Protein AF-A0A979E517-F1 (afdb_monomer)

Foldseek 3Di:
DVVVVVVVVVVVVVVVVVVVVVVVCVVVVVVVVVVVVVVVVVVVVVVVVVVVVVVVVVVVVVVVVVVVVVVVVVVVVVVVVVVVVCVCVVVVVVVVVVCVVVVVVVVVVVVVVVVVVVVVVVVVVVVVVVVVVVVVVVVVVVVVVVVVVVVVVVVVVVVVVVVVVPDDDDDDDDDDDDDDDDDDDDDDDDDDDDDDDDDDDDPPDDDPDPDDDDPPPVVVVVVVVVPPDPPPPDDDDDDDDDDDDDDDDDDDDDPLVVVLVVLVVVLVVLVVVLVVLVVVLVVLVVCLVVDPDPVVNVVSVVVNVVSVVVSVVSVVVSVVSVVVSVVSVVVPDDPDDDDDDDDDDDDDDDDDDDDDDDDDDDDDDDDDDDDDDDDPPVVVVVVVVVVVVVVVVDDPVNDDDDD

Secondary structure (DSSP, 8-state):
-HHHHHHHHHHHHHHHHHHHHHHHHHHHHHHHHHHHHHHHHHHHHHHHHHHHHHHHHHHHHHHHHHHHHHHHHHHHHHHHHTTTHHHHHHHHHHHHTTTHHHHHHHHHHHHHHHHHHHHHHHHHHHHHHHHHHHHHHHHHHHHHHHHHHHHHHHHHHHHHHHHHHT---------------------------PPPPP----------S-S------HHHHHHHHHHS-TTSSS--------------PPPPPPHHHHHHHHHHHHHHHHHHHHHHHHHHHHHHHHHHHH---HHHHHHHHHHHHHHHHHHHHHHHHHHHHHHHHHHHHHHS---PPPP-------------------PPP--------------HHHHHHHHHHHHHHHHHH--TTS-----

InterPro domains:
  IPR024957 Cep57 centrosome microtubule-binding domain [PF06657] (262-324)
  IPR025913 Cep57 centrosome localisation domain [PF14073] (1-161)
  IPR051756 Centrosomal microtubule-associated protein [PTHR19336] (2-402)

pLDDT: mean 71.13, std 24.95, range [27.14, 98.69]

Sequence (403 aa):
MRRLELERVQAEKNVERFAQAAHQFASSGNQTSQQLQREGESSKRKELVSQLHSAEARCSLLEKQLEYMRKMVESAQRETTAPVDREECVQQKKKNKRTEPQIQAQLQKLEEECIKLTNTQSEAERKIKLLERKLLEEEHERKLVQEKAEELQRELEANLLFSAAEVKPKKLKKQTKEKTLTKKSVNTEVPRHAPKPKRMPFVAGTSTSPSHSVNANVQTVLHLLKTRQPRMCERTQSEPKKCSGSHRAPQSPSDGAAAMGSLSELLLALQDELGHMSFEHQELVRQIDETDQRELREDLERELDCLVRRMEEKAAQITKLRKHQQTLSQRSPKQKPKPKPRRAASADSRCVSRVQVVPSCVGKATPSRPQRHQSAGHGRLQLLRDAQKMQSSLRQRDISWET

Mean predicted aligned error: 25.8 Å

Solvent-accessible surface area (backbone atoms only — not comparable to full-atom values): 25326 Å² total; per-residue (Å²): 109,76,69,60,54,53,52,48,56,51,49,50,56,46,51,52,51,49,50,53,50,49,50,49,52,54,52,52,53,52,52,53,54,52,48,55,50,53,50,54,50,50,49,53,51,54,50,54,50,52,52,47,54,55,47,51,54,52,48,56,50,51,52,53,50,51,51,51,50,49,51,55,49,52,50,53,45,51,67,57,42,60,65,51,58,42,54,65,39,48,64,49,40,69,58,46,64,67,49,52,61,52,54,52,51,52,49,52,53,49,53,53,49,53,50,52,51,51,52,53,49,54,50,50,53,53,50,48,60,51,49,54,52,52,49,54,52,51,52,50,52,51,48,54,52,48,52,51,50,54,47,55,50,51,50,51,54,49,52,48,54,57,59,62,70,68,71,72,86,79,83,81,75,94,85,89,77,91,87,80,90,78,92,86,84,85,81,90,91,86,80,92,81,82,86,74,82,78,82,74,82,81,80,77,80,81,76,93,62,102,66,94,72,81,81,76,48,65,67,59,54,52,46,57,62,68,70,53,69,97,68,85,87,68,78,90,83,85,86,90,85,89,82,89,84,87,90,77,84,89,76,84,72,62,68,71,58,60,57,51,48,56,53,49,51,53,53,45,54,56,49,53,54,49,50,49,53,53,49,53,49,52,51,44,52,50,49,42,75,72,41,88,49,64,72,61,28,55,50,42,50,54,48,44,54,54,46,51,54,52,47,52,53,48,54,50,49,52,51,53,48,52,53,49,53,52,52,50,65,70,65,50,79,79,82,71,79,85,82,84,84,89,85,81,88,81,88,88,81,87,84,86,85,89,86,85,90,82,89,84,88,87,84,91,84,84,88,86,87,82,84,78,88,83,58,80,71,56,57,61,57,47,52,53,50,53,51,52,48,51,63,73,65,61,51,91,80,77,72,74,77,91,127

Nearest PDB structures (foldseek):
  7f6j-assembly1_C  TM=9.446E-01  e=1.250E+00  Homo sapiens
  3na7-assembly1_A  TM=7.802E-01  e=4.175E-01  Helicobacter pylori NCTC 11638
  4wpe-assembly1_A-2  TM=8.909E-01  e=4.844E+00  Saccharomyces cerevisiae S288C
  7pg5-assembly1_B  TM=5.059E-01  e=9.657E-01  Homo sapiens

Organism: Ictalurus punctatus (NCBI:txid7998)

Radius of gyration: 57.17 Å; Cα contacts (8 Å, |Δi|>4): 34; chains: 1; bounding box: 173×85×166 Å

Structure (mmCIF, N/CA/C/O backbone):
data_AF-A0A979E517-F1
#
_entry.id   AF-A0A979E517-F1
#
loop_
_atom_site.group_PDB
_atom_site.id
_atom_site.type_symbol
_atom_site.label_atom_id
_atom_site.label_alt_id
_atom_site.label_comp_id
_atom_site.label_asym_id
_atom_site.label_entity_id
_atom_site.label_seq_id
_atom_site.pdbx_PDB_ins_code
_atom_site.Cartn_x
_atom_site.Cartn_y
_atom_site.Cartn_z
_atom_site.occupancy
_atom_site.B_iso_or_equiv
_atom_site.auth_seq_id
_atom_site.auth_comp_id
_atom_site.auth_asym_id
_atom_site.auth_atom_id
_atom_site.pdbx_PDB_model_num
ATOM 1 N N . MET A 1 1 ? 108.643 -31.251 -70.268 1.00 74.56 1 MET A N 1
ATOM 2 C CA . MET A 1 1 ? 107.319 -31.901 -70.141 1.00 74.56 1 MET A CA 1
ATOM 3 C C . MET A 1 1 ? 107.007 -32.218 -68.680 1.00 74.56 1 MET A C 1
ATOM 5 O O . MET A 1 1 ? 106.563 -31.300 -68.006 1.00 74.56 1 MET A O 1
ATOM 9 N N . ARG A 1 2 ? 107.373 -33.388 -68.128 1.00 81.75 2 ARG A N 1
ATOM 10 C CA . ARG A 1 2 ? 106.943 -33.877 -66.790 1.00 81.75 2 ARG A CA 1
ATOM 11 C C . ARG A 1 2 ? 106.956 -32.888 -65.600 1.00 81.75 2 ARG A C 1
ATOM 13 O O . ARG A 1 2 ? 106.061 -32.946 -64.766 1.00 81.75 2 ARG A O 1
ATOM 20 N N . ARG A 1 3 ? 107.936 -31.975 -65.493 1.00 87.81 3 ARG A N 1
ATOM 21 C CA . ARG A 1 3 ? 107.969 -30.948 -64.420 1.00 87.81 3 ARG A CA 1
ATOM 22 C C . ARG A 1 3 ? 106.830 -29.926 -64.549 1.00 87.81 3 ARG A C 1
ATOM 24 O O . ARG A 1 3 ? 106.176 -29.623 -63.561 1.00 87.81 3 ARG A O 1
ATOM 31 N N . LEU A 1 4 ? 106.568 -29.460 -65.772 1.00 88.44 4 LEU A N 1
ATOM 32 C CA . LEU A 1 4 ? 105.504 -28.495 -66.073 1.00 88.44 4 LEU A CA 1
ATOM 33 C C . LEU A 1 4 ? 104.113 -29.111 -65.874 1.00 88.44 4 LEU A C 1
ATOM 35 O O . LEU A 1 4 ? 103.198 -28.425 -65.444 1.00 88.44 4 LEU A O 1
ATOM 39 N N . GLU A 1 5 ? 103.955 -30.412 -66.128 1.00 87.75 5 GLU A N 1
ATOM 40 C CA . GLU A 1 5 ? 102.710 -31.145 -65.847 1.00 87.75 5 GLU A CA 1
ATOM 41 C C . GLU A 1 5 ? 102.414 -31.217 -64.340 1.00 87.75 5 GLU A C 1
ATOM 43 O O . GLU A 1 5 ? 101.277 -30.997 -63.927 1.00 87.75 5 GLU A O 1
ATOM 48 N N . LEU A 1 6 ? 103.432 -31.454 -63.503 1.00 90.50 6 LEU A N 1
ATOM 49 C CA . LEU A 1 6 ? 103.285 -31.428 -62.041 1.00 90.50 6 LEU A CA 1
ATOM 50 C C . LEU A 1 6 ? 102.953 -30.022 -61.521 1.00 90.50 6 LEU A C 1
ATOM 52 O O . LEU A 1 6 ? 102.076 -29.877 -60.670 1.00 90.50 6 LEU A O 1
ATOM 56 N N . GLU A 1 7 ? 103.613 -28.991 -62.053 1.00 89.38 7 GLU A N 1
ATOM 57 C CA . GLU A 1 7 ? 103.310 -27.590 -61.736 1.00 89.38 7 GLU A CA 1
ATOM 58 C C . GLU A 1 7 ? 101.886 -27.209 -62.180 1.00 89.38 7 GLU A C 1
ATOM 60 O O . GLU A 1 7 ? 101.170 -26.572 -61.407 1.00 89.38 7 GLU A O 1
ATOM 65 N N . ARG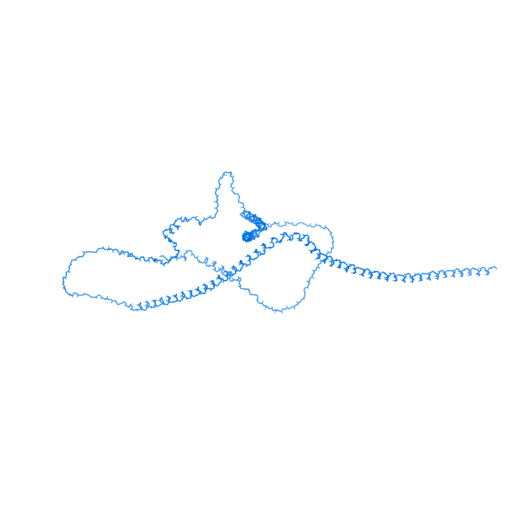 A 1 8 ? 101.421 -27.683 -63.349 1.00 92.50 8 ARG A N 1
ATOM 66 C CA . ARG A 1 8 ? 100.037 -27.496 -63.819 1.00 92.50 8 ARG A CA 1
ATOM 67 C C . ARG A 1 8 ? 99.025 -28.132 -62.869 1.00 92.50 8 ARG A C 1
ATOM 69 O O . ARG A 1 8 ? 98.126 -27.441 -62.408 1.00 92.50 8 ARG A O 1
ATOM 76 N N . VAL A 1 9 ? 99.199 -29.407 -62.515 1.00 91.62 9 VAL A N 1
ATOM 77 C CA . VAL A 1 9 ? 98.281 -30.125 -61.608 1.00 91.62 9 VAL A CA 1
ATOM 78 C C . VAL A 1 9 ? 98.267 -29.502 -60.206 1.00 91.62 9 VAL A C 1
ATOM 80 O O . VAL A 1 9 ? 97.227 -29.478 -59.546 1.00 91.62 9 VAL A O 1
ATOM 83 N N . GLN A 1 10 ? 99.398 -28.973 -59.731 1.00 91.50 10 GLN A N 1
ATOM 84 C CA . GLN A 1 10 ? 99.453 -28.254 -58.457 1.00 91.50 10 GLN A CA 1
ATOM 85 C C . GLN A 1 10 ? 98.771 -26.878 -58.540 1.00 91.50 10 GLN A C 1
ATOM 87 O O . GLN A 1 10 ? 98.085 -26.486 -57.595 1.00 91.50 10 GLN A O 1
ATOM 92 N N . ALA A 1 11 ? 98.920 -26.160 -59.658 1.00 90.94 11 ALA A N 1
ATOM 93 C CA . ALA A 1 11 ? 98.218 -24.905 -59.908 1.00 90.94 11 ALA A CA 1
ATOM 94 C C . ALA A 1 11 ? 96.699 -25.121 -60.008 1.00 90.94 11 ALA A C 1
ATOM 96 O O . ALA A 1 11 ? 95.952 -24.397 -59.358 1.00 90.94 11 ALA A O 1
ATOM 97 N N . GLU A 1 12 ? 96.247 -26.158 -60.719 1.00 91.75 12 GLU A N 1
ATOM 98 C CA . GLU A 1 12 ? 94.835 -26.556 -60.821 1.00 91.75 12 GLU A CA 1
ATOM 99 C C . GLU A 1 12 ? 94.239 -26.834 -59.434 1.00 91.75 12 GLU A C 1
ATOM 101 O O . GLU A 1 12 ? 93.270 -26.187 -59.045 1.00 91.75 12 GLU A O 1
ATOM 106 N N . LYS A 1 13 ? 94.895 -27.666 -58.612 1.00 93.00 13 LYS A N 1
ATOM 107 C CA . LYS A 1 13 ? 94.475 -27.924 -57.219 1.00 93.00 13 LYS A CA 1
ATOM 108 C C . LYS A 1 13 ? 94.459 -26.673 -56.341 1.00 93.00 13 LYS A C 1
ATOM 110 O O . LYS A 1 13 ? 93.663 -26.582 -55.408 1.00 93.00 13 LYS A O 1
ATOM 115 N N . ASN A 1 14 ? 95.348 -25.713 -56.586 1.00 93.12 14 ASN A N 1
ATOM 116 C CA . ASN A 1 14 ? 95.339 -24.447 -55.858 1.00 93.12 14 ASN A CA 1
ATOM 117 C C . ASN A 1 14 ? 94.180 -23.550 -56.313 1.00 93.12 14 ASN A C 1
ATOM 119 O O . ASN A 1 14 ? 93.498 -22.996 -55.456 1.00 93.12 14 ASN A O 1
ATOM 123 N N . VAL A 1 15 ? 93.901 -23.460 -57.616 1.00 91.62 15 VAL A N 1
ATOM 124 C CA . VAL A 1 15 ? 92.729 -22.749 -58.153 1.00 91.62 15 VAL A CA 1
ATOM 125 C C . VAL A 1 15 ? 91.431 -23.369 -57.632 1.00 91.62 15 VAL A C 1
ATOM 127 O O . VAL A 1 15 ? 90.562 -22.631 -57.181 1.00 91.62 15 VAL A O 1
ATOM 130 N N . GLU A 1 16 ? 91.319 -24.699 -57.582 1.00 91.88 16 GLU A N 1
ATOM 131 C CA . GLU A 1 16 ? 90.177 -25.401 -56.976 1.00 91.88 16 GLU A CA 1
ATOM 132 C C . GLU A 1 16 ? 89.996 -25.042 -55.494 1.00 91.88 16 GLU A C 1
ATOM 134 O O . GLU A 1 16 ? 88.888 -24.713 -55.070 1.00 91.88 16 GLU A O 1
ATOM 139 N N . ARG A 1 17 ? 91.077 -25.040 -54.699 1.00 91.50 17 ARG A N 1
ATOM 140 C CA . ARG A 1 17 ? 91.037 -24.622 -53.284 1.00 91.50 17 ARG A CA 1
ATOM 141 C C . ARG A 1 17 ? 90.633 -23.158 -53.123 1.00 91.50 17 ARG A C 1
ATOM 143 O O . ARG A 1 17 ? 89.820 -22.853 -52.254 1.00 91.50 17 ARG A O 1
ATOM 150 N N . PHE A 1 18 ? 91.167 -22.256 -53.948 1.00 90.62 18 PHE A N 1
ATOM 151 C CA . PHE A 1 18 ? 90.792 -20.841 -53.923 1.00 90.62 18 PHE A CA 1
ATOM 152 C C . PHE A 1 18 ? 89.339 -20.629 -54.360 1.00 90.62 18 PHE A C 1
ATOM 154 O O . PHE A 1 18 ? 88.642 -19.840 -53.729 1.00 90.62 18 PHE A O 1
ATOM 161 N N . ALA A 1 19 ? 88.847 -21.367 -55.358 1.00 87.94 19 ALA A N 1
ATOM 162 C CA . ALA A 1 19 ? 87.447 -21.339 -55.771 1.00 87.94 19 ALA A CA 1
ATOM 163 C C . ALA A 1 19 ? 86.523 -21.852 -54.654 1.00 87.94 19 ALA A C 1
ATOM 165 O O . ALA A 1 19 ? 85.528 -21.204 -54.336 1.00 87.94 19 ALA A O 1
ATOM 166 N N . GLN A 1 20 ? 86.872 -22.961 -53.993 1.00 88.12 20 GLN A N 1
ATOM 167 C CA . GLN A 1 20 ? 86.124 -23.483 -52.843 1.00 88.12 20 GLN A CA 1
ATOM 168 C C . GLN A 1 20 ? 86.109 -22.491 -51.671 1.00 88.12 20 GLN A C 1
ATOM 170 O O . GLN A 1 20 ? 85.045 -22.238 -51.106 1.00 88.12 20 GLN A O 1
ATOM 175 N N . ALA A 1 21 ? 87.249 -21.879 -51.337 1.00 86.69 21 ALA A N 1
ATOM 176 C CA . ALA A 1 21 ? 87.326 -20.849 -50.304 1.00 86.69 21 ALA A CA 1
ATOM 177 C C . ALA A 1 21 ? 86.495 -19.607 -50.678 1.00 86.69 21 ALA A C 1
ATOM 179 O O . ALA A 1 21 ? 85.700 -19.138 -49.867 1.00 86.69 21 ALA A O 1
ATOM 180 N N . ALA A 1 22 ? 86.605 -19.113 -51.914 1.00 85.06 22 ALA A N 1
ATOM 181 C CA . ALA A 1 22 ? 85.819 -17.984 -52.411 1.00 85.06 22 ALA A CA 1
ATOM 182 C C . ALA A 1 22 ? 84.309 -18.275 -52.374 1.00 85.06 22 ALA A C 1
ATOM 184 O O . ALA A 1 22 ? 83.537 -17.430 -51.922 1.00 85.06 22 ALA A O 1
ATOM 185 N N . HIS A 1 23 ? 83.883 -19.485 -52.754 1.00 82.75 23 HIS A N 1
ATOM 186 C CA . HIS A 1 23 ? 82.492 -19.917 -52.616 1.00 82.75 23 HIS A CA 1
ATOM 187 C C . HIS A 1 23 ? 82.040 -19.971 -51.152 1.00 82.75 23 HIS A C 1
ATOM 189 O O . HIS A 1 23 ? 80.929 -19.530 -50.859 1.00 82.75 23 HIS A O 1
ATOM 195 N N . GLN A 1 24 ? 82.873 -20.447 -50.222 1.00 80.75 24 GLN A N 1
ATOM 196 C CA . GLN A 1 24 ? 82.546 -20.454 -48.791 1.00 80.75 24 GLN A CA 1
ATOM 197 C C . GLN A 1 24 ? 82.425 -19.032 -48.223 1.00 80.75 24 GLN A C 1
ATOM 199 O O . GLN A 1 24 ? 81.438 -18.734 -47.552 1.00 80.75 24 GLN A O 1
ATOM 204 N N . PHE A 1 25 ? 83.350 -18.122 -48.546 1.00 76.75 25 PHE A N 1
ATOM 205 C CA . PHE A 1 25 ? 83.271 -16.721 -48.115 1.00 76.75 25 PHE A CA 1
ATOM 206 C C . PHE A 1 25 ? 82.071 -15.984 -48.722 1.00 76.75 25 PHE A C 1
ATOM 208 O O . PHE A 1 25 ? 81.355 -15.297 -47.992 1.00 76.75 25 PHE A O 1
ATOM 215 N N . ALA A 1 26 ? 81.787 -16.170 -50.015 1.00 77.44 26 ALA A N 1
ATOM 216 C CA . ALA A 1 26 ? 80.598 -15.608 -50.654 1.00 77.44 26 ALA A CA 1
ATOM 217 C C . ALA A 1 26 ? 79.300 -16.158 -50.032 1.00 77.44 26 ALA A C 1
ATOM 219 O O . ALA A 1 26 ? 78.360 -15.403 -49.787 1.00 77.44 26 ALA A O 1
ATOM 220 N N . SER A 1 27 ? 79.257 -17.456 -49.717 1.00 70.56 27 SER A N 1
ATOM 221 C CA . SER A 1 27 ? 78.093 -18.096 -49.092 1.00 70.56 27 SER A CA 1
ATOM 222 C C . SER A 1 27 ? 77.864 -17.604 -47.662 1.00 70.56 27 SER A C 1
ATOM 224 O O . SER A 1 27 ? 76.732 -17.281 -47.305 1.00 70.56 27 SER A O 1
ATOM 226 N N . SER A 1 28 ? 78.911 -17.517 -46.838 1.00 69.25 28 SER A N 1
ATOM 227 C CA . SER A 1 28 ? 78.805 -17.082 -45.437 1.00 69.25 28 SER A CA 1
ATOM 228 C C . SER A 1 28 ? 78.579 -15.575 -45.297 1.00 69.25 28 SER A C 1
ATOM 230 O O . SER A 1 28 ? 77.768 -15.153 -44.471 1.00 69.25 28 SER A O 1
ATOM 232 N N . GLY A 1 29 ? 79.235 -14.755 -46.127 1.00 65.44 29 GLY A N 1
ATOM 233 C CA . GLY A 1 29 ? 79.037 -13.303 -46.150 1.00 65.44 29 GLY A CA 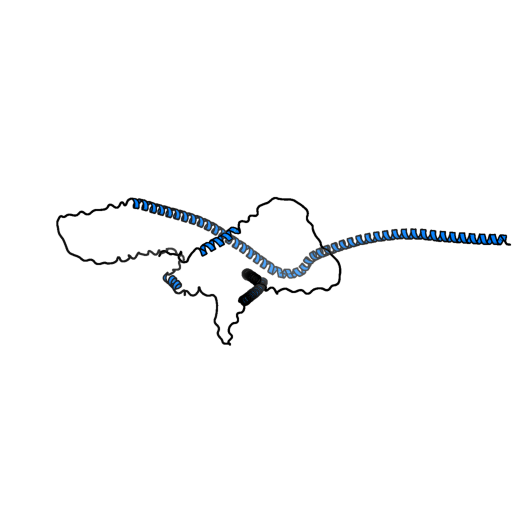1
ATOM 234 C C . GLY A 1 29 ? 77.605 -12.932 -46.536 1.00 65.44 29 GLY A C 1
ATOM 235 O O . GLY A 1 29 ? 76.943 -12.190 -45.811 1.00 65.44 29 GLY A O 1
ATOM 236 N N . ASN A 1 30 ? 77.081 -13.536 -47.609 1.00 63.50 30 ASN A N 1
ATOM 237 C CA . ASN A 1 30 ? 75.706 -13.294 -48.048 1.00 63.50 30 ASN A CA 1
ATOM 238 C C . ASN A 1 30 ? 74.669 -13.767 -47.018 1.00 63.50 30 ASN A C 1
ATOM 240 O O . ASN A 1 30 ? 73.719 -13.035 -46.750 1.00 63.50 30 ASN A O 1
ATOM 244 N N . GLN A 1 31 ? 74.851 -14.941 -46.400 1.00 63.06 31 GLN A N 1
ATOM 245 C CA . GLN A 1 31 ? 73.941 -15.422 -45.350 1.00 63.06 31 GLN A CA 1
ATOM 246 C C . GLN A 1 31 ? 73.919 -14.485 -44.134 1.00 63.06 31 GLN A C 1
ATOM 248 O O . GLN A 1 31 ? 72.842 -14.102 -43.677 1.00 63.06 31 GLN A O 1
ATOM 253 N N . THR A 1 32 ? 75.088 -14.050 -43.653 1.00 62.38 32 THR A N 1
ATOM 254 C CA . THR A 1 32 ? 75.189 -13.191 -42.460 1.00 62.38 32 THR A CA 1
ATOM 255 C C . THR A 1 32 ? 74.571 -11.808 -42.701 1.00 62.38 32 THR A C 1
ATOM 257 O O . THR A 1 32 ? 73.791 -11.324 -41.879 1.00 62.38 32 THR A O 1
ATOM 260 N N . SER A 1 33 ? 74.840 -11.183 -43.855 1.00 62.31 33 SER A N 1
ATOM 261 C CA . SER A 1 33 ? 74.241 -9.887 -44.209 1.00 62.31 33 SER A CA 1
ATOM 262 C C . SER A 1 33 ? 72.726 -9.971 -44.420 1.00 62.31 33 SER A C 1
ATOM 264 O O . SER A 1 33 ? 71.998 -9.102 -43.937 1.00 62.31 33 SER A O 1
ATOM 266 N N . GLN A 1 34 ? 72.229 -11.023 -45.084 1.00 63.66 34 GLN A N 1
ATOM 267 C CA . GLN A 1 34 ? 70.787 -11.225 -45.275 1.00 63.66 34 GLN A CA 1
ATOM 268 C C . GLN A 1 34 ? 70.059 -11.492 -43.952 1.00 63.66 34 GLN A C 1
ATOM 270 O O . GLN A 1 34 ? 68.933 -11.026 -43.774 1.00 63.66 34 GLN A O 1
ATOM 275 N N . GLN A 1 35 ? 70.684 -12.205 -43.010 1.00 66.31 35 GLN A N 1
ATOM 276 C CA . GLN A 1 35 ? 70.087 -12.462 -41.701 1.00 66.31 35 GLN A CA 1
ATOM 277 C C . GLN A 1 35 ? 69.969 -11.179 -40.866 1.00 66.31 35 GLN A C 1
ATOM 279 O O . GLN A 1 35 ? 68.881 -10.889 -40.370 1.00 66.31 35 GLN A O 1
ATOM 284 N N . LEU A 1 36 ? 71.023 -10.357 -40.794 1.00 65.81 36 LEU A N 1
ATOM 285 C CA . LEU A 1 36 ? 70.988 -9.070 -40.081 1.00 65.81 36 LEU A CA 1
ATOM 286 C C . LEU A 1 36 ? 69.948 -8.099 -40.670 1.00 65.81 36 LEU A C 1
ATOM 288 O O . LEU A 1 36 ? 69.226 -7.434 -39.923 1.00 65.81 36 LEU A O 1
ATOM 292 N N . GLN A 1 37 ? 69.811 -8.050 -42.000 1.00 66.75 37 GLN A N 1
ATOM 293 C CA . GLN A 1 37 ? 68.746 -7.277 -42.653 1.00 66.75 37 GLN A CA 1
ATOM 294 C C . GLN A 1 37 ? 67.354 -7.817 -42.290 1.00 66.75 37 GLN A C 1
ATOM 296 O O . GLN A 1 37 ? 66.490 -7.048 -41.865 1.00 66.75 37 GLN A O 1
ATOM 301 N N . ARG A 1 38 ? 67.143 -9.137 -42.372 1.00 67.06 38 ARG A N 1
ATOM 302 C CA . ARG A 1 38 ? 65.861 -9.787 -42.052 1.00 67.06 38 ARG A CA 1
ATOM 303 C C . ARG A 1 38 ? 65.458 -9.605 -40.583 1.00 67.06 38 ARG A C 1
ATOM 305 O O . ARG A 1 38 ? 64.275 -9.402 -40.301 1.00 67.06 38 ARG A O 1
ATOM 312 N N . GLU A 1 39 ? 66.416 -9.633 -39.658 1.00 69.25 39 GLU A N 1
ATOM 313 C CA . GLU A 1 39 ? 66.199 -9.364 -38.232 1.00 69.25 39 GLU A CA 1
ATOM 314 C C . GLU A 1 39 ? 65.854 -7.890 -37.980 1.00 69.25 39 GLU A C 1
ATOM 316 O O . GLU A 1 39 ? 64.840 -7.612 -37.330 1.00 69.25 39 GLU A O 1
ATOM 321 N N . GLY A 1 40 ? 66.604 -6.949 -38.565 1.00 71.31 40 GLY A N 1
ATOM 322 C CA . GLY A 1 40 ? 66.324 -5.512 -38.476 1.00 71.31 40 GLY A CA 1
ATOM 323 C C . GLY A 1 40 ? 64.956 -5.130 -39.050 1.00 71.31 40 GLY A C 1
ATOM 324 O O . GLY A 1 40 ? 64.195 -4.392 -38.423 1.00 71.31 40 GLY A O 1
ATOM 325 N N . GLU A 1 41 ? 64.580 -5.696 -40.197 1.00 74.50 41 GLU A N 1
ATOM 326 C CA . GLU A 1 41 ? 63.221 -5.580 -40.727 1.00 74.50 41 GLU A CA 1
ATOM 327 C C . GLU A 1 41 ? 62.171 -6.232 -39.818 1.00 74.50 41 GLU A C 1
ATOM 329 O O . GLU A 1 41 ? 61.073 -5.699 -39.683 1.00 74.50 41 GLU A O 1
ATOM 334 N N . SER A 1 42 ? 62.465 -7.381 -39.193 1.00 75.50 42 SER A N 1
ATOM 335 C CA . SER A 1 42 ? 61.530 -8.017 -38.254 1.00 75.50 42 SER A CA 1
ATOM 336 C C . SER A 1 42 ? 61.264 -7.130 -37.037 1.00 75.50 42 SER A C 1
ATOM 338 O O . SER A 1 42 ? 60.131 -7.080 -36.561 1.00 75.50 42 SER A O 1
ATOM 340 N N . SER A 1 43 ? 62.278 -6.391 -36.576 1.00 80.19 43 SER A N 1
ATOM 341 C CA . SER A 1 43 ? 62.152 -5.421 -35.489 1.00 80.19 43 SER A CA 1
ATOM 342 C C . SER A 1 43 ? 61.281 -4.235 -35.912 1.00 80.19 43 SER A C 1
ATOM 344 O O . SER A 1 43 ? 60.279 -3.951 -35.261 1.00 80.19 43 SER A O 1
ATOM 346 N N . LYS A 1 44 ? 61.556 -3.639 -37.083 1.00 88.06 44 LYS A N 1
ATOM 347 C CA . LYS A 1 44 ? 60.726 -2.565 -37.663 1.00 88.06 44 LYS A CA 1
ATOM 348 C C . LYS A 1 44 ? 59.273 -3.003 -37.885 1.00 88.06 44 LYS A C 1
ATOM 350 O O . LYS A 1 44 ? 58.353 -2.255 -37.578 1.00 88.06 44 LYS A O 1
ATOM 355 N N . ARG A 1 45 ? 59.042 -4.234 -38.362 1.00 89.19 45 ARG A N 1
ATOM 356 C CA . ARG A 1 45 ? 57.693 -4.816 -38.498 1.00 89.19 45 ARG A CA 1
ATOM 357 C C . ARG A 1 45 ? 56.987 -4.938 -37.140 1.00 89.19 45 ARG A C 1
ATOM 359 O O . ARG A 1 45 ? 55.829 -4.553 -37.043 1.00 89.19 45 ARG A O 1
ATOM 366 N N . LYS A 1 46 ? 57.666 -5.408 -36.084 1.00 90.56 46 LYS A N 1
ATOM 367 C CA . LYS A 1 46 ? 57.111 -5.478 -34.712 1.00 90.56 46 LYS A CA 1
ATOM 368 C C . LYS A 1 46 ? 56.790 -4.095 -34.134 1.00 90.56 46 LYS A C 1
ATOM 370 O O . LYS A 1 46 ? 55.775 -3.940 -33.454 1.00 90.56 46 LYS A O 1
ATOM 375 N N . GLU A 1 47 ? 57.623 -3.098 -34.422 1.00 92.50 47 GLU A N 1
ATOM 376 C CA . GLU A 1 47 ? 57.400 -1.713 -34.006 1.00 92.50 47 GLU A CA 1
ATOM 377 C C . GLU A 1 47 ? 56.172 -1.114 -34.705 1.00 92.50 47 GLU A C 1
ATOM 379 O O . GLU A 1 47 ? 55.264 -0.635 -34.029 1.00 92.50 47 GLU A O 1
ATOM 384 N N . LEU A 1 48 ? 56.077 -1.239 -36.034 1.00 93.62 48 LEU A N 1
ATOM 385 C CA . LEU A 1 48 ? 54.906 -0.810 -36.810 1.00 93.62 48 LEU A CA 1
ATOM 386 C C . LEU A 1 48 ? 53.618 -1.503 -36.344 1.00 93.62 48 LEU A C 1
ATOM 388 O O . LEU A 1 48 ? 52.588 -0.851 -36.207 1.00 93.62 48 LEU A O 1
ATOM 392 N N . VAL A 1 49 ? 53.675 -2.803 -36.033 1.00 94.12 49 VAL A N 1
ATOM 393 C CA . VAL A 1 49 ? 52.536 -3.539 -35.460 1.00 94.12 49 VAL A CA 1
ATOM 394 C C . VAL A 1 49 ? 52.145 -2.976 -34.090 1.00 94.12 49 VAL A C 1
ATOM 396 O O . VAL A 1 49 ? 50.958 -2.784 -33.839 1.00 94.12 49 VAL A O 1
ATOM 399 N N . SER A 1 50 ? 53.104 -2.642 -33.223 1.00 93.69 50 SER A N 1
ATOM 400 C CA . SER A 1 50 ? 52.827 -2.006 -31.922 1.00 93.69 50 SER A CA 1
ATOM 401 C C . SER A 1 50 ? 52.219 -0.605 -32.073 1.00 93.69 50 SER A C 1
ATOM 403 O O . SER A 1 50 ? 51.275 -0.253 -31.362 1.00 93.69 50 SER A O 1
ATOM 405 N N . GLN A 1 51 ? 52.715 0.188 -33.027 1.00 95.94 51 GLN A N 1
ATOM 406 C CA . GLN A 1 51 ? 52.164 1.506 -33.359 1.00 95.94 51 GLN A CA 1
ATOM 407 C C . GLN A 1 51 ? 50.735 1.399 -33.916 1.00 95.94 51 GLN A C 1
ATOM 409 O O . GLN A 1 51 ? 49.883 2.214 -33.559 1.00 95.94 51 GLN A O 1
ATOM 414 N N . LEU A 1 52 ? 50.452 0.371 -34.724 1.00 96.69 52 LEU A N 1
ATOM 415 C CA . LEU A 1 52 ? 49.124 0.081 -35.265 1.00 96.69 52 LEU A CA 1
ATOM 416 C C . LEU A 1 52 ? 48.139 -0.316 -34.156 1.00 96.69 52 LEU A C 1
ATOM 418 O O . LEU A 1 52 ? 47.097 0.319 -34.047 1.00 96.69 52 LEU A O 1
ATOM 422 N N . HIS A 1 53 ? 48.497 -1.238 -33.254 1.00 97.06 53 HIS A N 1
ATOM 423 C CA . HIS A 1 53 ? 47.653 -1.585 -32.094 1.00 97.06 53 HIS A CA 1
ATOM 424 C C . HIS A 1 53 ? 47.393 -0.368 -31.182 1.00 97.06 53 HIS A C 1
ATOM 426 O O . HIS A 1 53 ? 46.292 -0.183 -30.666 1.00 97.06 53 HIS A O 1
ATOM 432 N N . SER A 1 54 ? 48.393 0.504 -31.002 1.00 96.31 54 SER A N 1
ATOM 433 C CA . SER A 1 54 ? 48.237 1.776 -30.279 1.00 96.31 54 SER A CA 1
ATOM 434 C C . SER A 1 54 ? 47.298 2.752 -31.007 1.00 96.31 54 SER A C 1
ATOM 436 O O . SER A 1 54 ? 46.525 3.471 -30.372 1.00 96.31 54 SER A O 1
ATOM 438 N N . ALA A 1 55 ? 47.320 2.780 -32.342 1.00 96.75 55 ALA A N 1
ATOM 439 C CA . ALA A 1 55 ? 46.372 3.552 -33.140 1.00 96.75 55 ALA A CA 1
ATOM 440 C C . ALA A 1 55 ? 44.946 2.989 -33.049 1.00 96.75 55 ALA A C 1
ATOM 442 O O . ALA A 1 55 ? 44.029 3.753 -32.767 1.00 96.75 55 ALA A O 1
ATOM 443 N N . GLU A 1 56 ? 44.766 1.675 -33.182 1.00 96.44 56 GLU A N 1
ATOM 444 C CA . GLU A 1 56 ? 43.475 0.992 -33.022 1.00 96.44 56 GLU A CA 1
ATOM 445 C C . GLU A 1 56 ? 42.870 1.228 -31.633 1.00 96.44 56 GLU A C 1
ATOM 447 O O . GLU A 1 56 ? 41.693 1.568 -31.522 1.00 96.44 56 GLU A O 1
ATOM 452 N N . ALA A 1 57 ? 43.674 1.143 -30.567 1.00 96.88 57 ALA A N 1
ATOM 453 C CA . ALA A 1 57 ? 43.223 1.435 -29.207 1.00 96.88 57 ALA A CA 1
ATOM 454 C C . ALA A 1 57 ? 42.738 2.889 -29.048 1.00 96.88 57 ALA A C 1
ATOM 456 O O . ALA A 1 57 ? 41.709 3.133 -28.411 1.00 96.88 57 ALA A O 1
ATOM 457 N N . ARG A 1 58 ? 43.436 3.859 -29.662 1.00 97.50 58 ARG A N 1
ATOM 458 C CA . ARG A 1 58 ? 43.011 5.270 -29.688 1.00 97.50 58 ARG A CA 1
ATOM 459 C C . ARG A 1 58 ? 41.732 5.467 -30.505 1.00 97.50 58 ARG A C 1
ATOM 461 O O . ARG A 1 58 ? 40.838 6.170 -30.040 1.00 97.50 58 ARG A O 1
ATOM 468 N N . CYS A 1 59 ? 41.611 4.827 -31.668 1.00 97.12 59 CYS A N 1
ATOM 469 C CA . CYS A 1 59 ? 40.394 4.865 -32.481 1.00 97.12 59 CYS A CA 1
ATOM 470 C C . CYS A 1 59 ? 39.196 4.271 -31.725 1.00 97.12 59 CYS A C 1
ATOM 472 O O . CYS A 1 59 ? 38.174 4.936 -31.608 1.00 97.12 59 CYS A O 1
ATOM 474 N N . SER A 1 60 ? 39.347 3.098 -31.100 1.00 97.44 60 SER A N 1
ATOM 475 C CA . SER A 1 60 ? 38.284 2.455 -30.312 1.00 97.44 60 SER A CA 1
ATOM 476 C C . SER A 1 60 ? 37.831 3.296 -29.109 1.00 97.44 60 SER A C 1
ATOM 478 O O . SER A 1 60 ? 36.660 3.262 -28.722 1.00 97.44 60 SER A O 1
ATOM 480 N N . LEU A 1 61 ? 38.734 4.074 -28.500 1.00 97.75 61 LEU A N 1
ATOM 481 C CA . LEU A 1 61 ? 38.367 5.027 -27.451 1.00 97.75 61 LEU A CA 1
ATOM 482 C C . LEU A 1 61 ? 37.548 6.201 -28.012 1.00 97.75 61 LEU A C 1
ATOM 484 O O . LEU A 1 61 ? 36.522 6.556 -27.431 1.00 97.75 61 LEU A O 1
ATOM 488 N N . LEU A 1 62 ? 37.961 6.763 -29.152 1.00 97.69 62 LEU A N 1
ATOM 489 C CA . LEU A 1 62 ? 37.237 7.848 -29.824 1.00 97.69 62 LEU A CA 1
ATOM 490 C C . LEU A 1 62 ? 35.860 7.393 -30.324 1.00 97.69 62 LEU A C 1
ATOM 492 O O . LEU A 1 62 ? 34.891 8.125 -30.162 1.00 97.69 62 LEU A O 1
ATOM 496 N N . GLU A 1 63 ? 35.734 6.173 -30.845 1.00 96.38 63 GLU A N 1
ATOM 497 C CA . GLU A 1 63 ? 34.449 5.568 -31.216 1.00 96.38 63 GLU A CA 1
ATOM 498 C C . GLU A 1 63 ? 33.491 5.491 -30.023 1.00 96.38 63 GLU A C 1
ATOM 500 O O . GLU A 1 63 ? 32.338 5.903 -30.133 1.00 96.38 63 GLU A O 1
ATOM 505 N N . LYS A 1 64 ? 33.971 5.033 -28.857 1.00 97.75 64 LYS A N 1
ATOM 506 C CA . LYS A 1 64 ? 33.178 4.993 -27.614 1.00 97.75 64 LYS A CA 1
ATOM 507 C C . LYS A 1 64 ? 32.777 6.389 -27.141 1.00 97.75 64 LYS A C 1
ATOM 509 O O . LYS A 1 64 ? 31.654 6.568 -26.675 1.00 97.75 64 LYS A O 1
ATOM 514 N N . GLN A 1 65 ? 33.662 7.377 -27.276 1.00 97.19 65 GLN A N 1
ATOM 515 C CA . GLN A 1 65 ? 33.362 8.767 -26.930 1.00 97.19 65 GLN A CA 1
ATOM 516 C C . GLN A 1 65 ? 32.321 9.378 -27.880 1.00 97.19 65 GLN A C 1
ATOM 518 O O . GLN A 1 65 ? 31.373 10.008 -27.416 1.00 97.19 65 GLN A O 1
ATOM 523 N N . LEU A 1 66 ? 32.444 9.148 -29.190 1.00 97.69 66 LEU A N 1
ATOM 524 C CA . LEU A 1 66 ? 31.459 9.574 -30.187 1.00 97.69 66 LEU A CA 1
ATOM 525 C C . LEU A 1 66 ? 30.111 8.876 -29.985 1.00 97.69 66 LEU A C 1
ATOM 527 O O . LEU A 1 66 ? 29.073 9.507 -30.142 1.00 97.69 66 LEU A O 1
ATOM 531 N N . GLU A 1 67 ? 30.109 7.606 -29.589 1.00 97.31 67 GLU A N 1
ATOM 532 C CA . GLU A 1 67 ? 28.892 6.864 -29.264 1.00 97.31 67 GLU A CA 1
ATOM 533 C C . GLU A 1 67 ? 28.209 7.390 -27.993 1.00 97.31 67 GLU A C 1
ATOM 535 O O . GLU A 1 67 ? 26.987 7.531 -27.955 1.00 97.31 67 GLU A O 1
ATOM 540 N N . TYR A 1 68 ? 28.986 7.761 -26.973 1.00 97.38 68 TYR A N 1
ATOM 541 C CA . TYR A 1 68 ? 28.467 8.460 -25.798 1.00 97.38 68 TYR A CA 1
ATOM 542 C C . TYR A 1 68 ? 27.889 9.835 -26.167 1.00 97.38 68 TYR A C 1
ATOM 544 O O . TYR A 1 68 ? 26.777 10.163 -25.758 1.00 97.38 68 TYR A O 1
ATOM 552 N N . MET A 1 69 ? 28.590 10.615 -26.998 1.00 97.00 69 MET A N 1
ATOM 553 C CA . MET A 1 69 ? 28.092 11.902 -27.494 1.00 97.00 69 MET A CA 1
ATOM 554 C C . MET A 1 69 ? 26.819 11.745 -28.332 1.00 97.00 69 MET A C 1
ATOM 556 O O . MET A 1 69 ? 25.889 12.521 -28.140 1.00 97.00 69 MET A O 1
ATOM 560 N N . ARG A 1 70 ? 26.726 10.725 -29.197 1.00 96.94 70 ARG A N 1
ATOM 561 C CA . ARG A 1 70 ? 25.493 10.401 -29.934 1.00 96.94 70 ARG A CA 1
ATOM 562 C C . ARG A 1 70 ? 24.335 10.128 -28.982 1.00 96.94 70 ARG A C 1
ATOM 564 O O . ARG A 1 70 ? 23.286 10.730 -29.157 1.00 96.94 70 ARG A O 1
ATOM 571 N N . LYS A 1 71 ? 24.532 9.312 -27.942 1.00 96.12 71 LYS A N 1
ATOM 572 C CA . LYS A 1 71 ? 23.489 9.012 -26.942 1.00 96.12 71 LYS A CA 1
ATOM 573 C C . LYS A 1 71 ? 23.071 10.229 -26.121 1.00 96.12 71 LYS A C 1
ATOM 575 O O . LYS A 1 71 ? 21.882 10.394 -25.881 1.00 96.12 71 LYS A O 1
ATOM 580 N N . MET A 1 72 ? 24.018 11.089 -25.740 1.00 95.12 72 MET A N 1
ATOM 581 C CA . MET A 1 72 ? 23.744 12.366 -25.063 1.00 95.12 72 MET A CA 1
ATOM 582 C C . MET A 1 72 ? 22.957 13.338 -25.953 1.00 95.12 72 MET A C 1
ATOM 584 O O . MET A 1 72 ? 22.044 14.014 -25.484 1.00 95.12 72 MET A O 1
ATOM 588 N N . VAL A 1 73 ? 23.291 13.406 -27.246 1.00 94.94 73 VAL A N 1
ATOM 589 C CA . VAL A 1 73 ? 22.542 14.206 -28.224 1.00 94.94 73 VAL A CA 1
ATOM 590 C C . VAL A 1 73 ? 21.163 13.598 -28.466 1.00 94.94 73 VAL A C 1
ATOM 592 O O . VAL A 1 73 ? 20.195 14.338 -28.499 1.00 94.94 73 VAL A O 1
ATOM 595 N N . GLU A 1 74 ? 21.036 12.276 -28.556 1.00 92.88 74 GLU A N 1
ATOM 596 C CA . GLU A 1 74 ? 19.758 11.577 -28.723 1.00 92.88 74 GLU A CA 1
ATOM 597 C C . GLU A 1 74 ? 18.855 11.709 -27.482 1.00 92.88 74 GLU A C 1
ATOM 599 O O . GLU A 1 74 ? 17.636 11.794 -27.616 1.00 92.88 74 GLU A O 1
ATOM 604 N N . SER A 1 75 ? 19.403 11.719 -26.260 1.00 89.25 75 SER A N 1
ATOM 605 C CA . SER A 1 75 ? 18.616 11.987 -25.047 1.00 89.25 75 SER A CA 1
ATOM 606 C C . SER A 1 75 ? 18.168 13.448 -24.993 1.00 89.25 75 SER A C 1
ATOM 608 O O . SER A 1 75 ? 16.982 13.697 -24.810 1.00 89.25 75 SER A O 1
ATOM 610 N N . ALA A 1 76 ? 19.060 14.404 -25.275 1.00 90.00 76 ALA A N 1
ATOM 611 C CA . ALA A 1 76 ? 18.703 15.823 -25.371 1.00 90.00 76 ALA A CA 1
ATOM 612 C C . ALA A 1 76 ? 17.704 16.106 -26.512 1.00 90.00 76 ALA A C 1
ATOM 614 O O . ALA A 1 76 ? 16.804 16.932 -26.371 1.00 90.00 76 ALA A O 1
ATOM 615 N N . GLN A 1 77 ? 17.819 15.401 -27.640 1.00 84.94 77 GLN A N 1
ATOM 616 C CA . GLN A 1 77 ? 16.856 15.453 -28.739 1.00 84.94 77 GLN A CA 1
ATOM 617 C C . GLN A 1 77 ? 15.509 14.875 -28.317 1.00 84.94 77 GLN A C 1
ATOM 619 O O . GLN A 1 77 ? 14.505 15.525 -28.553 1.00 84.94 77 GLN A O 1
ATOM 624 N N . ARG A 1 78 ? 15.455 13.741 -27.607 1.00 81.38 78 ARG A N 1
ATOM 625 C CA . ARG A 1 78 ? 14.191 13.215 -27.056 1.00 81.38 78 ARG A CA 1
ATOM 626 C C . ARG A 1 78 ? 13.555 14.158 -26.032 1.00 81.38 78 ARG A C 1
ATOM 628 O O . ARG A 1 78 ? 12.342 14.348 -26.044 1.00 81.38 78 ARG A O 1
ATOM 635 N N . GLU A 1 79 ? 14.361 14.805 -25.194 1.00 78.94 79 GLU A N 1
ATOM 636 C CA . GLU A 1 79 ? 13.906 15.839 -24.255 1.00 78.94 79 GLU A CA 1
ATOM 637 C C . GLU A 1 79 ? 13.430 17.127 -24.955 1.00 78.94 79 GLU A C 1
ATOM 639 O O . GLU A 1 79 ? 12.587 17.832 -24.402 1.00 78.94 79 GLU A O 1
ATOM 644 N N . THR A 1 80 ? 13.904 17.423 -26.174 1.00 72.44 80 THR A N 1
ATOM 645 C CA . THR A 1 80 ? 13.486 18.592 -26.977 1.00 72.44 80 THR A CA 1
ATOM 646 C C . THR A 1 80 ? 12.441 18.282 -28.056 1.00 72.44 80 THR A C 1
ATOM 648 O O . THR A 1 80 ? 11.739 19.200 -28.470 1.00 72.44 80 THR A O 1
ATOM 651 N N . THR A 1 81 ? 12.220 17.021 -28.438 1.00 61.69 81 THR A N 1
ATOM 652 C CA . THR A 1 81 ? 11.071 16.601 -29.260 1.00 61.69 81 THR A CA 1
ATOM 653 C C . THR A 1 81 ? 9.833 16.313 -28.416 1.00 61.69 81 THR A C 1
ATOM 655 O O . THR A 1 81 ? 8.733 16.608 -28.865 1.00 61.69 81 THR A O 1
ATOM 658 N N . ALA A 1 82 ? 9.971 15.883 -27.156 1.00 57.69 82 ALA A N 1
ATOM 659 C CA . ALA A 1 82 ? 8.847 15.798 -26.214 1.00 57.69 82 ALA A CA 1
ATOM 660 C C . ALA A 1 82 ? 8.040 17.121 -26.054 1.00 57.69 82 ALA A C 1
ATOM 662 O O . ALA A 1 82 ? 6.822 17.067 -25.855 1.00 57.69 82 ALA A O 1
ATOM 663 N N . PRO A 1 83 ? 8.646 18.329 -26.145 1.00 56.56 83 PRO A N 1
ATOM 664 C CA . PRO A 1 83 ? 7.914 19.589 -26.268 1.00 56.56 83 PRO A CA 1
ATOM 665 C C . PRO A 1 83 ? 7.515 20.013 -27.696 1.00 56.56 83 PRO A C 1
ATOM 667 O O . PRO A 1 83 ? 6.785 20.995 -27.807 1.00 56.56 83 PRO A O 1
ATOM 670 N N . VAL A 1 84 ? 7.893 19.285 -28.751 1.00 54.50 84 VAL A N 1
ATOM 671 C CA . VAL A 1 84 ? 7.370 19.471 -30.124 1.00 54.50 84 VAL A CA 1
ATOM 672 C C . VAL A 1 84 ? 6.167 18.556 -30.382 1.00 54.50 84 VAL A C 1
ATOM 674 O O . VAL A 1 84 ? 5.158 19.017 -30.905 1.00 54.50 84 VAL A O 1
ATOM 677 N N . ASP A 1 85 ? 6.154 17.333 -29.841 1.00 53.38 85 ASP A N 1
ATOM 678 C CA . ASP A 1 85 ? 4.928 16.521 -29.718 1.00 53.38 85 ASP A CA 1
ATOM 679 C C . ASP A 1 85 ? 3.855 17.259 -28.890 1.00 53.38 85 ASP A C 1
ATOM 681 O O . ASP A 1 85 ? 2.648 17.079 -29.068 1.00 53.38 85 ASP A O 1
ATOM 685 N N . ARG A 1 86 ? 4.276 18.186 -28.013 1.00 55.16 86 ARG A N 1
ATOM 686 C CA . ARG A 1 86 ? 3.377 19.122 -27.319 1.00 55.16 86 ARG A CA 1
ATOM 687 C C . ARG A 1 86 ? 2.691 20.138 -28.231 1.00 55.16 86 ARG A C 1
ATOM 689 O O . ARG A 1 86 ? 1.787 20.778 -27.693 1.00 55.16 86 ARG A O 1
ATOM 696 N N . GLU A 1 87 ? 3.063 20.295 -29.505 1.00 52.56 87 GLU A N 1
ATOM 697 C CA . GLU A 1 87 ? 2.404 21.170 -30.493 1.00 52.56 87 GLU A CA 1
ATOM 698 C C . GLU A 1 87 ? 1.211 20.477 -31.166 1.00 52.56 87 GLU A C 1
ATOM 700 O O . GLU A 1 87 ? 0.125 21.059 -31.213 1.00 52.56 87 GLU A O 1
ATOM 705 N N . GLU A 1 88 ? 1.312 19.190 -31.519 1.00 46.19 88 GLU A N 1
ATOM 706 C CA . GLU A 1 88 ? 0.116 18.369 -31.781 1.00 46.19 88 GLU A CA 1
ATOM 707 C C . GLU A 1 88 ? -0.749 18.285 -30.512 1.00 46.19 88 GLU A C 1
ATOM 709 O O . GLU A 1 88 ? -1.965 18.527 -30.524 1.00 46.19 88 GLU A O 1
ATOM 714 N N . CYS A 1 89 ? -0.098 18.130 -29.357 1.00 47.16 89 CYS A N 1
ATOM 715 C CA . CYS A 1 89 ? -0.747 18.263 -28.063 1.00 47.16 89 CYS A CA 1
ATOM 716 C C . CYS A 1 89 ? -1.176 19.713 -27.715 1.00 47.16 89 CYS A C 1
ATOM 718 O O . CYS A 1 89 ? -1.906 19.877 -26.747 1.00 47.16 89 CYS A O 1
ATOM 720 N N . VAL A 1 90 ? -0.920 20.773 -28.506 1.00 50.94 90 VAL A N 1
ATOM 721 C CA . VAL A 1 90 ? -1.626 22.073 -28.340 1.00 50.94 90 VAL A CA 1
ATOM 722 C C . VAL A 1 90 ? -3.070 21.953 -28.831 1.00 50.94 90 VAL A C 1
ATOM 724 O O . VAL A 1 90 ? -3.976 22.505 -28.198 1.00 50.94 90 VAL A O 1
ATOM 727 N N . GLN A 1 91 ? -3.327 21.186 -29.895 1.00 50.75 91 GLN A N 1
ATOM 728 C CA . GLN A 1 91 ? -4.699 20.894 -30.321 1.00 50.75 91 GLN A CA 1
ATOM 729 C C . GLN A 1 91 ? -5.397 19.943 -29.338 1.00 50.75 91 GLN A C 1
ATOM 731 O O . GLN A 1 91 ? -6.560 20.160 -28.991 1.00 50.75 91 GLN A O 1
ATOM 736 N N . GLN A 1 92 ? -4.674 18.964 -28.788 1.00 51.88 92 GLN A N 1
ATOM 737 C CA . GLN A 1 92 ? -5.209 18.061 -27.761 1.00 51.88 92 GLN A CA 1
ATOM 738 C C . GLN A 1 92 ? -5.405 18.760 -26.396 1.00 51.88 92 GLN A C 1
ATOM 740 O O . GLN A 1 92 ? -6.433 18.568 -25.752 1.00 51.88 92 GLN A O 1
ATOM 745 N N . LYS A 1 93 ? -4.525 19.693 -25.998 1.00 46.22 93 LYS A N 1
ATOM 746 C CA . LYS A 1 93 ? -4.690 20.572 -24.818 1.00 46.22 93 LYS A CA 1
ATOM 747 C C . LYS A 1 93 ? -5.934 21.447 -24.905 1.00 46.22 93 LYS A C 1
ATOM 749 O O . LYS A 1 93 ? -6.521 21.736 -23.870 1.00 46.22 93 LYS A O 1
ATOM 754 N N . LYS A 1 94 ? -6.387 21.855 -26.098 1.00 50.59 94 LYS A N 1
ATOM 755 C CA . LYS A 1 94 ? -7.676 22.563 -26.236 1.00 50.59 94 LYS A CA 1
ATOM 756 C C . LYS A 1 94 ? -8.879 21.679 -25.866 1.00 50.59 94 LYS A C 1
ATOM 758 O O . LYS A 1 94 ? -9.908 22.226 -25.482 1.00 50.59 94 LYS A O 1
ATOM 763 N N . LYS A 1 95 ? -8.748 20.345 -25.915 1.00 50.78 95 LYS A N 1
ATOM 764 C CA . LYS A 1 95 ? -9.717 19.401 -25.329 1.00 50.78 95 LYS A CA 1
ATOM 765 C C . LYS A 1 95 ? -9.437 19.150 -23.839 1.00 50.78 95 LYS A C 1
ATOM 767 O O . LYS A 1 95 ? -10.360 19.282 -23.043 1.00 50.78 95 LYS A O 1
ATOM 772 N N . ASN A 1 96 ? -8.186 18.908 -23.436 1.00 51.59 96 ASN A N 1
ATOM 773 C CA . ASN A 1 96 ? -7.851 18.592 -22.034 1.00 51.59 96 ASN A CA 1
ATOM 774 C C . ASN A 1 96 ? -8.037 19.777 -21.060 1.00 51.59 96 ASN A C 1
ATOM 776 O O . ASN A 1 96 ? -8.348 19.563 -19.894 1.00 51.59 96 ASN A O 1
ATOM 780 N N . LYS A 1 97 ? -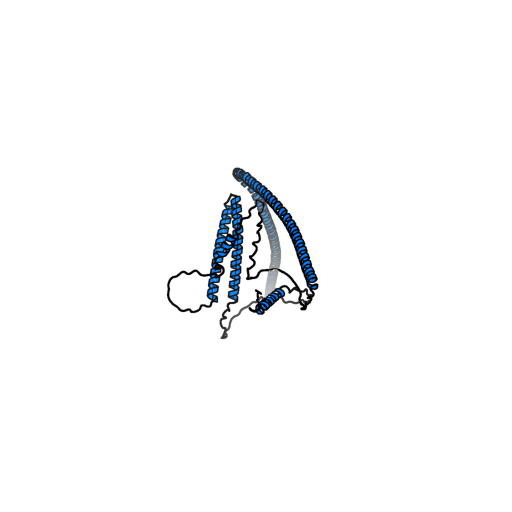7.971 21.032 -21.527 1.00 52.22 97 LYS A N 1
ATOM 781 C CA . LYS A 1 97 ? -8.331 22.219 -20.722 1.00 52.22 97 LYS A CA 1
ATOM 782 C C . LYS A 1 97 ? -9.798 22.252 -20.269 1.00 52.22 97 LYS A C 1
ATOM 784 O O . LYS A 1 97 ? -10.143 23.077 -19.431 1.00 52.22 97 LYS A O 1
ATOM 789 N N . ARG A 1 98 ? -10.679 21.399 -20.817 1.00 56.19 98 ARG A N 1
ATOM 790 C CA . ARG A 1 98 ? -12.050 21.221 -20.301 1.00 56.19 98 ARG A CA 1
ATOM 791 C C . ARG A 1 98 ? -12.134 20.228 -19.139 1.00 56.19 98 ARG A C 1
ATOM 793 O O . ARG A 1 98 ? -13.038 20.375 -18.328 1.00 56.19 98 ARG A O 1
ATOM 800 N N . THR A 1 99 ? -11.220 19.262 -19.041 1.00 59.31 99 THR A N 1
ATOM 801 C CA . THR A 1 99 ? -11.182 18.269 -17.950 1.00 59.31 99 THR A CA 1
ATOM 802 C C . THR A 1 99 ? -10.251 18.675 -16.805 1.00 59.31 99 THR A C 1
ATOM 804 O O . THR A 1 99 ? -10.513 18.328 -15.659 1.00 59.31 99 THR A O 1
ATOM 807 N N . GLU A 1 100 ? -9.229 19.490 -17.069 1.00 65.06 100 GLU A N 1
ATOM 808 C CA . GLU A 1 100 ? -8.362 20.115 -16.057 1.00 65.06 100 GLU A CA 1
ATOM 809 C C . GLU A 1 100 ? -9.131 20.810 -14.899 1.00 65.06 100 GLU A C 1
ATOM 811 O O . GLU A 1 100 ? -8.865 20.469 -13.745 1.00 65.06 100 GLU A O 1
ATOM 816 N N . PRO A 1 101 ? -10.147 21.678 -15.130 1.00 76.56 101 PRO A N 1
ATOM 817 C CA . PRO A 1 101 ? -10.935 22.265 -14.038 1.00 76.56 101 PRO A CA 1
ATOM 818 C C . PRO A 1 101 ? -11.817 21.250 -13.293 1.00 76.56 101 PRO A C 1
ATOM 820 O O . PRO A 1 101 ? -12.118 21.456 -12.120 1.00 76.56 101 PRO A O 1
ATOM 823 N N . GLN A 1 102 ? -12.221 20.146 -13.934 1.00 81.19 102 GLN A N 1
ATOM 824 C CA . GLN A 1 102 ? -12.994 19.081 -13.285 1.00 81.19 102 GLN A CA 1
ATOM 825 C C . GLN A 1 102 ? -12.115 18.279 -12.316 1.00 81.19 102 GLN A C 1
ATOM 827 O O . GLN A 1 102 ? -12.525 18.040 -11.183 1.00 81.19 102 GLN A O 1
ATOM 832 N N . ILE A 1 103 ? -10.892 17.933 -12.729 1.00 84.19 103 ILE A N 1
ATOM 833 C CA . ILE A 1 103 ? -9.900 17.265 -11.873 1.00 84.19 103 ILE A CA 1
ATOM 834 C C . ILE A 1 103 ? -9.521 18.179 -10.699 1.00 84.19 103 ILE A C 1
ATOM 836 O O . ILE A 1 103 ? -9.478 17.733 -9.555 1.00 84.19 103 ILE A O 1
ATOM 840 N N . GLN A 1 104 ? -9.318 19.477 -10.950 1.00 83.88 104 GLN A N 1
ATOM 841 C CA . GLN A 1 104 ? -9.006 20.443 -9.895 1.00 83.88 104 GLN A CA 1
ATOM 842 C C . GLN A 1 104 ? -10.159 20.610 -8.887 1.00 83.88 104 GLN A C 1
ATOM 844 O O . GLN A 1 104 ? -9.911 20.655 -7.684 1.00 83.88 104 GLN A O 1
ATOM 849 N N . ALA A 1 105 ? -11.416 20.622 -9.344 1.00 87.44 105 ALA A N 1
ATOM 850 C CA . ALA A 1 105 ? -12.584 20.643 -8.460 1.00 87.44 105 ALA A CA 1
ATOM 851 C C . ALA A 1 105 ? -12.750 19.334 -7.658 1.00 87.44 105 ALA A C 1
ATOM 853 O O . ALA A 1 105 ? -13.123 19.369 -6.486 1.00 87.44 105 ALA A O 1
ATOM 854 N N . GLN A 1 106 ? -12.440 18.175 -8.253 1.00 90.12 106 GLN A N 1
ATOM 855 C CA . GLN A 1 106 ? -12.427 16.889 -7.544 1.00 90.12 106 GLN A CA 1
ATOM 856 C C . GLN A 1 106 ? -11.338 16.839 -6.462 1.00 90.12 106 GLN A C 1
ATOM 858 O O . GLN A 1 106 ? -11.612 16.355 -5.364 1.00 90.12 106 GLN A O 1
ATOM 863 N N . LEU A 1 107 ? -10.146 17.382 -6.738 1.00 91.38 107 LEU A N 1
ATOM 864 C CA . LEU A 1 107 ? -9.065 17.528 -5.757 1.00 91.38 107 LEU A CA 1
ATOM 865 C C . LEU A 1 107 ? -9.463 18.460 -4.605 1.00 91.38 107 LEU A C 1
ATOM 867 O O . LEU A 1 107 ? -9.280 18.095 -3.451 1.00 91.38 107 LEU A O 1
ATOM 871 N N . GLN A 1 108 ? -10.102 19.598 -4.885 1.00 91.50 108 GLN A N 1
ATOM 872 C CA . GLN A 1 108 ? -10.619 20.485 -3.833 1.00 91.50 108 GLN A CA 1
ATOM 873 C C . GLN A 1 108 ? -11.702 19.805 -2.975 1.00 91.50 108 GLN A C 1
ATOM 875 O O . GLN A 1 108 ? -11.667 19.910 -1.749 1.00 91.50 108 GLN A O 1
ATOM 880 N N . LYS A 1 109 ? -12.625 19.038 -3.583 1.00 95.50 109 LYS A N 1
ATOM 881 C CA . LYS A 1 109 ? -13.623 18.240 -2.839 1.00 95.50 109 LYS A CA 1
ATOM 882 C C . LYS A 1 109 ? -12.945 17.193 -1.938 1.00 95.50 109 LYS A C 1
ATOM 884 O O . LYS A 1 109 ? -13.348 17.034 -0.789 1.00 95.50 109 LYS A O 1
ATOM 889 N N . LEU A 1 110 ? -11.911 16.511 -2.445 1.00 94.44 110 LEU A N 1
ATOM 890 C CA . LEU A 1 110 ? -11.073 15.572 -1.683 1.00 94.44 110 LEU A CA 1
ATOM 891 C C . LEU A 1 110 ? -10.392 16.258 -0.489 1.00 94.44 110 LEU A C 1
ATOM 893 O O . LEU A 1 110 ? -10.501 15.774 0.634 1.00 94.44 110 LEU A O 1
ATOM 897 N N . GLU A 1 111 ? -9.734 17.398 -0.707 1.00 95.50 111 GLU A N 1
ATOM 898 C CA . GLU A 1 111 ? -9.052 18.171 0.340 1.00 95.50 111 GLU A CA 1
ATOM 899 C C . GLU A 1 111 ? -10.025 18.622 1.441 1.00 95.50 111 GLU A C 1
ATOM 901 O O . GLU A 1 111 ? -9.757 18.425 2.629 1.00 95.50 111 GLU A O 1
ATOM 906 N N . GLU A 1 112 ? -11.193 19.153 1.066 1.00 96.38 112 GLU A N 1
ATOM 907 C CA . GLU A 1 112 ? -12.246 19.511 2.018 1.00 96.38 112 GLU A CA 1
ATOM 908 C C . GLU A 1 112 ? -12.737 18.315 2.844 1.00 96.38 112 GLU A C 1
ATOM 910 O O . GLU A 1 112 ? -12.982 18.448 4.045 1.00 96.38 112 GLU A O 1
ATOM 915 N N . GLU A 1 113 ? -12.930 17.155 2.217 1.00 96.81 113 GLU A N 1
ATOM 916 C CA . GLU A 1 113 ? -13.389 15.938 2.890 1.00 96.81 113 GLU A CA 1
ATOM 917 C C . GLU A 1 113 ? -12.316 15.369 3.822 1.00 96.81 113 GLU A C 1
ATOM 919 O O . GLU A 1 113 ? -12.634 15.026 4.960 1.00 96.81 113 GLU A O 1
ATOM 924 N N . CYS A 1 114 ? -11.041 15.377 3.422 1.00 96.69 114 CYS A N 1
ATOM 925 C CA . CYS A 1 114 ? -9.922 15.043 4.302 1.00 96.69 114 CYS A CA 1
ATOM 926 C C . CYS A 1 114 ? -9.873 15.960 5.537 1.00 96.69 114 CYS A C 1
ATOM 928 O O . CYS A 1 114 ? -9.691 15.472 6.655 1.00 96.69 114 CYS A O 1
ATOM 930 N N . ILE A 1 115 ? -10.093 17.269 5.372 1.00 97.56 115 ILE A N 1
ATOM 931 C CA . ILE A 1 115 ? -10.159 18.225 6.491 1.00 97.56 115 ILE A CA 1
ATOM 932 C C . ILE A 1 115 ? -11.371 17.934 7.393 1.00 97.56 115 ILE A C 1
ATOM 934 O O . ILE A 1 115 ? -11.224 17.873 8.616 1.00 97.56 115 ILE A O 1
ATOM 938 N N . LYS A 1 116 ? -12.560 17.701 6.817 1.00 98.12 116 LYS A N 1
ATOM 939 C CA . LYS A 1 116 ? -13.786 17.355 7.566 1.00 98.12 116 LYS A CA 1
ATOM 940 C C . LYS A 1 116 ? -13.593 16.071 8.383 1.00 98.12 116 LYS A C 1
ATOM 942 O O . LYS A 1 116 ? -13.841 16.082 9.587 1.00 98.12 116 LYS A O 1
ATOM 947 N N . LEU A 1 117 ? -13.071 15.008 7.766 1.00 98.06 117 LEU A N 1
ATOM 948 C CA . LEU A 1 117 ? -12.764 13.735 8.427 1.00 98.06 117 LEU A CA 1
ATOM 949 C C . LEU A 1 117 ? -11.733 13.906 9.551 1.00 98.06 117 LEU A C 1
ATOM 951 O O . LEU A 1 117 ? -11.946 13.398 10.650 1.00 98.06 117 LEU A O 1
ATOM 955 N N . THR A 1 118 ? -10.667 14.680 9.321 1.00 97.75 118 THR A N 1
ATOM 956 C CA . THR A 1 118 ? -9.639 14.975 10.338 1.00 97.75 118 THR A CA 1
ATOM 957 C C . THR A 1 118 ? -10.230 15.717 11.543 1.00 97.75 118 THR A C 1
ATOM 959 O O . THR A 1 118 ? -9.921 15.391 12.692 1.00 97.75 118 THR A O 1
ATOM 962 N N . ASN A 1 119 ? -11.132 16.678 11.311 1.00 98.00 119 ASN A N 1
ATOM 963 C CA . ASN A 1 119 ? -11.829 17.393 12.381 1.00 98.00 119 ASN A CA 1
ATOM 964 C C . ASN A 1 119 ? -12.730 16.451 13.194 1.00 98.00 119 ASN A C 1
ATOM 966 O O . ASN A 1 119 ? -12.628 16.418 14.423 1.00 98.00 119 ASN A O 1
ATOM 970 N N . THR A 1 120 ? -13.548 15.627 12.528 1.00 97.94 120 THR A N 1
ATOM 971 C CA . THR A 1 120 ? -14.407 14.632 13.190 1.00 97.94 120 THR A CA 1
ATOM 972 C C . THR A 1 120 ? -13.592 13.589 13.962 1.00 97.94 120 THR A C 1
ATOM 974 O O . THR A 1 120 ? -13.953 13.252 15.091 1.00 97.94 120 THR A O 1
ATOM 977 N N . GLN A 1 121 ? -12.461 13.124 13.422 1.00 97.88 121 GLN A N 1
ATOM 978 C CA . GLN A 1 121 ? -11.535 12.239 14.133 1.00 97.88 121 GLN A CA 1
ATOM 979 C C . GLN A 1 121 ? -10.985 12.917 15.397 1.00 97.88 121 GLN A C 1
ATOM 981 O O . GLN A 1 121 ? -11.058 12.343 16.483 1.00 97.88 121 GLN A O 1
ATOM 986 N N . SER A 1 122 ? -10.493 14.155 15.289 1.00 98.06 122 SER A N 1
ATOM 987 C CA . SER A 1 122 ? -9.970 14.921 16.429 1.00 98.06 122 SER A CA 1
ATOM 988 C C . SER A 1 122 ? -11.017 15.115 17.537 1.00 98.06 122 SER A C 1
ATOM 990 O O . SER A 1 122 ? -10.696 15.057 18.728 1.00 98.06 122 SER A O 1
ATOM 992 N N . GLU A 1 123 ? -12.281 15.335 17.166 1.00 98.38 123 GLU A N 1
ATOM 993 C CA . GLU A 1 123 ? -13.403 15.434 18.105 1.00 98.38 123 GLU A CA 1
ATOM 994 C C . GLU A 1 123 ? -13.733 14.094 18.766 1.00 98.38 123 GLU A C 1
ATOM 996 O O . GLU A 1 123 ? -13.902 14.044 19.988 1.00 98.38 123 GLU A O 1
ATOM 1001 N N . ALA A 1 124 ? -13.766 13.006 17.993 1.00 98.06 124 ALA A N 1
ATOM 1002 C CA . ALA A 1 124 ? -13.972 11.658 18.508 1.00 98.06 124 ALA A CA 1
ATOM 1003 C C . ALA A 1 124 ? -12.861 11.258 19.494 1.00 98.06 124 ALA A C 1
ATOM 1005 O O . ALA A 1 124 ? -13.161 10.816 20.601 1.00 98.06 124 ALA A O 1
ATOM 1006 N N . GLU A 1 125 ? -11.592 11.504 19.160 1.00 98.00 125 GLU A N 1
ATOM 1007 C CA . GLU A 1 125 ? -10.454 11.265 20.053 1.00 98.00 125 GLU A CA 1
ATOM 1008 C C . GLU A 1 125 ? -10.543 12.075 21.352 1.00 98.00 125 GLU A C 1
ATOM 1010 O O . GLU A 1 125 ? -10.290 11.543 22.434 1.00 98.00 125 GLU A O 1
ATOM 1015 N N . ARG A 1 126 ? -10.916 13.361 21.277 1.00 98.56 126 ARG A N 1
ATOM 1016 C CA . ARG A 1 126 ? -11.136 14.197 22.472 1.00 98.56 126 ARG A CA 1
ATOM 1017 C C . ARG A 1 126 ? -12.284 13.668 23.332 1.00 98.56 126 ARG A C 1
ATOM 1019 O O . ARG A 1 126 ? -12.169 13.669 24.557 1.00 98.56 126 ARG A O 1
ATOM 1026 N N . LYS A 1 127 ? -13.364 13.183 22.712 1.00 98.69 127 LYS A N 1
ATOM 1027 C CA . LYS A 1 127 ? -14.506 12.581 23.412 1.00 98.69 127 LYS A CA 1
ATOM 1028 C C . LYS A 1 127 ? -14.132 11.257 24.083 1.00 98.69 127 LYS A C 1
ATOM 1030 O O . LYS A 1 127 ? -14.514 11.058 25.231 1.00 98.69 127 LYS A O 1
ATOM 1035 N N . ILE A 1 128 ? -13.356 10.402 23.416 1.00 98.38 128 ILE A N 1
ATOM 1036 C CA . ILE A 1 128 ? -12.827 9.151 23.984 1.00 98.38 128 ILE A CA 1
ATOM 1037 C C . ILE A 1 128 ? -11.961 9.462 25.211 1.00 98.38 128 ILE A C 1
ATOM 1039 O O . ILE A 1 128 ? -12.292 9.004 26.299 1.00 98.38 128 ILE A O 1
ATOM 1043 N N . LYS A 1 129 ? -10.969 10.356 25.089 1.00 98.44 129 LYS A N 1
ATOM 1044 C CA . LYS A 1 129 ? -10.090 10.778 26.202 1.00 98.44 129 LYS A CA 1
ATOM 1045 C C . LYS A 1 129 ? -10.854 11.353 27.407 1.00 98.44 129 LYS A C 1
ATOM 1047 O O . LYS A 1 129 ? -10.417 11.219 28.550 1.00 98.44 129 LYS A O 1
ATOM 1052 N N . LEU A 1 130 ? -11.997 12.008 27.175 1.00 98.62 130 LEU A N 1
ATOM 1053 C CA . LEU A 1 130 ? -12.882 12.487 28.244 1.00 98.62 130 LEU A CA 1
ATOM 1054 C C . LEU A 1 130 ? -13.673 11.346 28.904 1.00 98.62 130 LEU A C 1
ATOM 1056 O O . LEU A 1 130 ? -13.831 11.346 30.124 1.00 98.62 130 LEU A O 1
ATOM 1060 N N . LEU A 1 131 ? -14.178 10.393 28.116 1.00 98.56 131 LEU A N 1
ATOM 1061 C CA . LEU A 1 131 ? -14.911 9.229 28.620 1.00 98.56 131 LEU A CA 1
ATOM 1062 C C . LEU A 1 131 ? -13.998 8.271 29.394 1.00 98.56 131 LEU A C 1
ATOM 1064 O O . LEU A 1 131 ? -14.398 7.805 30.452 1.00 98.56 131 LEU A O 1
ATOM 1068 N N . GLU A 1 132 ? -12.767 8.048 28.930 1.00 98.06 132 GLU A N 1
ATOM 1069 C CA . GLU A 1 132 ? -11.738 7.270 29.636 1.00 98.06 132 GLU A CA 1
ATOM 1070 C C . GLU A 1 132 ? -11.457 7.845 31.030 1.00 98.06 132 GLU A C 1
ATOM 1072 O O . GLU A 1 132 ? -11.437 7.110 32.013 1.00 98.06 132 GLU A O 1
ATOM 1077 N N . ARG A 1 133 ? -11.317 9.174 31.147 1.00 98.44 133 ARG A N 1
ATOM 1078 C CA . ARG A 1 133 ? -11.124 9.828 32.449 1.00 98.44 133 ARG A CA 1
ATOM 1079 C C . ARG A 1 133 ? -12.327 9.637 33.374 1.00 98.44 133 ARG A C 1
ATOM 1081 O O . ARG A 1 133 ? -12.144 9.257 34.525 1.00 98.44 133 ARG A O 1
ATOM 1088 N N . LYS A 1 134 ? -13.543 9.848 32.861 1.00 98.38 134 LYS A N 1
ATOM 1089 C CA . LYS A 1 134 ? -14.782 9.649 33.631 1.00 98.38 134 LYS A CA 1
ATOM 1090 C C . LYS A 1 134 ? -14.984 8.199 34.064 1.00 98.38 134 LYS A C 1
ATOM 1092 O O . LYS A 1 134 ? -15.519 7.966 35.140 1.00 98.38 134 LYS A O 1
ATOM 1097 N N . LEU A 1 135 ? -14.559 7.237 33.245 1.00 98.31 135 LEU A N 1
ATOM 1098 C CA . LEU A 1 135 ? -14.601 5.820 33.590 1.00 98.31 135 LEU A CA 1
ATOM 1099 C C . LEU A 1 135 ? -13.684 5.526 34.785 1.00 98.31 135 LEU A C 1
ATOM 1101 O O . LEU A 1 135 ? -14.131 4.904 35.739 1.00 98.31 135 LEU A O 1
ATOM 1105 N N . LEU A 1 136 ? -12.449 6.041 34.777 1.00 98.38 136 LEU A N 1
ATOM 1106 C CA . LEU A 1 136 ? -11.511 5.895 35.899 1.00 98.38 136 LEU A CA 1
ATOM 1107 C C . LEU A 1 136 ? -12.013 6.578 37.185 1.00 98.38 136 LEU A C 1
ATOM 1109 O O . LEU A 1 136 ? -11.839 6.038 38.277 1.00 98.38 136 LEU A O 1
ATOM 1113 N N . GLU A 1 137 ? -12.647 7.748 37.063 1.00 98.12 137 GLU A N 1
ATOM 1114 C CA . GLU A 1 137 ? -13.305 8.443 38.180 1.00 98.12 137 GLU A CA 1
ATOM 1115 C C . GLU A 1 137 ? -14.450 7.588 38.765 1.00 98.12 137 GLU A C 1
ATOM 1117 O O . GLU A 1 137 ? -14.481 7.344 39.971 1.00 98.12 137 GLU A O 1
ATOM 1122 N N . GLU A 1 138 ? -15.336 7.046 37.921 1.00 97.50 138 GLU A N 1
ATOM 1123 C CA . GLU A 1 138 ? -16.455 6.196 38.356 1.00 97.50 138 GLU A CA 1
ATOM 1124 C C . GLU A 1 138 ? -15.986 4.842 38.931 1.00 97.50 138 GLU A C 1
ATOM 1126 O O . GLU A 1 138 ? -16.550 4.345 39.906 1.00 97.50 138 GLU A O 1
ATOM 1131 N N . GLU A 1 139 ? -14.938 4.233 38.370 1.00 97.62 139 GLU A N 1
ATOM 1132 C CA . GLU A 1 139 ? -14.308 3.022 38.915 1.00 97.62 139 GLU A CA 1
ATOM 1133 C C . GLU A 1 139 ? -13.730 3.268 40.316 1.00 97.62 139 GLU A C 1
ATOM 1135 O O . GLU A 1 139 ? -13.911 2.440 41.215 1.00 97.62 139 GLU A O 1
ATOM 1140 N N . HIS A 1 140 ? -13.093 4.422 40.534 1.00 98.31 140 HIS A N 1
ATOM 1141 C CA . HIS A 1 140 ? -12.601 4.827 41.849 1.00 98.31 140 HIS A CA 1
ATOM 1142 C C . HIS A 1 140 ? -13.747 5.061 42.849 1.00 98.31 140 HIS A C 1
ATOM 1144 O O . HIS A 1 140 ? -13.682 4.574 43.980 1.00 98.31 140 HIS A O 1
ATOM 1150 N N . GLU A 1 141 ? -14.821 5.746 42.445 1.00 98.00 141 GLU A N 1
ATOM 1151 C CA . GLU A 1 141 ? -16.009 5.937 43.289 1.00 98.00 141 GLU A CA 1
ATOM 1152 C C . GLU A 1 141 ? -16.679 4.605 43.654 1.00 98.00 141 GLU A C 1
ATOM 1154 O O . GLU A 1 141 ? -16.956 4.361 44.832 1.00 98.00 141 GLU A O 1
ATOM 1159 N N . ARG A 1 142 ? -16.871 3.698 42.684 1.00 98.00 142 ARG A N 1
ATOM 1160 C CA . ARG A 1 142 ? -17.395 2.344 42.942 1.00 98.00 142 ARG A CA 1
ATOM 1161 C C . ARG A 1 142 ? -16.523 1.577 43.928 1.00 98.00 142 ARG A C 1
ATOM 1163 O O . ARG A 1 142 ? -17.064 0.937 44.828 1.00 98.00 142 ARG A O 1
ATOM 1170 N N . LYS A 1 143 ? -15.197 1.661 43.794 1.00 98.06 143 LYS A N 1
ATOM 1171 C CA . LYS A 1 143 ? -14.258 1.016 44.718 1.00 98.06 143 LYS A CA 1
ATOM 1172 C C . LYS A 1 143 ? -14.394 1.565 46.141 1.00 98.06 143 LYS A C 1
ATOM 1174 O O . LYS A 1 143 ? -14.448 0.778 47.078 1.00 98.06 143 LYS A O 1
ATOM 1179 N N . LEU A 1 144 ? -14.512 2.884 46.306 1.00 98.31 144 LEU A N 1
ATOM 1180 C CA . LEU A 1 144 ? -14.698 3.512 47.619 1.00 98.31 144 LEU A CA 1
ATOM 1181 C C . LEU A 1 144 ? -16.052 3.143 48.256 1.00 98.31 144 LEU A C 1
ATOM 1183 O O . LEU A 1 144 ? -16.146 2.971 49.471 1.00 98.31 144 LEU A O 1
ATOM 1187 N N . VAL A 1 145 ? -17.108 2.999 47.448 1.00 97.94 145 VAL A N 1
ATOM 1188 C CA . VAL A 1 145 ? -18.416 2.500 47.909 1.00 97.94 145 VAL A CA 1
ATOM 1189 C C . VAL A 1 145 ? -18.332 1.027 48.318 1.00 97.94 145 VAL A C 1
ATOM 1191 O O . VAL A 1 145 ? -18.890 0.660 49.350 1.00 97.94 145 VAL A O 1
ATOM 1194 N N . GLN A 1 146 ? -17.612 0.195 47.559 1.00 97.56 146 GLN A N 1
ATOM 1195 C CA . GLN A 1 146 ? -17.377 -1.207 47.907 1.00 97.56 146 GLN A CA 1
ATOM 1196 C C . GLN A 1 146 ? -16.588 -1.337 49.219 1.00 97.56 146 GLN A C 1
ATOM 1198 O O . GLN A 1 146 ? -17.012 -2.076 50.100 1.00 97.56 146 GLN A O 1
ATOM 1203 N N . GLU A 1 147 ? -15.501 -0.582 49.391 1.00 97.69 147 GLU A N 1
ATOM 1204 C CA . GLU A 1 147 ? -14.690 -0.587 50.616 1.00 97.69 147 GLU A CA 1
ATOM 1205 C C . GLU A 1 147 ? -15.522 -0.214 51.854 1.00 97.69 147 GLU A C 1
ATOM 1207 O O . GLU A 1 147 ? -15.469 -0.912 52.866 1.00 97.69 147 GLU A O 1
ATOM 1212 N N . LYS A 1 148 ? -16.380 0.811 51.750 1.00 98.00 148 LYS A N 1
ATOM 1213 C CA . LYS A 1 148 ? -17.329 1.181 52.816 1.00 98.00 148 LYS A CA 1
ATOM 1214 C C . LYS A 1 148 ? -18.388 0.110 53.085 1.00 98.00 148 LYS A C 1
ATOM 1216 O O . LYS A 1 148 ? -18.798 -0.065 54.229 1.00 98.00 148 LYS A O 1
ATOM 1221 N N . ALA A 1 149 ? -18.850 -0.604 52.060 1.00 97.06 149 ALA A N 1
ATOM 1222 C CA . ALA A 1 149 ? -19.786 -1.713 52.241 1.00 97.06 149 ALA A CA 1
ATOM 1223 C C . ALA A 1 149 ? -19.118 -2.906 52.951 1.00 97.06 149 ALA A C 1
ATOM 1225 O O . ALA A 1 149 ? -19.713 -3.488 53.856 1.00 97.06 149 ALA A O 1
ATOM 1226 N N . GLU A 1 150 ? -17.871 -3.226 52.596 1.00 96.94 150 GLU A N 1
ATOM 1227 C CA . GLU A 1 150 ? -17.054 -4.249 53.261 1.00 96.94 150 GLU A CA 1
ATOM 1228 C C . GLU A 1 150 ? -16.696 -3.857 54.706 1.00 96.94 150 GLU A C 1
ATOM 1230 O O . GLU A 1 150 ? -16.662 -4.712 55.590 1.00 96.94 150 GLU A O 1
ATOM 1235 N N . GLU A 1 151 ? -16.464 -2.569 54.975 1.00 96.44 151 GLU A N 1
ATOM 1236 C CA . GLU A 1 151 ? -16.275 -2.025 56.323 1.00 96.44 151 GLU A CA 1
ATOM 1237 C C . GLU A 1 151 ? -17.536 -2.175 57.180 1.00 96.44 151 GLU A C 1
ATOM 1239 O O . GLU A 1 151 ? -17.473 -2.805 58.234 1.00 96.44 151 GLU A O 1
ATOM 1244 N N . LEU A 1 152 ? -18.695 -1.714 56.697 1.00 97.12 152 LEU A N 1
ATOM 1245 C CA . LEU A 1 152 ? -19.975 -1.877 57.395 1.00 97.12 152 LEU A CA 1
ATOM 1246 C C . LEU A 1 152 ? -20.343 -3.354 57.606 1.00 97.12 152 LEU A C 1
ATOM 1248 O O . LEU A 1 152 ? -20.879 -3.711 58.655 1.00 97.12 152 LEU A O 1
ATOM 1252 N N . GLN A 1 153 ? -20.040 -4.236 56.649 1.00 95.38 153 GLN A N 1
ATOM 1253 C CA . GLN A 1 153 ? -20.238 -5.674 56.832 1.00 95.38 153 GLN A CA 1
ATOM 1254 C C . GLN A 1 153 ? -19.342 -6.220 57.955 1.00 95.38 153 GLN A C 1
ATOM 1256 O O . GLN A 1 153 ? -19.825 -6.942 58.826 1.00 95.38 153 GLN A O 1
ATOM 1261 N N . ARG A 1 154 ? -18.063 -5.830 57.990 1.00 94.81 154 ARG A N 1
ATOM 1262 C CA . ARG A 1 154 ? -17.114 -6.216 59.046 1.00 94.81 154 ARG A CA 1
ATOM 1263 C C . ARG A 1 154 ? -17.530 -5.685 60.420 1.00 94.81 154 ARG A C 1
ATOM 1265 O O . ARG A 1 154 ? -17.400 -6.400 61.411 1.00 94.81 154 ARG A O 1
ATOM 1272 N N . GLU A 1 155 ? -18.061 -4.465 60.491 1.00 94.88 155 GLU A N 1
ATOM 1273 C CA . GLU A 1 155 ? -18.647 -3.907 61.714 1.00 94.88 155 GLU A CA 1
ATOM 1274 C C . GLU A 1 155 ? -19.873 -4.704 62.172 1.00 94.88 155 GLU A C 1
ATOM 1276 O O . GLU A 1 155 ? -20.000 -4.998 63.359 1.00 94.88 155 GLU A O 1
ATOM 1281 N N . LEU A 1 156 ? -20.770 -5.094 61.260 1.00 92.81 156 LEU A N 1
ATOM 1282 C CA . LEU A 1 156 ? -21.929 -5.932 61.585 1.00 92.81 156 LEU A CA 1
ATOM 1283 C C . LEU A 1 156 ? -21.513 -7.325 62.076 1.00 92.81 156 LEU A C 1
ATOM 1285 O O . LEU A 1 156 ? -22.069 -7.808 63.062 1.00 92.81 156 LEU A O 1
ATOM 1289 N N . GLU A 1 157 ? -20.518 -7.949 61.444 1.00 92.06 157 GLU A N 1
ATOM 1290 C CA . GLU A 1 157 ? -19.948 -9.232 61.874 1.00 92.06 157 GLU A CA 1
ATOM 1291 C C . GLU A 1 157 ? -19.297 -9.121 63.264 1.00 92.06 157 GLU A C 1
ATOM 1293 O O . GLU A 1 157 ? -19.560 -9.951 64.138 1.00 92.06 157 GLU A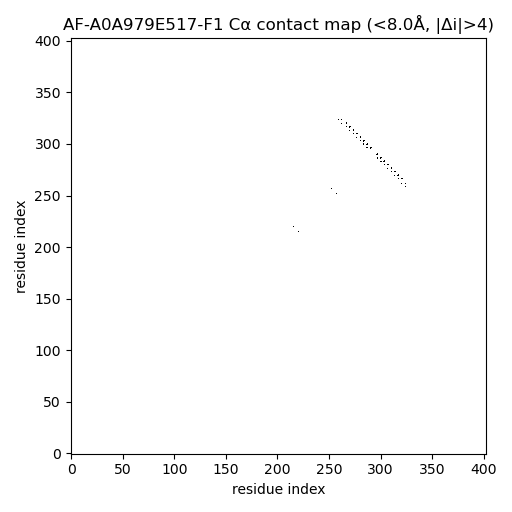 O 1
ATOM 1298 N N . ALA A 1 158 ? -18.525 -8.060 63.524 1.00 90.25 158 ALA A N 1
ATOM 1299 C CA . ALA A 1 158 ? -17.949 -7.790 64.840 1.00 90.25 158 ALA A CA 1
ATOM 1300 C C . ALA A 1 158 ? -19.033 -7.546 65.908 1.00 90.25 158 ALA A C 1
ATOM 1302 O O . ALA A 1 158 ? -19.007 -8.169 66.970 1.00 90.25 158 ALA A O 1
ATOM 1303 N N . ASN A 1 159 ? -20.023 -6.696 65.620 1.00 88.62 159 ASN A N 1
ATOM 1304 C CA . ASN A 1 159 ? -21.144 -6.411 66.520 1.00 88.62 159 ASN A CA 1
ATOM 1305 C C . ASN A 1 159 ? -21.972 -7.671 66.826 1.00 88.62 159 ASN A C 1
ATOM 1307 O O . ASN A 1 159 ? -22.381 -7.874 67.971 1.00 88.62 159 ASN A O 1
ATOM 1311 N N . LEU A 1 160 ? -22.172 -8.554 65.842 1.00 89.75 160 LEU A N 1
ATOM 1312 C CA . LEU A 1 160 ? -22.827 -9.848 66.037 1.00 89.75 160 LEU A CA 1
ATOM 1313 C C . LEU A 1 160 ? -22.019 -10.757 66.977 1.00 89.75 160 LEU A C 1
ATOM 1315 O O . LEU A 1 160 ? -22.603 -11.368 67.871 1.00 89.75 160 LEU A O 1
ATOM 1319 N N . LEU A 1 161 ? -20.692 -10.815 66.823 1.00 84.31 161 LEU A N 1
ATOM 1320 C CA . LEU A 1 161 ? -19.808 -11.577 67.714 1.00 84.31 161 LEU A CA 1
ATOM 1321 C C . LEU A 1 161 ? -19.834 -11.035 69.154 1.00 84.31 161 LEU A C 1
ATOM 1323 O O . LEU A 1 161 ? -19.925 -11.824 70.096 1.00 84.31 161 LEU A O 1
ATOM 1327 N N . PHE A 1 162 ? -19.827 -9.710 69.337 1.00 75.06 162 PHE A N 1
ATOM 1328 C CA . PHE A 1 162 ? -19.981 -9.090 70.659 1.00 75.06 162 PHE A CA 1
ATOM 1329 C C . PHE A 1 162 ? -21.351 -9.393 71.285 1.00 75.06 162 PHE A C 1
ATOM 1331 O O . PHE A 1 162 ? -21.418 -9.790 72.447 1.00 75.06 162 PHE A O 1
ATOM 1338 N N . SER A 1 163 ? -22.440 -9.290 70.517 1.00 67.38 163 SER A N 1
ATOM 1339 C CA . SER A 1 163 ? -23.796 -9.559 71.017 1.00 67.38 163 SER A CA 1
ATOM 1340 C C . SER A 1 163 ? -24.027 -11.048 71.334 1.00 67.38 163 SER A C 1
ATOM 1342 O O . SER A 1 163 ? -24.676 -11.390 72.324 1.00 67.38 163 SER A O 1
ATOM 1344 N N . ALA A 1 164 ? -23.424 -11.959 70.561 1.00 59.75 164 ALA A N 1
ATOM 1345 C CA . ALA A 1 164 ? -23.457 -13.397 70.829 1.00 59.75 164 ALA A CA 1
ATOM 1346 C C . ALA A 1 164 ? -22.709 -13.789 72.120 1.00 59.75 164 ALA A C 1
ATOM 1348 O O . ALA A 1 164 ? -23.078 -14.772 72.768 1.00 59.75 164 ALA A O 1
ATOM 1349 N N . ALA A 1 165 ? -21.692 -13.020 72.529 1.00 59.16 165 ALA A N 1
ATOM 1350 C CA . ALA A 1 165 ? -20.911 -13.286 73.737 1.00 59.16 165 ALA A CA 1
ATOM 1351 C C . ALA A 1 165 ? -21.658 -12.974 75.055 1.00 59.16 165 ALA A C 1
ATOM 1353 O O . ALA A 1 165 ? -21.307 -13.529 76.100 1.00 59.16 165 ALA A O 1
ATOM 1354 N N . GLU A 1 166 ? -22.702 -12.134 75.038 1.00 52.09 166 GLU A N 1
ATOM 1355 C CA . GLU A 1 166 ? -23.445 -11.760 76.255 1.00 52.09 166 GLU A CA 1
ATOM 1356 C C . GLU A 1 166 ? -24.543 -12.761 76.669 1.00 52.09 166 GLU A C 1
ATOM 1358 O O . GLU A 1 166 ? -24.999 -12.748 77.820 1.00 52.09 166 GLU A O 1
ATOM 1363 N N . VAL A 1 167 ? -24.952 -13.690 75.795 1.00 49.50 167 VAL A N 1
ATOM 1364 C CA . VAL A 1 167 ? -26.065 -14.619 76.077 1.00 49.50 167 VAL A CA 1
ATOM 1365 C C . VAL A 1 167 ? -25.619 -15.817 76.930 1.00 49.50 167 VAL A C 1
ATOM 1367 O O . VAL A 1 167 ? -25.503 -16.954 76.473 1.00 49.50 167 VAL A O 1
ATOM 1370 N N . LYS A 1 168 ? -25.435 -15.589 78.237 1.00 48.41 168 LYS A N 1
ATOM 1371 C CA . LYS A 1 168 ? -25.324 -16.675 79.232 1.00 48.41 168 LYS A CA 1
ATOM 1372 C C . LYS A 1 168 ? -26.694 -17.343 79.460 1.00 48.41 168 LYS A C 1
ATOM 1374 O O . LYS A 1 168 ? -27.610 -16.675 79.948 1.00 48.41 168 LYS A O 1
ATOM 1379 N N . PRO A 1 169 ? -26.858 -18.664 79.241 1.00 38.88 169 PRO A N 1
ATOM 1380 C CA . PRO A 1 169 ? -28.134 -19.342 79.467 1.00 38.88 169 PRO A CA 1
ATOM 1381 C C . PRO A 1 169 ? -28.406 -19.549 80.968 1.00 38.88 169 PRO A C 1
ATOM 1383 O O . PRO A 1 169 ? -27.973 -20.532 81.579 1.00 38.88 169 PRO A O 1
ATOM 1386 N N . LYS A 1 170 ? -29.166 -18.637 81.589 1.00 37.75 170 LYS A N 1
ATOM 1387 C CA . LYS A 1 170 ? -29.675 -18.822 82.960 1.00 37.75 170 LYS A CA 1
ATOM 1388 C C . LYS A 1 170 ? -30.766 -19.899 82.988 1.00 37.75 170 LYS A C 1
ATOM 1390 O O . LYS A 1 170 ? -31.911 -19.665 82.615 1.00 37.75 170 LYS A O 1
ATOM 1395 N N . LYS A 1 171 ? -30.408 -21.082 83.496 1.00 38.97 171 LYS A N 1
ATOM 1396 C CA . LYS A 1 171 ? -31.337 -22.186 83.794 1.00 38.97 171 LYS A CA 1
ATOM 1397 C C . LYS A 1 171 ? -32.369 -21.748 84.845 1.00 38.97 171 LYS A C 1
ATOM 1399 O O . LYS A 1 171 ? -32.005 -21.562 86.005 1.00 38.97 171 LYS A O 1
ATOM 1404 N N . LEU A 1 172 ? -33.647 -21.657 84.476 1.00 37.22 172 LEU A N 1
ATOM 1405 C CA . LEU A 1 172 ? -34.744 -21.453 85.429 1.00 37.22 172 LEU A CA 1
ATOM 1406 C C . LEU A 1 172 ? -35.286 -22.801 85.924 1.00 37.22 172 LEU A C 1
ATOM 1408 O O . LEU A 1 172 ? -35.764 -23.628 85.150 1.00 37.22 172 LEU A O 1
ATOM 1412 N N . LYS A 1 173 ? -35.174 -23.033 87.237 1.00 35.00 173 LYS A N 1
ATOM 1413 C CA . LYS A 1 173 ? -35.713 -24.216 87.921 1.00 35.00 173 LYS A CA 1
ATOM 1414 C C . LYS A 1 173 ? -37.182 -23.995 88.300 1.00 35.00 173 LYS A C 1
ATOM 1416 O O . LYS A 1 173 ? -37.572 -22.889 88.656 1.00 35.00 173 LYS A O 1
ATOM 1421 N N . LYS A 1 174 ? -37.956 -25.087 88.307 1.00 36.34 174 LYS A N 1
ATOM 1422 C CA . LYS A 1 174 ? -39.300 -25.188 88.905 1.00 36.34 174 LYS A CA 1
ATOM 1423 C C . LYS A 1 174 ? -39.365 -24.525 90.290 1.00 36.34 174 LYS A C 1
ATOM 1425 O O . LYS A 1 174 ? -38.606 -24.955 91.152 1.00 36.34 174 LYS A O 1
ATOM 1430 N N . GLN A 1 175 ? -40.357 -23.663 90.530 1.00 32.28 175 GLN A N 1
ATOM 1431 C CA . GLN A 1 175 ? -41.214 -23.681 91.731 1.00 32.28 175 GLN A CA 1
ATOM 1432 C C . GLN A 1 175 ? -42.564 -23.010 91.424 1.00 32.28 175 GLN A C 1
ATOM 1434 O O . GLN A 1 175 ? -42.611 -21.947 90.812 1.00 32.28 175 GLN A O 1
ATOM 1439 N N . THR A 1 176 ? -43.668 -23.610 91.873 1.00 28.33 176 THR A N 1
ATOM 1440 C CA . THR A 1 176 ? -44.982 -22.952 91.964 1.00 28.33 176 THR A CA 1
ATOM 1441 C C . THR A 1 176 ? -45.784 -23.612 93.083 1.00 28.33 176 THR A C 1
ATOM 1443 O O . THR A 1 176 ? -45.974 -24.828 93.068 1.00 28.33 176 THR A O 1
ATOM 1446 N N . LYS A 1 177 ? -46.267 -22.811 94.035 1.00 33.81 177 LYS A N 1
ATOM 1447 C CA . LYS A 1 177 ? -47.376 -23.142 94.936 1.00 33.81 177 LYS A CA 1
ATOM 1448 C C . LYS A 1 177 ? -48.279 -21.907 95.031 1.00 33.81 177 LYS A C 1
ATOM 1450 O O . LYS A 1 177 ? -47.798 -20.847 95.403 1.00 33.81 177 LYS A O 1
ATOM 1455 N N . GLU A 1 178 ? -49.531 -22.078 94.598 1.00 33.56 178 GLU A N 1
ATOM 1456 C CA . GLU A 1 178 ? -50.787 -21.616 95.233 1.00 33.56 178 GLU A CA 1
ATOM 1457 C C . GLU A 1 178 ? -50.683 -20.432 96.237 1.00 33.56 178 GLU A C 1
ATOM 1459 O O . GLU A 1 178 ? -49.939 -20.534 97.207 1.00 33.56 178 GLU A O 1
ATOM 1464 N N . LYS A 1 179 ? -51.412 -19.303 96.143 1.00 34.31 179 LYS A N 1
ATOM 1465 C CA . LYS A 1 179 ? -52.879 -19.038 96.009 1.00 34.31 179 LYS A CA 1
ATOM 1466 C C . LYS A 1 179 ? -53.095 -17.536 95.605 1.00 34.31 179 LYS A C 1
ATOM 1468 O O . LYS A 1 179 ? -52.103 -16.821 95.567 1.00 34.31 179 LYS A O 1
ATOM 1473 N N . THR A 1 180 ? -54.257 -16.919 95.294 1.00 32.28 180 THR A N 1
ATOM 1474 C CA . THR A 1 180 ? -55.713 -17.255 95.245 1.00 32.28 180 THR A CA 1
ATOM 1475 C C . THR A 1 180 ? -56.503 -16.174 94.449 1.00 32.28 180 THR A C 1
ATOM 1477 O O . THR A 1 180 ? -56.107 -15.021 94.537 1.00 32.28 180 THR A O 1
ATOM 1480 N N . LEU A 1 181 ? -57.684 -16.509 93.870 1.00 35.50 181 LEU A N 1
ATOM 1481 C CA . LEU A 1 181 ? -58.847 -15.616 93.535 1.00 35.50 181 LEU A CA 1
ATOM 1482 C C . LEU A 1 181 ? -58.624 -14.505 92.449 1.00 35.50 181 LEU A C 1
ATOM 1484 O O . LEU A 1 181 ? -57.560 -13.918 92.378 1.00 35.50 181 LEU A O 1
ATOM 1488 N N . THR A 1 182 ? -59.555 -14.109 91.554 1.00 30.94 182 THR A N 1
ATOM 1489 C CA . THR A 1 182 ? -60.973 -14.474 91.273 1.00 30.94 182 THR A CA 1
ATOM 1490 C C . THR A 1 182 ? -61.419 -13.998 89.868 1.00 30.94 182 THR A C 1
ATOM 1492 O O . THR A 1 182 ? -61.098 -12.863 89.552 1.00 30.94 182 THR A O 1
ATOM 1495 N N . LYS A 1 183 ? -62.315 -14.752 89.174 1.00 34.12 183 LYS A N 1
ATOM 1496 C CA . LYS A 1 183 ? -63.304 -14.312 88.123 1.00 34.12 183 LYS A CA 1
ATOM 1497 C C . LYS A 1 183 ? -62.697 -13.657 86.844 1.00 34.12 183 LYS A C 1
ATOM 1499 O O . LYS A 1 183 ? -61.874 -12.773 86.962 1.00 34.12 183 LYS A O 1
ATOM 1504 N N . LYS A 1 184 ? -63.041 -13.911 85.570 1.00 32.81 184 LYS A N 1
ATOM 1505 C CA . LYS A 1 184 ? -64.055 -14.637 84.747 1.00 32.81 184 LYS A CA 1
ATOM 1506 C C . LYS A 1 184 ? -63.443 -14.713 83.303 1.00 32.81 184 LYS A C 1
ATOM 1508 O O . LYS A 1 184 ? -62.540 -13.931 83.041 1.00 32.81 184 LYS A O 1
ATOM 1513 N N . SER A 1 185 ? -63.875 -15.470 82.281 1.00 32.06 185 SER A N 1
ATOM 1514 C CA . SER A 1 185 ? -64.683 -16.701 82.104 1.00 32.06 185 SER A CA 1
ATOM 1515 C C . SER A 1 185 ? -64.731 -17.077 80.593 1.00 32.06 185 SER A C 1
ATOM 1517 O O . SER A 1 185 ? -64.571 -16.182 79.773 1.00 32.06 185 SER A O 1
ATOM 1519 N N . VAL A 1 186 ? -65.092 -18.327 80.246 1.00 34.44 186 VAL A N 1
ATOM 1520 C CA . VAL A 1 186 ? -65.418 -18.864 78.885 1.00 34.44 186 VAL A CA 1
ATOM 1521 C C . VAL A 1 186 ? -64.243 -19.254 77.949 1.00 34.44 186 VAL A C 1
ATOM 1523 O O . VAL A 1 186 ? -63.704 -18.433 77.220 1.00 34.44 186 VAL A O 1
ATOM 1526 N N . ASN A 1 187 ? -63.916 -20.556 77.989 1.00 32.00 187 ASN A N 1
ATOM 1527 C CA . ASN A 1 187 ? -63.646 -21.549 76.917 1.00 32.00 187 ASN A CA 1
ATOM 1528 C C . ASN A 1 187 ? -63.125 -21.090 75.524 1.00 32.00 187 ASN A C 1
ATOM 1530 O O . ASN A 1 187 ? -63.728 -20.232 74.894 1.00 32.00 187 ASN A O 1
ATOM 1534 N N . THR A 1 188 ? -61.990 -21.613 75.013 1.00 31.66 188 THR A N 1
ATOM 1535 C CA . THR A 1 188 ? -61.819 -22.914 74.280 1.00 31.66 188 THR A CA 1
ATOM 1536 C C . THR A 1 188 ? -62.530 -22.861 72.910 1.00 31.66 188 THR A C 1
ATOM 1538 O O . THR A 1 188 ? -63.738 -22.679 72.887 1.00 31.66 188 THR A O 1
ATOM 1541 N N . GLU A 1 189 ? -61.882 -22.918 71.733 1.00 32.09 189 GLU A N 1
ATOM 1542 C CA . GLU A 1 189 ? -60.905 -23.911 71.223 1.00 32.09 189 GLU A CA 1
ATOM 1543 C C . GLU A 1 189 ? -59.827 -23.336 70.262 1.00 32.09 189 GLU A C 1
ATOM 1545 O O . GLU A 1 189 ? -59.908 -22.199 69.803 1.00 32.09 189 GLU A O 1
ATOM 1550 N N . VAL A 1 190 ? -58.825 -24.159 69.912 1.00 38.41 190 VAL A N 1
ATOM 1551 C CA . VAL A 1 190 ? -57.803 -23.906 68.871 1.00 38.41 190 VAL A CA 1
ATOM 1552 C C . VAL A 1 190 ? -57.900 -25.004 67.804 1.00 38.41 190 VAL A C 1
ATOM 1554 O O . VAL A 1 190 ? -57.838 -26.180 68.163 1.00 38.41 190 VAL A O 1
ATOM 1557 N N . PRO A 1 191 ? -57.953 -24.663 66.500 1.00 42.12 191 PRO A N 1
ATOM 1558 C CA . PRO A 1 191 ? -56.900 -25.183 65.619 1.00 42.12 191 PRO A CA 1
ATOM 1559 C C . PRO A 1 191 ? -56.433 -24.235 64.492 1.00 42.12 191 PRO A C 1
ATOM 1561 O O . PRO A 1 191 ? -57.206 -23.764 63.670 1.00 42.12 191 PRO A O 1
ATOM 1564 N N . ARG A 1 192 ? -55.102 -24.087 64.401 1.00 44.34 192 ARG A N 1
ATOM 1565 C CA . ARG A 1 192 ? -54.280 -23.944 63.175 1.00 44.34 192 ARG A CA 1
ATOM 1566 C C . ARG A 1 192 ? -54.851 -23.131 61.990 1.00 44.34 192 ARG A C 1
ATOM 1568 O O . ARG A 1 192 ? -55.482 -23.687 61.095 1.00 44.34 192 ARG A O 1
ATOM 1575 N N . HIS A 1 193 ? -54.377 -21.891 61.837 1.00 35.97 193 HIS A N 1
ATOM 1576 C CA . HIS A 1 193 ? -54.330 -21.217 60.532 1.00 35.97 193 HIS A CA 1
ATOM 1577 C C . HIS A 1 193 ? -52.916 -20.736 60.185 1.00 35.97 193 HIS A C 1
ATOM 1579 O O . HIS A 1 193 ? -52.215 -20.161 61.014 1.00 35.97 193 HIS A O 1
ATOM 1585 N N . ALA A 1 194 ? -52.501 -20.995 58.942 1.00 42.28 194 ALA A N 1
ATOM 1586 C CA . ALA A 1 194 ? -51.194 -20.613 58.417 1.00 42.28 194 ALA A CA 1
ATOM 1587 C C . ALA A 1 194 ? -51.092 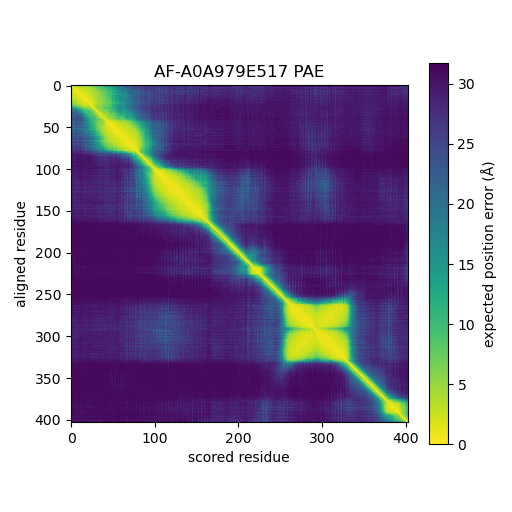-19.090 58.179 1.00 42.28 194 ALA A C 1
ATOM 1589 O O . ALA A 1 194 ? -52.075 -18.472 57.751 1.00 42.28 194 ALA A O 1
ATOM 1590 N N . PRO A 1 195 ? -49.914 -18.471 58.386 1.00 44.06 195 PRO A N 1
ATOM 1591 C CA . PRO A 1 195 ? -49.708 -17.070 58.052 1.00 44.06 195 PRO A CA 1
ATOM 1592 C C . PRO A 1 195 ? -49.674 -16.891 56.528 1.00 44.06 195 PRO A C 1
ATOM 1594 O O . PRO A 1 195 ? -48.790 -17.397 55.839 1.00 44.06 195 PRO A O 1
ATOM 1597 N N . LYS A 1 196 ? -50.647 -16.145 55.996 1.00 52.50 196 LYS A N 1
ATOM 1598 C CA . LYS A 1 196 ? -50.680 -15.733 54.584 1.00 52.50 196 LYS A CA 1
ATOM 1599 C C . LYS A 1 196 ? -49.436 -14.880 54.270 1.00 52.50 196 LYS A C 1
ATOM 1601 O O . LYS A 1 196 ? -49.142 -13.974 55.056 1.00 52.50 196 LYS A O 1
ATOM 1606 N N . PRO A 1 197 ? -48.741 -15.080 53.135 1.00 44.31 197 PRO A N 1
ATOM 1607 C CA . PRO A 1 197 ? -47.651 -14.194 52.746 1.00 44.31 197 PRO A CA 1
ATOM 1608 C C . PRO A 1 197 ? -48.200 -12.786 52.487 1.00 44.31 197 PRO A C 1
ATOM 1610 O O . PRO A 1 197 ? -49.112 -12.595 51.678 1.00 44.31 197 PRO A O 1
ATOM 1613 N N . LYS A 1 198 ? -47.650 -11.785 53.182 1.00 49.03 198 LYS A N 1
ATOM 1614 C CA . LYS A 1 198 ? -47.957 -10.378 52.908 1.00 49.03 198 LYS A CA 1
ATOM 1615 C C . LYS A 1 198 ? -47.443 -10.035 51.511 1.00 49.03 198 LYS A C 1
ATOM 1617 O O . LYS A 1 198 ? -46.247 -10.115 51.249 1.00 49.03 198 LYS A O 1
ATOM 1622 N N . ARG A 1 199 ? -48.353 -9.629 50.625 1.00 46.34 199 ARG A N 1
ATOM 1623 C CA . ARG A 1 199 ? -48.038 -9.099 49.294 1.00 46.34 199 ARG A CA 1
ATOM 1624 C C . ARG A 1 199 ? -47.211 -7.819 49.461 1.00 46.34 199 ARG A C 1
ATOM 1626 O O . ARG A 1 199 ? -47.768 -6.786 49.822 1.00 46.34 199 ARG A O 1
ATOM 1633 N N . MET A 1 200 ? -45.900 -7.889 49.228 1.00 37.22 200 MET A N 1
ATOM 1634 C CA . MET A 1 200 ? -45.052 -6.694 49.181 1.00 37.22 200 MET A CA 1
ATOM 1635 C C . MET A 1 200 ? -45.534 -5.777 48.044 1.00 37.22 200 MET A C 1
ATOM 1637 O O . MET A 1 200 ? -45.791 -6.272 46.941 1.00 37.22 200 MET A O 1
ATOM 1641 N N . PRO A 1 201 ? -45.686 -4.462 48.283 1.00 47.66 201 PRO A N 1
ATOM 1642 C CA . PRO A 1 201 ? -45.973 -3.522 47.215 1.00 47.66 201 PRO A CA 1
ATOM 1643 C C . PRO A 1 201 ? -44.708 -3.374 46.369 1.00 47.66 201 PRO A C 1
ATOM 1645 O O . PRO A 1 201 ? -43.704 -2.831 46.823 1.00 47.66 201 PRO A O 1
ATOM 1648 N N . PHE A 1 202 ? -44.746 -3.870 45.134 1.00 46.38 202 PHE A N 1
ATOM 1649 C CA . PHE A 1 202 ? -43.716 -3.526 44.166 1.00 46.38 202 PHE A CA 1
ATOM 1650 C C . PHE A 1 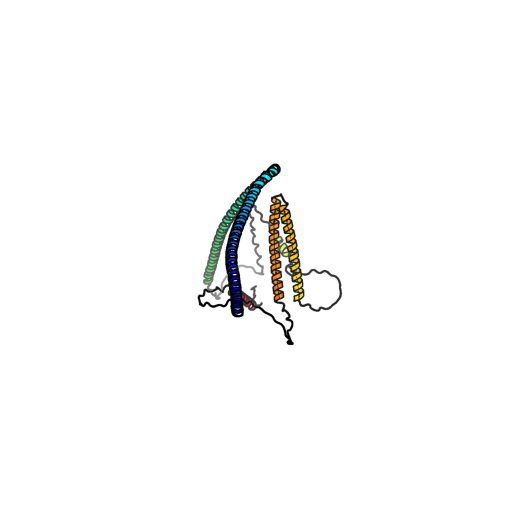202 ? -43.897 -2.049 43.798 1.00 46.38 202 PHE A C 1
ATOM 1652 O O . PHE A 1 202 ? -44.898 -1.662 43.198 1.00 46.38 202 PHE A O 1
ATOM 1659 N N . VAL A 1 203 ? -42.927 -1.213 44.157 1.00 50.53 203 VAL A N 1
ATOM 1660 C CA . VAL A 1 203 ? -42.767 0.103 43.536 1.00 50.53 203 VAL A CA 1
ATOM 1661 C C . VAL A 1 203 ? -41.848 -0.109 42.340 1.00 50.53 203 VAL A C 1
ATOM 1663 O O . VAL A 1 203 ? -40.627 -0.050 42.454 1.00 50.53 203 VAL A O 1
ATOM 1666 N N . ALA A 1 204 ? -42.441 -0.436 41.192 1.00 47.41 204 ALA A N 1
ATOM 1667 C CA . ALA A 1 204 ? -41.724 -0.390 39.925 1.00 47.41 204 ALA A CA 1
ATOM 1668 C C . ALA A 1 204 ? -41.569 1.087 39.541 1.00 47.41 204 ALA A C 1
ATOM 1670 O O . ALA A 1 204 ? -42.565 1.770 39.303 1.00 47.41 204 ALA A O 1
ATOM 1671 N N . GLY A 1 205 ? -40.333 1.589 39.550 1.00 43.41 205 GLY A N 1
ATOM 1672 C CA . GLY A 1 205 ? -40.055 3.004 39.330 1.00 43.41 205 GLY A CA 1
ATOM 1673 C C . GLY A 1 205 ? -40.523 3.483 37.956 1.00 43.41 205 GLY A C 1
ATOM 1674 O O . GLY A 1 205 ? -40.081 2.978 36.925 1.00 43.41 205 GLY A O 1
ATOM 1675 N N . THR A 1 206 ? -41.380 4.501 37.937 1.00 48.47 206 THR A N 1
ATOM 1676 C CA . THR A 1 206 ? -41.661 5.285 36.733 1.00 48.47 206 THR A CA 1
ATOM 1677 C C . THR A 1 206 ? -40.454 6.171 36.440 1.00 48.47 206 THR A C 1
ATOM 1679 O O . THR A 1 206 ? -40.254 7.179 37.118 1.00 48.47 206 THR A O 1
ATOM 1682 N N . SER A 1 207 ? -39.640 5.810 35.447 1.00 36.81 207 SER A N 1
ATOM 1683 C CA . SER A 1 207 ? -38.557 6.683 34.987 1.00 36.81 207 SER A CA 1
ATOM 1684 C C . SER A 1 207 ? -39.143 7.918 34.302 1.00 36.81 207 SER A C 1
ATOM 1686 O O . SER A 1 207 ? -39.694 7.833 33.204 1.00 36.81 207 SER A O 1
ATOM 1688 N N . THR A 1 208 ? -39.032 9.079 34.946 1.00 48.97 208 THR A N 1
ATOM 1689 C CA . THR A 1 208 ? -39.374 10.377 34.356 1.00 48.97 208 THR A CA 1
ATOM 1690 C C . THR A 1 208 ? -38.211 10.889 33.505 1.00 48.97 208 THR A C 1
ATOM 1692 O O . THR A 1 208 ? -37.514 11.825 33.892 1.00 48.97 208 THR A O 1
ATOM 1695 N N . SER A 1 209 ? -37.977 10.266 32.347 1.00 46.44 209 SER A N 1
ATOM 1696 C CA . SER A 1 209 ? -37.098 10.819 31.309 1.00 46.44 209 SER A CA 1
ATOM 1697 C C . SER A 1 209 ? -37.460 10.286 29.912 1.00 46.44 209 SER A C 1
ATOM 1699 O O . SER A 1 209 ? -37.615 9.072 29.753 1.00 46.44 209 SER A O 1
ATOM 1701 N N . PRO A 1 210 ? -37.606 11.148 28.885 1.00 49.72 210 PRO A N 1
ATOM 1702 C CA . PRO A 1 210 ? -37.951 10.732 27.529 1.00 49.72 210 PRO A CA 1
ATOM 1703 C C . PRO A 1 210 ? -36.714 10.191 26.795 1.00 49.72 210 PRO A C 1
ATOM 1705 O O . PRO A 1 210 ? -36.074 10.885 26.008 1.00 49.72 210 PRO A O 1
ATOM 1708 N N . SER A 1 211 ? -36.358 8.933 27.048 1.00 39.62 211 SER A N 1
ATOM 1709 C CA . SER A 1 211 ? -35.386 8.188 26.238 1.00 39.62 211 SER A CA 1
ATOM 1710 C C . SER A 1 211 ? -35.694 6.691 26.272 1.00 39.62 211 SER A C 1
ATOM 1712 O O . SER A 1 211 ? -35.938 6.112 27.328 1.00 39.62 211 SER A O 1
ATOM 1714 N N . HIS A 1 212 ? -35.730 6.089 25.083 1.00 51.53 212 HIS A N 1
ATOM 1715 C CA . HIS A 1 212 ? -36.278 4.765 24.789 1.00 51.53 212 HIS A CA 1
ATOM 1716 C C . HIS A 1 212 ? -35.858 3.653 25.767 1.00 51.53 212 HIS A C 1
ATOM 1718 O O . HIS A 1 212 ? -34.776 3.081 25.654 1.00 51.53 212 HIS A O 1
ATOM 1724 N N . SER A 1 213 ? -36.777 3.252 26.646 1.00 49.12 213 SER A N 1
ATOM 1725 C CA . SER A 1 213 ? -36.751 1.932 27.278 1.00 49.12 213 SER A CA 1
ATOM 1726 C C . SER A 1 213 ? -37.782 1.048 26.582 1.00 49.12 213 SER A C 1
ATOM 1728 O O . SER A 1 213 ? -38.987 1.193 26.780 1.00 49.12 213 SER A O 1
ATOM 1730 N N . VAL A 1 214 ? -37.311 0.135 25.726 1.00 50.69 214 VAL A N 1
ATOM 1731 C CA . VAL A 1 214 ? -38.176 -0.906 25.160 1.00 50.69 214 VAL A CA 1
ATOM 1732 C C . VAL A 1 214 ? -38.656 -1.766 26.320 1.00 50.69 214 VAL A C 1
ATOM 1734 O O . VAL A 1 214 ? -37.859 -2.395 27.017 1.00 50.69 214 VAL A O 1
ATOM 1737 N N . ASN A 1 215 ? -39.965 -1.765 26.541 1.00 52.31 215 ASN A N 1
ATOM 1738 C CA . ASN A 1 215 ? -40.634 -2.475 27.617 1.00 52.31 215 ASN A CA 1
ATOM 1739 C C . ASN A 1 215 ? -40.535 -3.987 27.361 1.00 52.31 215 ASN A C 1
ATOM 1741 O O . ASN A 1 215 ? -41.437 -4.615 26.805 1.00 52.31 215 ASN A O 1
ATOM 1745 N N . ALA A 1 216 ? -39.410 -4.572 27.778 1.00 58.75 216 ALA A N 1
ATOM 1746 C CA . ALA A 1 216 ? -39.159 -6.003 27.770 1.00 58.75 216 ALA A CA 1
ATOM 1747 C C . ALA A 1 216 ? -40.105 -6.689 28.764 1.00 58.75 216 ALA A C 1
ATOM 1749 O O . ALA A 1 216 ? -39.755 -6.965 29.911 1.00 58.75 216 ALA A O 1
ATOM 1750 N N . ASN A 1 217 ? -41.339 -6.938 28.321 1.00 63.28 217 ASN A N 1
ATOM 1751 C CA . ASN A 1 217 ? -42.321 -7.693 29.079 1.00 63.28 217 ASN A CA 1
ATOM 1752 C C . ASN A 1 217 ? -41.699 -9.046 29.446 1.00 63.28 217 ASN A C 1
ATOM 1754 O O . ASN A 1 217 ? -41.399 -9.862 28.572 1.00 63.28 217 ASN A O 1
ATOM 1758 N N . VAL A 1 218 ? -41.513 -9.281 30.746 1.00 68.69 218 VAL A N 1
ATOM 1759 C CA . VAL A 1 218 ? -40.869 -10.490 31.274 1.00 68.69 218 VAL A CA 1
ATOM 1760 C C . VAL A 1 218 ? -41.615 -11.748 30.818 1.00 68.69 218 VAL A C 1
ATOM 1762 O O . VAL A 1 218 ? -40.988 -12.777 30.583 1.00 68.69 218 VAL A O 1
ATOM 1765 N N . GLN A 1 219 ? -42.931 -11.661 30.583 1.00 65.62 219 GLN A N 1
ATOM 1766 C CA . GLN A 1 219 ? -43.713 -12.753 29.997 1.00 65.62 219 GLN A CA 1
ATOM 1767 C C . GLN A 1 219 ? -43.325 -13.033 28.538 1.00 65.62 219 GLN A C 1
ATOM 1769 O O . GLN A 1 219 ? -43.237 -14.194 28.157 1.00 65.62 219 GLN A O 1
ATOM 1774 N N . THR A 1 220 ? -43.036 -12.004 27.736 1.00 65.12 220 THR A N 1
ATOM 1775 C CA . THR A 1 220 ? -42.566 -12.146 26.347 1.00 65.12 220 THR A CA 1
ATOM 1776 C C . THR A 1 220 ? -41.149 -12.715 26.296 1.00 65.12 220 THR A C 1
ATOM 1778 O O . THR A 1 220 ? -40.889 -13.623 25.511 1.00 65.12 220 THR A O 1
ATOM 1781 N N . VAL A 1 221 ? -40.244 -12.255 27.168 1.00 69.38 221 VAL A N 1
ATOM 1782 C CA . VAL A 1 221 ? -38.883 -12.815 27.283 1.00 69.38 221 VAL A CA 1
ATOM 1783 C C . VAL A 1 221 ? -38.942 -14.284 27.712 1.00 69.38 221 VAL A C 1
ATOM 1785 O O . VAL A 1 221 ? -38.324 -15.139 27.078 1.00 69.38 221 VAL A O 1
ATOM 1788 N N . LEU A 1 222 ? -39.747 -14.606 28.730 1.00 71.75 222 LEU A N 1
ATOM 1789 C CA . LEU A 1 222 ? -39.946 -15.979 29.191 1.00 71.75 222 LEU A CA 1
ATOM 1790 C C . LEU A 1 222 ? -40.628 -16.852 28.126 1.00 71.75 222 LEU A C 1
ATOM 1792 O O . LEU A 1 222 ? -40.266 -18.015 27.978 1.00 71.75 222 LEU A O 1
ATOM 1796 N N . HIS A 1 223 ? -41.563 -16.302 27.346 1.00 70.12 223 HIS A N 1
ATOM 1797 C CA . HIS A 1 223 ? -42.172 -16.990 26.209 1.00 70.12 223 HIS A CA 1
ATOM 1798 C C . HIS A 1 223 ? -41.132 -17.302 25.125 1.00 70.12 223 HIS A C 1
ATOM 1800 O O . HIS A 1 223 ? -41.060 -18.448 24.697 1.00 70.12 223 HIS A O 1
ATOM 1806 N N . LEU A 1 224 ? -40.285 -16.341 24.728 1.00 71.56 224 LEU A N 1
ATOM 1807 C CA . LEU A 1 224 ? -39.195 -16.570 23.765 1.00 71.56 224 LEU A CA 1
ATOM 1808 C C . LEU A 1 224 ? -38.191 -17.623 24.255 1.00 71.56 224 LEU A C 1
ATOM 1810 O O . LEU A 1 224 ? -37.724 -18.437 23.460 1.00 71.56 224 LEU A O 1
ATOM 1814 N N . LEU A 1 225 ? -37.864 -17.629 25.550 1.00 66.56 225 LEU A N 1
ATOM 1815 C CA . LEU A 1 225 ? -37.015 -18.659 26.156 1.00 66.56 225 LEU A CA 1
ATOM 1816 C C . LEU A 1 225 ? -37.707 -20.032 26.182 1.00 66.56 225 LEU A C 1
ATOM 1818 O O . LEU A 1 225 ? -37.047 -21.049 26.001 1.00 66.56 225 LEU A O 1
ATOM 1822 N N . LYS A 1 226 ? -39.033 -20.068 26.358 1.00 68.06 226 LYS A N 1
ATOM 1823 C CA . LYS A 1 226 ? -39.839 -21.296 26.436 1.00 68.06 226 LYS A CA 1
ATOM 1824 C C . LYS A 1 226 ? -40.207 -21.888 25.068 1.00 68.06 226 LYS A C 1
ATOM 1826 O O . LYS A 1 226 ? -40.402 -23.097 24.981 1.00 68.06 226 LYS A O 1
ATOM 1831 N N . THR A 1 227 ? -40.282 -21.085 24.004 1.00 61.47 227 THR A N 1
ATOM 1832 C CA . THR A 1 227 ? -40.486 -21.571 22.623 1.00 61.47 227 THR A CA 1
ATOM 1833 C C . THR A 1 227 ? -39.189 -21.937 21.899 1.00 61.47 227 THR A C 1
ATOM 1835 O O . THR A 1 227 ? -39.244 -22.537 20.825 1.00 61.47 227 THR A O 1
ATOM 1838 N N . ARG A 1 228 ? -38.013 -21.667 22.484 1.00 52.28 228 ARG A N 1
ATOM 1839 C CA . ARG A 1 228 ? -36.740 -22.233 22.011 1.00 52.28 228 ARG A CA 1
ATOM 1840 C C . ARG A 1 228 ? -36.723 -23.743 22.271 1.00 52.28 228 ARG A C 1
ATOM 1842 O O . ARG A 1 228 ? -36.498 -24.191 23.391 1.00 52.28 228 ARG A O 1
ATOM 1849 N N . GLN A 1 229 ? -36.934 -24.537 21.221 1.00 48.59 229 GLN A N 1
ATOM 1850 C CA . GLN A 1 229 ? -36.765 -25.990 21.283 1.00 48.59 229 GLN A CA 1
ATOM 1851 C C . GLN A 1 229 ? -35.324 -26.351 21.704 1.00 48.59 229 GLN A C 1
ATOM 1853 O O . GLN A 1 229 ? -34.377 -25.891 21.058 1.00 48.59 229 GLN A O 1
ATOM 1858 N N . PRO A 1 230 ? -35.116 -27.226 22.706 1.00 51.50 230 PRO A N 1
ATOM 1859 C CA . PRO A 1 230 ? -33.786 -27.656 23.143 1.00 51.50 230 PRO A CA 1
ATOM 1860 C C . PRO A 1 230 ? -33.197 -28.737 22.211 1.00 51.50 230 PRO A C 1
ATOM 1862 O O . PRO A 1 230 ? -32.793 -29.804 22.660 1.00 51.50 230 PRO A O 1
ATOM 1865 N N . ARG A 1 231 ? -33.203 -28.498 20.891 1.00 45.00 231 ARG A N 1
ATOM 1866 C CA . ARG A 1 231 ? -32.748 -29.457 19.859 1.00 45.00 231 ARG A CA 1
ATOM 1867 C C . ARG A 1 231 ? -31.800 -28.882 18.798 1.00 45.00 231 ARG A C 1
ATOM 1869 O O . ARG A 1 231 ? -31.521 -29.557 17.819 1.00 45.00 231 ARG A O 1
ATOM 1876 N N . MET A 1 232 ? -31.257 -27.681 19.013 1.00 44.66 232 MET A N 1
ATOM 1877 C CA . MET A 1 232 ? -30.267 -27.062 18.109 1.00 44.66 232 MET A CA 1
ATOM 1878 C C . MET A 1 232 ? -28.820 -27.101 18.637 1.00 44.66 232 MET A C 1
ATOM 1880 O O . MET A 1 232 ? -27.956 -26.413 18.104 1.00 44.66 232 MET A O 1
ATOM 1884 N N . CYS A 1 233 ? -28.546 -27.919 19.660 1.00 45.78 233 CYS A N 1
ATOM 1885 C CA . CYS A 1 233 ? -27.199 -28.158 20.196 1.00 45.78 233 CYS A CA 1
ATOM 1886 C C . CYS A 1 233 ? -26.829 -29.651 20.202 1.00 45.78 233 CYS A C 1
ATOM 1888 O O . CYS A 1 233 ? -26.177 -30.122 21.129 1.00 45.78 233 CYS A O 1
ATOM 1890 N N . GLU A 1 234 ? -27.225 -30.404 19.173 1.00 39.84 234 GLU A N 1
ATOM 1891 C CA . GLU A 1 234 ? -26.649 -31.727 18.930 1.00 39.84 234 GLU A CA 1
ATOM 1892 C C . GLU A 1 234 ? -26.622 -32.060 17.430 1.00 39.84 234 GLU A C 1
ATOM 1894 O O . GLU A 1 234 ? -27.571 -31.780 16.704 1.00 39.84 234 GLU A O 1
ATOM 1899 N N . ARG A 1 235 ? -25.526 -32.700 17.003 1.00 35.62 235 ARG A N 1
ATOM 1900 C CA . ARG A 1 235 ? -25.294 -33.302 15.679 1.00 35.62 235 ARG A CA 1
ATOM 1901 C C . ARG A 1 235 ? -25.171 -32.351 14.475 1.00 35.62 235 ARG A C 1
ATOM 1903 O O . ARG A 1 235 ? -26.087 -32.120 13.694 1.00 35.62 235 ARG A O 1
ATOM 1910 N N . THR A 1 236 ? -23.917 -31.999 14.206 1.00 39.88 236 THR A N 1
ATOM 1911 C CA . THR A 1 236 ? -23.380 -31.989 12.841 1.00 39.88 236 THR A CA 1
ATOM 1912 C C . THR A 1 236 ? -23.730 -33.284 12.079 1.00 39.88 236 THR A C 1
ATOM 1914 O O . THR A 1 236 ? -23.470 -34.378 12.574 1.00 39.88 236 THR A O 1
ATOM 1917 N N . GLN A 1 237 ? -24.180 -33.121 10.828 1.00 41.22 237 GLN A N 1
ATOM 1918 C CA . GLN A 1 237 ? -24.257 -34.098 9.718 1.00 41.22 237 GLN A CA 1
ATOM 1919 C C . GLN A 1 237 ? -25.566 -34.860 9.402 1.00 41.22 237 GLN A C 1
ATOM 1921 O O . GLN A 1 237 ? -26.260 -35.392 10.266 1.00 41.22 237 GLN A O 1
ATOM 1926 N N . SER A 1 238 ? -25.714 -35.044 8.078 1.00 35.19 238 SER A N 1
ATOM 1927 C CA . SER A 1 238 ? -26.502 -36.012 7.284 1.00 35.19 238 SER A CA 1
ATOM 1928 C C . SER A 1 238 ? -27.949 -35.666 6.887 1.00 35.19 238 SER A C 1
ATOM 1930 O O . SER A 1 238 ? -28.881 -35.741 7.681 1.00 35.19 238 SER A O 1
ATOM 1932 N N . GLU A 1 239 ? -28.128 -35.386 5.588 1.00 38.22 239 GLU A N 1
ATOM 1933 C CA . GLU A 1 239 ? -29.412 -35.496 4.880 1.00 38.22 239 GLU A CA 1
ATOM 1934 C C . GLU A 1 239 ? -29.707 -36.954 4.468 1.00 38.22 239 GLU A C 1
ATOM 1936 O O . GLU A 1 239 ? -28.772 -37.693 4.145 1.00 38.22 239 GLU A O 1
ATOM 1941 N N . PRO A 1 240 ? -30.986 -37.363 4.359 1.00 39.66 240 PRO A N 1
ATOM 1942 C CA . PRO A 1 240 ? -31.374 -38.626 3.741 1.00 39.66 240 PRO A CA 1
ATOM 1943 C C . PRO A 1 240 ? -32.047 -38.433 2.366 1.00 39.66 240 PRO A C 1
ATOM 1945 O O . PRO A 1 240 ? -33.192 -37.989 2.280 1.00 39.66 240 PRO A O 1
ATOM 1948 N N . LYS A 1 241 ? -31.407 -38.900 1.284 1.00 43.28 241 LYS A N 1
ATOM 1949 C CA . LYS A 1 241 ? -32.087 -39.206 0.007 1.00 43.28 241 LYS A CA 1
ATOM 1950 C C . LYS A 1 241 ? -32.144 -40.719 -0.210 1.00 43.28 241 LYS A C 1
ATOM 1952 O O . LYS A 1 241 ? -31.140 -41.412 -0.080 1.00 43.28 241 LYS A O 1
ATOM 1957 N N . LYS A 1 242 ? -33.332 -41.234 -0.537 1.00 40.34 242 LYS A N 1
ATOM 1958 C CA . LYS A 1 242 ? -33.565 -42.641 -0.908 1.00 40.34 242 LYS A CA 1
ATOM 1959 C C . LYS A 1 242 ? -33.499 -42.796 -2.429 1.00 40.34 242 LYS A C 1
ATOM 1961 O O . LYS A 1 242 ? -34.164 -42.028 -3.113 1.00 40.34 242 LYS A O 1
ATOM 1966 N N . CYS A 1 243 ? -32.814 -43.833 -2.923 1.00 30.45 243 CYS A N 1
ATOM 1967 C CA . CYS A 1 243 ? -33.437 -44.902 -3.727 1.00 30.45 243 CYS A CA 1
ATOM 1968 C C . CYS A 1 243 ? -32.460 -46.052 -4.066 1.00 30.45 243 CYS A C 1
ATOM 1970 O O . CYS A 1 243 ? -31.336 -45.815 -4.481 1.00 30.45 243 CYS A O 1
ATOM 1972 N N . SER A 1 244 ? -32.952 -47.285 -3.867 1.00 35.00 244 SER A N 1
ATOM 1973 C CA . SER A 1 244 ? -32.588 -48.592 -4.469 1.00 35.00 244 SER A CA 1
ATOM 1974 C C . SER A 1 244 ? -31.181 -48.873 -5.038 1.00 35.00 244 SER A C 1
ATOM 1976 O O . SER A 1 244 ? -30.771 -48.239 -6.005 1.00 35.00 244 SER A O 1
ATOM 1978 N N . GLY A 1 245 ? -30.577 -50.012 -4.644 1.00 32.75 245 GLY A N 1
ATOM 1979 C CA . GLY A 1 245 ? -29.673 -50.733 -5.561 1.00 32.75 245 GLY A CA 1
ATOM 1980 C C . GLY A 1 245 ? -28.683 -51.760 -4.987 1.00 32.75 245 GLY A C 1
ATOM 1981 O O . GLY A 1 245 ? -27.498 -51.473 -4.922 1.00 32.75 245 GLY A O 1
ATOM 1982 N N . SER A 1 246 ? -29.139 -52.998 -4.756 1.00 34.50 246 SER A N 1
ATOM 1983 C CA . SER A 1 246 ? -28.319 -54.231 -4.669 1.00 34.50 246 SER A CA 1
ATOM 1984 C C . SER A 1 246 ? -27.395 -54.464 -3.453 1.00 34.50 246 SER A C 1
ATOM 1986 O O . SER A 1 246 ? -26.876 -53.560 -2.806 1.00 34.50 246 SER A O 1
ATOM 1988 N N . HIS A 1 247 ? -27.202 -55.748 -3.138 1.00 41.81 247 HIS A N 1
ATOM 1989 C CA . HIS A 1 247 ? -26.499 -56.251 -1.958 1.00 41.81 247 HIS A CA 1
ATOM 1990 C C . HIS A 1 247 ? -24.999 -56.474 -2.205 1.00 41.81 247 HIS A C 1
ATOM 1992 O O . HIS A 1 247 ? -24.628 -57.219 -3.112 1.00 41.81 247 HIS A O 1
ATOM 1998 N N . ARG A 1 248 ? -24.145 -56.025 -1.274 1.00 33.81 248 ARG A N 1
ATOM 1999 C CA . ARG A 1 248 ? -22.979 -56.817 -0.835 1.00 33.81 248 ARG A CA 1
ATOM 2000 C C . ARG A 1 248 ? -22.549 -56.438 0.585 1.00 33.81 248 ARG A C 1
ATOM 2002 O O . ARG A 1 248 ? -22.503 -55.263 0.927 1.00 33.81 248 ARG A O 1
ATOM 2009 N N . ALA A 1 249 ? -22.257 -57.444 1.409 1.00 38.34 249 ALA A N 1
ATOM 2010 C CA . ALA A 1 249 ? -21.756 -57.264 2.774 1.00 38.34 249 ALA A CA 1
ATOM 2011 C C . ALA A 1 249 ? -20.332 -56.653 2.778 1.00 38.34 249 ALA A C 1
ATOM 2013 O O . ALA A 1 249 ? -19.607 -56.807 1.789 1.00 38.34 249 ALA A O 1
ATOM 2014 N N . PRO A 1 250 ? -19.925 -55.948 3.851 1.00 43.75 250 PRO A N 1
ATOM 2015 C CA . PRO A 1 250 ? -18.803 -55.019 3.791 1.00 43.75 250 PRO A CA 1
ATOM 2016 C C . PRO A 1 250 ? -17.441 -55.719 3.836 1.00 43.75 250 PRO A C 1
ATOM 2018 O O . PRO A 1 250 ? -17.154 -56.500 4.741 1.00 43.75 250 PRO A O 1
ATOM 2021 N N . GLN A 1 251 ? -16.561 -55.350 2.906 1.00 41.19 251 GLN A N 1
ATOM 2022 C CA . GLN A 1 251 ? -15.116 -55.456 3.100 1.00 41.19 251 GLN A CA 1
ATOM 2023 C C . GLN A 1 251 ? -14.594 -54.070 3.462 1.00 41.19 251 GLN A C 1
ATOM 2025 O O . GLN A 1 251 ? -14.717 -53.139 2.670 1.00 41.19 251 GLN A O 1
ATOM 2030 N N . SER A 1 252 ? -14.049 -53.932 4.668 1.00 45.91 252 SER A N 1
ATOM 2031 C CA . SER A 1 252 ? -13.559 -52.661 5.199 1.00 45.91 252 SER A CA 1
ATOM 2032 C C . SER A 1 252 ? -12.393 -52.124 4.357 1.00 45.91 252 SER A C 1
ATOM 2034 O O . SER A 1 252 ? -11.327 -52.749 4.352 1.00 45.91 252 SER A O 1
ATOM 2036 N N . PRO A 1 253 ? -12.517 -50.965 3.684 1.00 44.06 253 PRO A N 1
ATOM 2037 C CA . PRO A 1 253 ? -11.336 -50.218 3.291 1.00 44.06 253 PRO A CA 1
ATOM 2038 C C . PRO A 1 253 ? -10.701 -49.633 4.559 1.00 44.06 253 PRO A C 1
ATOM 2040 O O . PRO A 1 253 ? -11.393 -49.274 5.508 1.00 44.06 253 PRO A O 1
ATOM 2043 N N . SER A 1 254 ? -9.375 -49.532 4.581 1.00 48.75 254 SER A N 1
ATOM 2044 C CA . SER A 1 254 ? -8.653 -48.864 5.669 1.00 48.75 254 SER A CA 1
ATOM 2045 C C . SER A 1 254 ? -9.170 -47.429 5.852 1.00 48.75 254 SER A C 1
ATOM 2047 O O . SER A 1 254 ? -9.097 -46.645 4.903 1.00 48.75 254 SER A O 1
ATOM 2049 N N . ASP A 1 255 ? -9.640 -47.070 7.056 1.00 51.97 255 ASP A N 1
ATOM 2050 C CA . ASP A 1 255 ? -10.217 -45.744 7.371 1.00 51.97 255 ASP A CA 1
ATOM 2051 C C . ASP A 1 255 ? -9.305 -44.571 6.965 1.00 51.97 255 ASP A C 1
ATOM 2053 O O . ASP A 1 255 ? -9.772 -43.486 6.614 1.00 51.97 255 ASP A O 1
ATOM 2057 N N . GLY A 1 256 ? -7.986 -44.797 6.940 1.00 52.31 256 GLY A N 1
ATOM 2058 C CA . GLY A 1 256 ? -7.013 -43.807 6.484 1.00 52.31 256 GLY A CA 1
ATOM 2059 C C . GLY A 1 256 ? -7.136 -43.426 5.003 1.00 52.31 256 GLY A C 1
ATOM 2060 O O . GLY A 1 256 ? -6.767 -42.313 4.645 1.00 52.31 256 GLY A O 1
ATOM 2061 N N . ALA A 1 257 ? -7.654 -44.299 4.133 1.00 53.56 257 ALA A N 1
ATOM 2062 C CA . ALA A 1 257 ? -7.801 -44.005 2.705 1.00 53.56 257 ALA A CA 1
ATOM 2063 C C . ALA A 1 257 ? -9.027 -43.122 2.423 1.00 53.56 257 ALA A C 1
ATOM 2065 O O . ALA A 1 257 ? -8.915 -42.129 1.705 1.00 53.56 257 ALA A O 1
ATOM 2066 N N . ALA A 1 258 ? -10.174 -43.434 3.037 1.00 59.94 258 ALA A N 1
ATOM 2067 C CA . ALA A 1 258 ? -11.401 -42.651 2.883 1.00 59.94 258 ALA A CA 1
ATOM 2068 C C . ALA A 1 258 ? -11.256 -41.237 3.477 1.00 59.94 258 ALA A C 1
ATOM 2070 O O . ALA A 1 258 ? -11.621 -40.257 2.830 1.00 59.94 258 ALA A O 1
ATOM 2071 N N . ALA A 1 259 ? -10.633 -41.118 4.657 1.00 63.91 259 ALA A N 1
ATOM 2072 C CA . ALA A 1 259 ? -10.352 -39.826 5.287 1.00 63.91 259 ALA A CA 1
ATOM 2073 C C . ALA A 1 259 ? -9.349 -38.965 4.494 1.00 63.91 259 ALA A C 1
ATOM 2075 O O . ALA A 1 259 ? -9.446 -37.740 4.498 1.00 63.91 259 ALA A O 1
ATOM 2076 N N . MET A 1 260 ? -8.392 -39.580 3.786 1.00 70.69 260 MET A N 1
ATOM 2077 C CA . MET A 1 260 ? -7.486 -38.850 2.888 1.00 70.69 260 MET A CA 1
ATOM 2078 C C . MET A 1 260 ? -8.180 -38.417 1.588 1.00 70.69 260 MET A C 1
ATOM 2080 O O . MET A 1 260 ? -7.834 -37.366 1.048 1.00 70.69 260 MET A O 1
ATOM 2084 N N . GLY A 1 261 ? -9.168 -39.182 1.109 1.00 78.88 261 GLY A N 1
ATOM 2085 C CA . GLY A 1 261 ? -10.019 -38.814 -0.024 1.00 78.88 261 GLY A CA 1
ATOM 2086 C C . GLY A 1 261 ? -10.834 -37.551 0.256 1.00 78.88 261 GLY A C 1
ATOM 2087 O O . GLY A 1 261 ? -10.646 -36.547 -0.427 1.00 78.88 261 GLY A O 1
ATOM 2088 N N . SER A 1 262 ? -11.641 -37.555 1.321 1.00 87.75 262 SER A N 1
ATOM 2089 C CA . SER A 1 262 ? -12.476 -36.400 1.697 1.00 87.75 262 SER A CA 1
ATOM 2090 C C . SER A 1 262 ? -11.660 -35.159 2.083 1.00 87.75 262 SER A C 1
ATOM 2092 O O . SER A 1 262 ? -12.055 -34.034 1.784 1.00 87.75 262 SER A O 1
ATOM 2094 N N . LEU A 1 263 ? -10.474 -35.337 2.680 1.00 91.19 263 LEU A N 1
ATOM 2095 C CA . LEU A 1 263 ? -9.538 -34.235 2.929 1.00 91.19 263 LEU A CA 1
ATOM 2096 C C . LEU A 1 263 ? -9.004 -33.612 1.628 1.00 91.19 263 LEU A C 1
ATOM 2098 O O . LEU A 1 263 ? -8.771 -32.405 1.578 1.00 91.19 263 LEU A O 1
ATOM 2102 N N . SER A 1 264 ? -8.795 -34.427 0.592 1.00 92.75 264 SER A N 1
ATOM 2103 C CA . SER A 1 264 ? -8.303 -33.973 -0.714 1.00 92.75 264 SER A CA 1
ATOM 2104 C C . SER A 1 264 ? -9.407 -33.295 -1.531 1.00 92.75 264 SER A C 1
ATOM 2106 O O . SER A 1 264 ? -9.140 -32.293 -2.184 1.00 92.75 264 SER A O 1
ATOM 2108 N N . GLU A 1 265 ? -10.645 -33.783 -1.430 1.00 94.81 265 GLU A N 1
ATOM 2109 C CA . GLU A 1 265 ? -11.849 -33.164 -2.000 1.00 94.81 265 GLU A CA 1
ATOM 2110 C C . GLU A 1 265 ? -12.128 -31.786 -1.375 1.00 94.81 265 GLU A C 1
ATOM 2112 O O . GLU A 1 265 ? -12.262 -30.798 -2.093 1.00 94.81 265 GLU A O 1
ATOM 2117 N N . LEU A 1 266 ? -12.083 -31.673 -0.041 1.00 95.56 266 LEU A N 1
ATOM 2118 C CA . LEU A 1 266 ? -12.179 -30.383 0.655 1.00 95.56 266 LEU A CA 1
ATOM 2119 C C . LEU A 1 266 ? -11.053 -29.420 0.242 1.00 95.56 266 LEU A C 1
ATOM 2121 O O . LEU A 1 266 ? -11.270 -28.221 0.086 1.00 95.56 266 LEU A O 1
ATOM 2125 N N . LEU A 1 267 ? -9.836 -29.934 0.061 1.00 95.94 267 LEU A N 1
ATOM 2126 C CA . LEU A 1 267 ? -8.681 -29.148 -0.373 1.00 95.94 267 LEU A CA 1
ATOM 2127 C C . LEU A 1 267 ? -8.803 -28.658 -1.825 1.00 95.94 267 LEU A C 1
ATOM 2129 O O . LEU A 1 267 ? -8.237 -27.607 -2.135 1.00 95.94 267 LEU A O 1
ATOM 2133 N N . LEU A 1 268 ? -9.514 -29.394 -2.683 1.00 96.50 268 LEU A N 1
ATOM 2134 C CA . LEU A 1 268 ? -9.864 -28.982 -4.041 1.00 96.50 268 LEU A CA 1
ATOM 2135 C C . LEU A 1 268 ? -10.935 -27.884 -4.005 1.00 96.50 268 LEU A C 1
ATOM 2137 O O . LEU A 1 268 ? -10.657 -26.781 -4.461 1.00 96.50 268 LEU A O 1
ATOM 2141 N N . ALA A 1 269 ? -12.062 -28.114 -3.323 1.00 97.38 269 ALA A N 1
ATOM 2142 C CA . ALA A 1 269 ? -13.132 -27.120 -3.179 1.00 97.38 269 ALA A CA 1
ATOM 2143 C C . ALA A 1 269 ? -12.623 -25.777 -2.617 1.00 97.38 269 ALA A C 1
ATOM 2145 O O . ALA A 1 269 ? -12.911 -24.714 -3.166 1.00 97.38 269 ALA A O 1
ATOM 2146 N N . LEU A 1 270 ? -11.762 -25.809 -1.586 1.00 97.19 270 LEU A N 1
ATOM 2147 C CA . LEU A 1 270 ? -11.156 -24.587 -1.052 1.00 97.19 270 LEU A CA 1
ATOM 2148 C C . LEU A 1 270 ? -10.296 -23.834 -2.084 1.00 97.19 270 LEU A C 1
ATOM 2150 O O . LEU A 1 270 ? -10.237 -22.606 -2.010 1.00 97.19 270 LEU A O 1
ATOM 2154 N N . GLN A 1 271 ? -9.619 -24.545 -2.994 1.00 97.44 271 GLN A N 1
ATOM 2155 C CA . GLN A 1 271 ? -8.823 -23.956 -4.078 1.00 97.44 271 GLN A CA 1
ATOM 2156 C C . GLN A 1 271 ? -9.705 -23.402 -5.196 1.00 97.44 271 GLN A C 1
ATOM 2158 O O . GLN A 1 271 ? -9.424 -22.303 -5.664 1.00 97.44 271 GLN A O 1
ATOM 2163 N N . ASP A 1 272 ? -10.778 -24.099 -5.566 1.00 97.75 272 ASP A N 1
ATOM 2164 C CA . ASP A 1 272 ? -11.729 -23.641 -6.584 1.00 97.75 272 ASP A CA 1
ATOM 2165 C C . ASP A 1 272 ? -12.430 -22.351 -6.132 1.00 97.75 272 ASP A C 1
ATOM 2167 O O . ASP A 1 272 ? -12.475 -21.368 -6.867 1.00 97.75 272 ASP A O 1
ATOM 2171 N N . GLU A 1 273 ? -12.874 -22.294 -4.873 1.00 97.44 273 GLU A N 1
ATOM 2172 C CA . GLU A 1 273 ? -13.426 -21.078 -4.264 1.00 97.44 273 GLU A CA 1
ATOM 2173 C C . GLU A 1 273 ? -12.389 -19.939 -4.150 1.00 97.44 273 GLU A C 1
ATOM 2175 O O . GLU A 1 273 ? -12.744 -18.769 -4.286 1.00 97.44 273 GLU A O 1
ATOM 2180 N N . LEU A 1 274 ? -11.103 -20.241 -3.912 1.00 97.19 274 LEU A N 1
ATOM 2181 C CA . LEU A 1 274 ? -10.041 -19.222 -3.965 1.00 97.19 274 LEU A CA 1
ATOM 2182 C C . LEU A 1 274 ? -9.814 -18.728 -5.404 1.00 97.19 274 LEU A C 1
ATOM 2184 O O . LEU A 1 274 ? -9.548 -17.543 -5.605 1.00 97.19 274 LEU A O 1
ATOM 2188 N N . GLY A 1 275 ? -9.952 -19.607 -6.399 1.00 97.75 275 GLY A N 1
ATOM 2189 C CA . GLY A 1 275 ? -9.949 -19.253 -7.817 1.00 97.75 275 GLY A CA 1
ATOM 2190 C C . GLY A 1 275 ? -11.127 -18.352 -8.189 1.00 97.75 275 GLY A C 1
ATOM 2191 O O . GLY A 1 275 ? -10.928 -17.350 -8.869 1.00 97.75 275 GLY A O 1
ATOM 2192 N N . HIS A 1 276 ? -12.323 -18.642 -7.670 1.00 97.94 276 HIS A N 1
ATOM 2193 C CA . HIS A 1 276 ? -13.511 -17.808 -7.856 1.00 97.94 276 HIS A CA 1
ATOM 2194 C C . HIS A 1 276 ? -13.314 -16.402 -7.275 1.00 97.94 276 HIS A C 1
ATOM 2196 O O . HIS A 1 276 ? -13.452 -15.423 -8.001 1.00 97.94 276 HIS A O 1
ATOM 2202 N N . MET A 1 277 ? -12.852 -16.290 -6.025 1.00 97.75 277 MET A N 1
ATOM 2203 C CA . MET A 1 277 ? -12.507 -14.988 -5.434 1.00 97.75 277 MET A CA 1
ATOM 2204 C C . MET A 1 277 ? -11.368 -14.271 -6.179 1.00 97.75 277 MET A C 1
ATOM 2206 O O . MET A 1 277 ? -11.350 -13.049 -6.248 1.00 97.75 277 MET A O 1
ATOM 2210 N N . SER A 1 278 ? -10.422 -15.003 -6.778 1.00 98.00 278 SER A N 1
ATOM 2211 C CA . SER A 1 278 ? -9.377 -14.400 -7.625 1.00 98.00 278 SER A CA 1
ATOM 2212 C C . SER A 1 278 ? -9.939 -13.828 -8.932 1.00 98.00 278 SER A C 1
ATOM 2214 O O . SER A 1 278 ? -9.359 -12.889 -9.476 1.00 98.00 278 SER A O 1
ATOM 2216 N N . PHE A 1 279 ? -11.045 -14.377 -9.442 1.00 98.50 279 PHE A N 1
ATOM 2217 C CA . PHE A 1 279 ? -11.781 -13.830 -10.581 1.00 98.50 279 PHE A CA 1
ATOM 2218 C C . PHE A 1 279 ? -12.623 -12.615 -10.164 1.00 98.50 279 PHE A C 1
ATOM 2220 O O . PHE A 1 279 ? -12.508 -11.572 -10.799 1.00 98.50 279 PHE A O 1
ATOM 2227 N N . GLU A 1 280 ? -13.364 -12.701 -9.050 1.00 98.06 280 GLU A N 1
ATOM 2228 C CA . GLU A 1 280 ? -14.061 -11.552 -8.437 1.00 98.06 280 GLU A CA 1
ATOM 2229 C C . GLU A 1 280 ? -13.101 -10.370 -8.205 1.00 98.06 280 GLU A C 1
ATOM 2231 O O . GLU A 1 280 ? -13.443 -9.230 -8.494 1.00 98.06 280 GLU A O 1
ATOM 2236 N N . HIS A 1 281 ? -11.871 -10.634 -7.750 1.00 98.44 281 HIS A N 1
ATOM 2237 C CA . HIS A 1 281 ? -10.852 -9.610 -7.508 1.00 98.44 281 HIS A CA 1
ATOM 2238 C C . HIS A 1 281 ? -10.425 -8.893 -8.794 1.00 98.44 281 HIS A C 1
ATOM 2240 O O . HIS A 1 281 ? -10.341 -7.669 -8.813 1.00 98.44 281 HIS A O 1
ATOM 2246 N N . GLN A 1 282 ? -10.185 -9.637 -9.878 1.00 98.38 282 GLN A N 1
ATOM 2247 C CA . GLN A 1 282 ? -9.851 -9.050 -11.182 1.00 98.38 282 GLN A CA 1
ATOM 2248 C C . GLN A 1 282 ? -11.017 -8.236 -11.755 1.00 98.38 282 GLN A C 1
ATOM 2250 O O . GLN A 1 282 ? -10.797 -7.175 -12.331 1.00 98.38 282 GLN A O 1
ATOM 2255 N N . GLU A 1 283 ? -12.248 -8.708 -11.565 1.00 98.06 283 GLU A N 1
ATOM 2256 C CA . GLU A 1 283 ? -13.452 -8.023 -12.029 1.00 98.06 283 GLU A CA 1
ATOM 2257 C C . GLU A 1 283 ? -13.740 -6.743 -11.224 1.00 98.06 283 GLU A C 1
ATOM 2259 O O . GLU A 1 283 ? -14.041 -5.714 -11.822 1.00 98.06 283 GLU A O 1
ATOM 2264 N N . LEU A 1 284 ? -13.555 -6.750 -9.899 1.00 97.88 284 LEU A N 1
ATOM 2265 C CA . LEU A 1 284 ? -13.643 -5.538 -9.074 1.00 97.88 284 LEU A CA 1
ATOM 2266 C C . LEU A 1 284 ? -12.561 -4.513 -9.445 1.00 97.88 284 LEU A C 1
ATOM 2268 O O . LEU A 1 284 ? -12.875 -3.334 -9.569 1.00 97.88 284 LEU A O 1
ATOM 2272 N N . VAL A 1 285 ? -11.313 -4.939 -9.687 1.00 98.19 285 VAL A N 1
ATOM 2273 C CA . VAL A 1 285 ? -10.249 -4.041 -10.185 1.00 98.19 285 VAL A CA 1
ATOM 2274 C C . VAL A 1 285 ? -10.643 -3.424 -11.531 1.00 98.19 285 VAL A C 1
ATOM 2276 O O . VAL A 1 285 ? -10.570 -2.208 -11.685 1.00 98.19 285 VAL A O 1
ATOM 2279 N N . ARG A 1 286 ? -11.152 -4.230 -12.474 1.00 98.25 286 ARG A N 1
ATOM 2280 C CA . ARG A 1 286 ? -11.656 -3.739 -13.767 1.00 98.25 286 ARG A CA 1
ATOM 2281 C C . ARG A 1 286 ? -12.768 -2.697 -13.585 1.00 98.25 286 ARG A C 1
ATOM 2283 O O . ARG A 1 286 ? -12.741 -1.657 -14.234 1.00 98.25 286 ARG A O 1
ATOM 2290 N N . GLN A 1 287 ? -13.717 -2.942 -12.682 1.00 97.50 287 GLN A N 1
ATOM 2291 C CA . GLN A 1 287 ? -14.803 -2.002 -12.389 1.00 97.50 287 GLN A CA 1
ATOM 2292 C C . GLN A 1 287 ? -14.300 -0.704 -11.732 1.00 97.50 287 GLN A C 1
ATOM 2294 O O . GLN A 1 287 ? -14.799 0.368 -12.068 1.00 97.50 287 GLN A O 1
ATOM 2299 N N . ILE A 1 288 ? -13.297 -0.767 -10.849 1.00 97.19 288 ILE A N 1
ATOM 2300 C CA . ILE A 1 288 ? -12.647 0.406 -10.228 1.00 97.19 288 ILE A CA 1
ATOM 2301 C C . ILE A 1 288 ? -11.944 1.285 -11.272 1.00 97.19 288 ILE A C 1
ATOM 2303 O O . ILE A 1 288 ? -11.980 2.513 -11.158 1.00 97.19 288 ILE A O 1
ATOM 2307 N N . ASP A 1 289 ? -11.318 0.671 -12.278 1.00 95.88 289 ASP A N 1
ATOM 2308 C CA . ASP A 1 289 ? -10.617 1.372 -13.360 1.00 95.88 289 ASP A CA 1
ATOM 2309 C C . ASP A 1 289 ? -11.578 1.951 -14.417 1.00 95.88 289 ASP A C 1
ATOM 2311 O O . ASP A 1 289 ? -11.288 2.986 -15.016 1.00 95.88 289 ASP A O 1
ATOM 2315 N N . GLU A 1 290 ? -12.738 1.321 -14.634 1.00 96.06 290 GLU A N 1
ATOM 2316 C CA . GLU A 1 290 ? -13.776 1.782 -15.574 1.00 96.06 290 GLU A CA 1
ATOM 2317 C C . GLU A 1 290 ? -14.745 2.827 -14.982 1.00 96.06 290 GLU A C 1
ATOM 2319 O O . GLU A 1 290 ? -15.515 3.442 -15.723 1.00 96.06 290 GLU A O 1
ATOM 2324 N N . THR A 1 291 ? -14.739 3.037 -13.662 1.00 94.94 291 THR A N 1
ATOM 2325 C CA . THR A 1 291 ? -15.729 3.882 -12.972 1.00 94.94 291 THR A CA 1
ATOM 2326 C C . THR A 1 291 ? -15.224 5.306 -12.712 1.00 94.94 291 THR A C 1
ATOM 2328 O O . THR A 1 291 ? -14.496 5.563 -11.755 1.00 94.94 291 THR A O 1
ATOM 2331 N N . ASP A 1 292 ? -15.737 6.275 -13.480 1.00 90.69 292 ASP A N 1
ATOM 2332 C CA . ASP A 1 292 ? -15.506 7.719 -13.261 1.00 90.69 292 ASP A CA 1
ATOM 2333 C C . ASP A 1 292 ? -16.195 8.281 -11.993 1.00 90.69 292 ASP A C 1
ATOM 2335 O O . ASP A 1 292 ? -15.888 9.383 -11.523 1.00 90.69 292 ASP A O 1
ATOM 2339 N N . GLN A 1 293 ? -17.180 7.564 -11.439 1.00 93.81 293 GLN A N 1
ATOM 2340 C CA . GLN A 1 293 ? -17.932 7.999 -10.259 1.00 93.81 293 GLN A CA 1
ATOM 2341 C C . GLN A 1 293 ? -17.141 7.738 -8.976 1.00 93.81 293 GLN A C 1
ATOM 2343 O O . GLN A 1 293 ? -17.111 6.618 -8.475 1.00 93.81 293 GLN A O 1
ATOM 2348 N N . ARG A 1 294 ? -16.559 8.794 -8.398 1.00 92.44 294 ARG A N 1
ATOM 2349 C CA . ARG A 1 294 ? -15.714 8.703 -7.196 1.00 92.44 294 ARG A CA 1
ATOM 2350 C C . ARG A 1 294 ? -16.352 7.934 -6.027 1.00 92.44 294 ARG A C 1
ATOM 2352 O O . ARG A 1 294 ? -15.681 7.108 -5.428 1.00 92.44 294 ARG A O 1
ATOM 2359 N N . GLU A 1 295 ? -17.622 8.186 -5.712 1.00 93.56 295 GLU A N 1
ATOM 2360 C CA . GLU A 1 295 ? -18.304 7.545 -4.572 1.00 93.56 295 GLU A CA 1
ATOM 2361 C C . GLU A 1 295 ? -18.459 6.026 -4.789 1.00 93.56 295 GLU A C 1
ATOM 2363 O O . GLU A 1 295 ? -18.109 5.243 -3.909 1.00 93.56 295 GLU A O 1
ATOM 2368 N N . LEU A 1 296 ? -18.850 5.607 -6.000 1.00 94.62 296 LEU A N 1
ATOM 2369 C CA . LEU A 1 296 ? -18.918 4.196 -6.396 1.00 94.62 296 LEU A CA 1
ATOM 2370 C C . LEU A 1 296 ? -17.527 3.545 -6.466 1.00 94.62 296 LEU A C 1
ATOM 2372 O O . LEU A 1 296 ? -17.365 2.396 -6.068 1.00 94.62 296 LEU A O 1
ATOM 2376 N N . ARG A 1 297 ? -16.509 4.283 -6.924 1.00 95.81 297 ARG A N 1
ATOM 2377 C CA . ARG A 1 297 ? -15.117 3.814 -6.958 1.00 95.81 297 ARG A CA 1
ATOM 2378 C C . ARG A 1 297 ? -14.594 3.515 -5.550 1.00 95.81 297 ARG A C 1
ATOM 2380 O O . ARG A 1 297 ? -14.015 2.457 -5.336 1.00 95.81 297 ARG A O 1
ATOM 2387 N N . GLU A 1 298 ? -14.865 4.395 -4.587 1.00 95.88 298 GLU A N 1
ATOM 2388 C CA . GLU A 1 298 ? -14.519 4.175 -3.178 1.00 95.88 298 GLU A CA 1
ATOM 2389 C C . GLU A 1 298 ? -15.293 2.998 -2.550 1.00 95.88 298 GLU A C 1
ATOM 2391 O O . GLU A 1 298 ? -14.748 2.298 -1.697 1.00 95.88 298 GLU A O 1
ATOM 2396 N N . ASP A 1 299 ? -16.546 2.750 -2.950 1.00 97.50 299 ASP A N 1
ATOM 2397 C CA . ASP A 1 299 ? -17.300 1.561 -2.519 1.00 97.50 299 ASP A CA 1
ATOM 2398 C C . ASP A 1 299 ? -16.721 0.260 -3.088 1.00 97.50 299 ASP A C 1
ATOM 2400 O O . ASP A 1 299 ? -16.540 -0.705 -2.343 1.00 97.50 299 ASP A O 1
ATOM 2404 N N . LEU A 1 300 ? -16.356 0.243 -4.372 1.00 97.25 300 LEU A N 1
ATOM 2405 C CA . LEU A 1 300 ? -15.705 -0.908 -5.000 1.00 97.25 300 LEU A CA 1
ATOM 2406 C C . LEU A 1 300 ? -14.314 -1.174 -4.397 1.00 97.25 300 LEU A C 1
ATOM 2408 O O . LEU A 1 300 ? -13.963 -2.329 -4.169 1.00 97.25 300 LEU A O 1
ATOM 2412 N N . GLU A 1 301 ? -13.541 -0.135 -4.062 1.00 95.56 301 GLU A N 1
ATOM 2413 C CA . GLU A 1 301 ? -12.270 -0.269 -3.329 1.00 95.56 301 GLU A CA 1
ATOM 2414 C C . GLU A 1 301 ? -12.487 -0.861 -1.921 1.00 95.56 301 GLU A C 1
ATOM 2416 O O . GLU A 1 301 ? -11.771 -1.783 -1.517 1.00 95.56 301 GLU A O 1
ATOM 2421 N N . ARG A 1 302 ? -13.529 -0.421 -1.196 1.00 98.06 302 ARG A N 1
ATOM 2422 C CA . ARG A 1 302 ? -13.930 -1.021 0.093 1.00 98.06 302 ARG A CA 1
ATOM 2423 C C . ARG A 1 302 ? -14.316 -2.498 -0.051 1.00 98.06 302 ARG A C 1
ATOM 2425 O O . ARG A 1 302 ? -13.985 -3.302 0.829 1.00 98.06 302 ARG A O 1
ATOM 2432 N N . GLU A 1 303 ? -15.014 -2.869 -1.124 1.00 97.81 303 GLU A N 1
ATOM 2433 C CA . GLU A 1 303 ? -15.380 -4.260 -1.408 1.00 97.81 303 GLU A CA 1
ATOM 2434 C C . GLU A 1 303 ? -14.152 -5.108 -1.771 1.00 97.81 303 GLU A C 1
ATOM 2436 O O . GLU A 1 303 ? -13.991 -6.207 -1.229 1.00 97.81 303 GLU A O 1
ATOM 2441 N N . LEU A 1 304 ? -13.242 -4.572 -2.590 1.00 98.06 304 LEU A N 1
ATOM 2442 C CA . LEU A 1 304 ? -11.977 -5.202 -2.965 1.00 98.06 304 LEU A CA 1
ATOM 2443 C C . LEU A 1 304 ? -11.119 -5.514 -1.730 1.00 98.06 304 LEU A C 1
ATOM 2445 O O . LEU A 1 304 ? -10.669 -6.649 -1.574 1.00 98.06 304 LEU A O 1
ATOM 2449 N N . ASP A 1 305 ? -10.967 -4.567 -0.802 1.00 97.56 305 ASP A N 1
ATOM 2450 C CA . ASP A 1 305 ? -10.260 -4.785 0.468 1.00 97.56 305 ASP A CA 1
ATOM 2451 C C . ASP A 1 305 ? -10.916 -5.879 1.328 1.00 97.56 305 ASP A C 1
ATOM 2453 O O . ASP A 1 305 ? -10.238 -6.664 2.003 1.00 97.56 305 ASP A O 1
ATOM 2457 N N . CYS A 1 306 ? -12.252 -5.945 1.336 1.00 98.00 306 CYS A N 1
ATOM 2458 C CA . CYS A 1 306 ? -12.985 -6.996 2.043 1.00 98.00 306 CYS A CA 1
ATOM 2459 C C . CYS A 1 306 ? -12.825 -8.364 1.362 1.00 98.00 306 CYS A C 1
ATOM 2461 O O . CYS A 1 306 ? -12.752 -9.386 2.048 1.00 98.00 306 CYS A O 1
ATOM 2463 N N . LEU A 1 307 ? -12.742 -8.402 0.032 1.00 98.31 307 LEU A N 1
ATOM 2464 C CA . LEU A 1 307 ? -12.455 -9.608 -0.737 1.00 98.31 307 LEU A CA 1
ATOM 2465 C C . LEU A 1 307 ? -11.017 -10.092 -0.510 1.00 98.31 307 LEU A C 1
ATOM 2467 O O . LEU A 1 307 ? -10.831 -11.272 -0.225 1.00 98.31 307 LEU A O 1
ATOM 2471 N N . VAL A 1 308 ? -10.017 -9.204 -0.532 1.00 98.50 308 VAL A N 1
ATOM 2472 C CA . VAL A 1 308 ? -8.611 -9.547 -0.248 1.00 98.50 308 VAL A CA 1
ATOM 2473 C C . VAL A 1 308 ? -8.476 -10.178 1.140 1.00 98.50 308 VAL A C 1
ATOM 2475 O O . VAL A 1 308 ? -7.889 -11.252 1.265 1.00 98.50 308 VAL A O 1
ATOM 2478 N N . ARG A 1 309 ? -9.118 -9.609 2.171 1.00 98.38 309 ARG A N 1
ATOM 2479 C CA . ARG A 1 309 ? -9.164 -10.218 3.515 1.00 98.38 309 ARG A CA 1
ATOM 2480 C C . ARG A 1 309 ? -9.764 -11.635 3.501 1.00 98.38 309 ARG A C 1
ATOM 2482 O O . ARG A 1 309 ? -9.188 -12.549 4.093 1.00 98.38 309 ARG A O 1
ATOM 2489 N N . ARG A 1 310 ? -10.860 -11.869 2.763 1.00 98.12 310 ARG A N 1
ATOM 2490 C CA . ARG A 1 310 ? -11.432 -13.222 2.570 1.00 98.12 310 ARG A CA 1
ATOM 2491 C C . ARG A 1 310 ? -10.474 -14.163 1.821 1.00 98.12 310 ARG A C 1
ATOM 2493 O O . ARG A 1 310 ? -10.356 -15.333 2.193 1.00 98.12 310 ARG A O 1
ATOM 2500 N N . MET A 1 311 ? -9.759 -13.674 0.804 1.00 98.31 311 MET A N 1
ATOM 2501 C CA . MET A 1 311 ? -8.746 -14.437 0.061 1.00 98.31 311 MET A CA 1
ATOM 2502 C C . MET A 1 311 ? -7.586 -14.877 0.960 1.00 98.31 311 MET A C 1
ATOM 2504 O O . MET A 1 311 ? -7.212 -16.052 0.933 1.00 98.31 311 MET A O 1
ATOM 2508 N N . GLU A 1 312 ? -7.062 -13.984 1.800 1.00 97.50 312 GLU A N 1
ATOM 2509 C CA . GLU A 1 312 ? -6.002 -14.288 2.768 1.00 97.50 312 GLU A CA 1
ATOM 2510 C C . GLU A 1 312 ? -6.439 -15.342 3.792 1.00 97.50 312 GLU A C 1
ATOM 2512 O O . GLU A 1 312 ? -5.731 -16.330 4.022 1.00 97.50 312 GLU A O 1
ATOM 2517 N N . GLU A 1 313 ? -7.635 -15.191 4.370 1.00 97.94 313 GLU A N 1
ATOM 2518 C CA . GLU A 1 313 ? -8.204 -16.173 5.295 1.00 97.94 313 GLU A CA 1
ATOM 2519 C C . GLU A 1 313 ? -8.346 -17.554 4.642 1.00 97.94 313 GLU A C 1
ATOM 2521 O O . GLU A 1 313 ? -8.003 -18.574 5.253 1.00 97.94 313 GLU A O 1
ATOM 2526 N N . LYS A 1 314 ? -8.796 -17.611 3.383 1.00 97.94 314 LYS A N 1
ATOM 2527 C CA . LYS A 1 314 ? -8.977 -18.867 2.643 1.00 97.94 314 LYS A CA 1
ATOM 2528 C C . LYS A 1 314 ? -7.643 -19.494 2.227 1.00 97.94 314 LYS A C 1
ATOM 2530 O O . LYS A 1 314 ? -7.460 -20.703 2.383 1.00 97.94 314 LYS A O 1
ATOM 2535 N N . ALA A 1 315 ? -6.656 -18.691 1.833 1.00 97.19 315 ALA A N 1
ATOM 2536 C CA . ALA A 1 315 ? -5.277 -19.140 1.632 1.00 97.19 315 ALA A CA 1
ATOM 2537 C C . ALA A 1 315 ? -4.661 -19.694 2.935 1.00 97.19 315 ALA A C 1
ATOM 2539 O O . ALA A 1 315 ? -3.967 -20.721 2.924 1.00 97.19 315 ALA A O 1
ATOM 2540 N N . ALA A 1 316 ? -4.973 -19.091 4.087 1.00 97.38 316 ALA A N 1
ATOM 2541 C CA . ALA A 1 316 ? -4.583 -19.604 5.396 1.00 97.38 316 ALA A CA 1
ATOM 2542 C C . ALA A 1 316 ? -5.302 -20.923 5.749 1.00 97.38 316 ALA A C 1
ATOM 2544 O O . ALA A 1 316 ? -4.671 -21.815 6.326 1.00 97.38 316 ALA A O 1
ATOM 2545 N N . GLN A 1 317 ? -6.577 -21.100 5.376 1.00 97.50 317 GLN A N 1
ATOM 2546 C CA . GLN A 1 317 ? -7.292 -22.381 5.501 1.00 97.50 317 GLN A CA 1
ATOM 2547 C C . GLN A 1 317 ? -6.632 -23.479 4.652 1.00 97.50 317 GLN A C 1
ATOM 2549 O O . GLN A 1 317 ? -6.272 -24.524 5.198 1.00 97.50 317 GLN A O 1
ATOM 2554 N N . ILE A 1 318 ? -6.365 -23.225 3.365 1.00 96.69 318 ILE A N 1
ATOM 2555 C CA . ILE A 1 318 ? -5.652 -24.160 2.471 1.00 96.69 318 ILE A CA 1
ATOM 2556 C C . ILE A 1 318 ? -4.275 -24.515 3.048 1.00 96.69 318 ILE A C 1
ATOM 2558 O O . ILE A 1 318 ? -3.879 -25.681 3.060 1.00 96.69 318 ILE A O 1
ATOM 2562 N N . THR A 1 319 ? -3.553 -23.535 3.598 1.00 97.06 319 THR A N 1
ATOM 2563 C CA . THR A 1 319 ? -2.243 -23.751 4.230 1.00 97.06 319 THR A CA 1
ATOM 2564 C C . THR A 1 319 ? -2.338 -24.635 5.478 1.00 97.06 319 THR A C 1
ATOM 2566 O O . THR A 1 319 ? -1.508 -25.530 5.661 1.00 97.06 319 THR A O 1
ATOM 2569 N N . LYS A 1 320 ? -3.349 -24.433 6.336 1.00 96.88 320 LYS A N 1
ATOM 2570 C CA . LYS A 1 320 ? -3.629 -25.313 7.488 1.00 96.88 320 LYS A CA 1
ATOM 2571 C C . LYS A 1 320 ? -3.953 -26.737 7.019 1.00 96.88 320 LYS A C 1
ATOM 2573 O O . LYS A 1 320 ? -3.415 -27.694 7.576 1.00 96.88 320 LYS A O 1
ATOM 2578 N N . LEU A 1 321 ? -4.756 -26.875 5.963 1.00 95.75 321 LEU A N 1
ATOM 2579 C CA . LEU A 1 321 ? -5.184 -28.164 5.422 1.00 95.75 321 LEU A CA 1
ATOM 2580 C C . LEU A 1 321 ? -4.023 -28.942 4.777 1.00 95.75 321 LEU A C 1
ATOM 2582 O O . LEU A 1 321 ? -3.820 -30.111 5.098 1.00 95.75 321 LEU A O 1
ATOM 2586 N N . ARG A 1 322 ? -3.176 -28.276 3.977 1.00 94.56 322 ARG A N 1
ATOM 2587 C CA . ARG A 1 322 ? -1.937 -28.852 3.415 1.00 94.56 322 ARG A CA 1
ATOM 2588 C C . ARG A 1 322 ? -0.967 -29.310 4.509 1.00 94.56 322 ARG A C 1
ATOM 2590 O O . ARG A 1 322 ? -0.419 -30.407 4.417 1.00 94.56 322 ARG A O 1
ATOM 2597 N N . LYS A 1 323 ? -0.795 -28.531 5.588 1.00 95.25 323 LYS A N 1
ATOM 2598 C CA . LYS A 1 323 ? 0.007 -28.939 6.764 1.00 95.25 323 LYS A CA 1
ATOM 2599 C C . LYS A 1 323 ? -0.576 -30.177 7.457 1.00 95.25 323 LYS A C 1
ATOM 2601 O O . LYS A 1 323 ? 0.180 -31.061 7.866 1.00 95.25 323 LYS A O 1
ATOM 2606 N N . HIS A 1 324 ? -1.901 -30.274 7.567 1.00 92.38 324 HIS A N 1
ATOM 2607 C CA . HIS A 1 324 ? -2.565 -31.456 8.117 1.00 92.38 324 HIS A CA 1
ATOM 2608 C C . HIS A 1 324 ? -2.360 -32.691 7.224 1.00 92.38 324 HIS A C 1
ATOM 2610 O O . HIS A 1 324 ? -1.876 -33.712 7.711 1.00 92.38 324 HIS A O 1
ATOM 2616 N N . GLN A 1 325 ? -2.602 -32.572 5.915 1.00 90.81 325 GLN A N 1
ATOM 2617 C CA . GLN A 1 325 ? -2.369 -33.630 4.925 1.00 90.81 325 GLN A CA 1
ATOM 2618 C C . GLN A 1 325 ? -0.909 -34.117 4.947 1.00 90.81 325 GLN A C 1
ATOM 2620 O O . GLN A 1 325 ? -0.654 -35.319 4.989 1.00 90.81 325 GLN A O 1
ATOM 2625 N N . GLN A 1 326 ? 0.064 -33.201 5.022 1.00 89.06 326 GLN A N 1
ATOM 2626 C CA . GLN A 1 326 ? 1.483 -33.542 5.162 1.00 89.06 326 GLN A CA 1
ATOM 2627 C C . GLN A 1 326 ? 1.774 -34.293 6.475 1.00 89.06 326 GLN A C 1
ATOM 2629 O O . GLN A 1 326 ? 2.556 -35.244 6.481 1.00 89.06 326 GLN A O 1
ATOM 2634 N N . THR A 1 327 ? 1.133 -33.899 7.580 1.00 90.44 327 THR A N 1
ATOM 2635 C CA . THR A 1 327 ? 1.271 -34.563 8.888 1.00 90.44 327 THR A CA 1
ATOM 2636 C C . THR A 1 327 ? 0.685 -35.977 8.865 1.00 90.44 327 THR A C 1
ATOM 2638 O O . THR A 1 327 ? 1.290 -36.893 9.419 1.00 90.44 327 THR A O 1
ATOM 2641 N N . LEU A 1 328 ? -0.453 -36.188 8.196 1.00 84.56 328 LEU A N 1
ATOM 2642 C CA . LEU A 1 328 ? -1.035 -37.519 8.003 1.00 84.56 328 LEU A CA 1
ATOM 2643 C C . LEU A 1 328 ? -0.136 -38.401 7.126 1.00 84.56 328 LEU A C 1
ATOM 2645 O O . LEU A 1 328 ? 0.210 -39.503 7.547 1.00 84.56 328 LEU A O 1
ATOM 2649 N N . SER A 1 329 ? 0.353 -37.892 5.992 1.00 80.31 329 SER A N 1
ATOM 2650 C CA . SER A 1 329 ? 1.275 -38.610 5.092 1.00 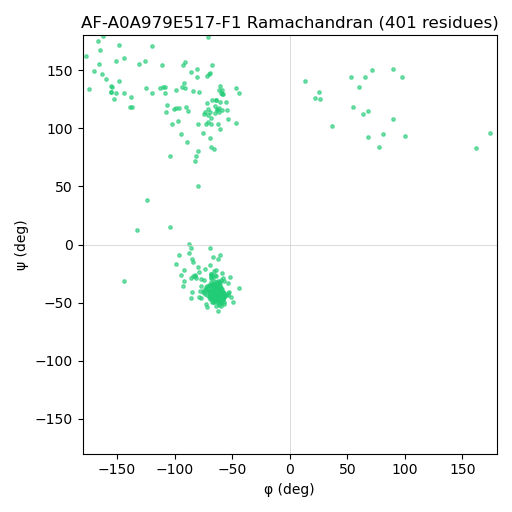80.31 329 SER A CA 1
ATOM 2651 C C . SER A 1 329 ? 2.643 -38.938 5.716 1.00 80.31 329 SER A C 1
ATOM 2653 O O . SER A 1 329 ? 3.329 -39.857 5.268 1.00 80.31 329 SER A O 1
ATOM 2655 N N . GLN A 1 330 ? 3.066 -38.210 6.756 1.00 76.00 330 GLN A N 1
ATOM 2656 C CA . GLN A 1 330 ? 4.248 -38.561 7.558 1.00 76.00 330 GLN A CA 1
ATOM 2657 C C . GLN A 1 330 ? 3.952 -39.612 8.640 1.00 76.00 330 GLN A C 1
ATOM 2659 O O . GLN A 1 330 ? 4.859 -40.347 9.031 1.00 76.00 330 GLN A O 1
ATOM 2664 N N . ARG A 1 331 ? 2.706 -39.693 9.130 1.00 65.75 331 ARG A N 1
ATOM 2665 C CA . ARG A 1 331 ? 2.279 -40.639 10.178 1.00 65.75 331 ARG A CA 1
ATOM 2666 C C . ARG A 1 331 ? 1.740 -41.956 9.620 1.00 65.75 331 ARG A C 1
ATOM 2668 O O . ARG A 1 331 ? 1.788 -42.957 10.328 1.00 65.75 331 ARG A O 1
ATOM 2675 N N . SER A 1 332 ? 1.291 -41.992 8.365 1.00 51.12 332 SER A N 1
ATOM 2676 C CA . SER A 1 332 ? 1.037 -43.241 7.646 1.00 51.12 332 SER A CA 1
ATOM 2677 C C . SER A 1 332 ? 2.353 -44.023 7.517 1.00 51.12 332 SER A C 1
ATOM 2679 O O . SER A 1 332 ? 3.292 -43.515 6.890 1.00 51.12 332 SER A O 1
ATOM 2681 N N . PRO A 1 333 ? 2.474 -45.235 8.091 1.00 46.59 333 PRO A N 1
ATOM 2682 C CA . PRO A 1 333 ? 3.715 -45.987 8.023 1.00 46.59 333 PRO A CA 1
ATOM 2683 C C . PRO A 1 333 ? 3.994 -46.364 6.570 1.00 46.59 333 PRO A C 1
ATOM 2685 O O . PRO A 1 333 ? 3.283 -47.175 5.977 1.00 46.59 333 PRO A O 1
ATOM 2688 N N . LYS A 1 334 ? 5.066 -45.797 6.003 1.00 44.59 334 LYS A N 1
ATOM 2689 C CA . LYS A 1 334 ? 5.627 -46.258 4.730 1.00 44.59 334 LYS A CA 1
ATOM 2690 C C . LYS A 1 334 ? 5.897 -47.756 4.859 1.00 44.59 334 LYS A C 1
ATOM 2692 O O . LYS A 1 334 ? 6.838 -48.145 5.556 1.00 44.59 334 LYS A O 1
ATOM 2697 N N . GLN A 1 335 ? 5.093 -48.584 4.191 1.00 43.00 335 GLN A N 1
ATOM 2698 C CA . GLN A 1 335 ? 5.403 -49.997 4.016 1.00 43.00 335 GLN A CA 1
ATOM 2699 C C . GLN A 1 335 ? 6.724 -50.072 3.250 1.00 43.00 335 GLN A C 1
ATOM 2701 O O . GLN A 1 335 ? 6.778 -49.855 2.041 1.00 43.00 335 GLN A O 1
ATOM 2706 N N . LYS A 1 336 ? 7.823 -50.300 3.976 1.00 35.31 336 LYS A N 1
ATOM 2707 C CA . LYS A 1 336 ? 9.137 -50.490 3.366 1.00 35.31 336 LYS A CA 1
ATOM 2708 C C . LYS A 1 336 ? 9.067 -51.767 2.522 1.00 35.31 336 LYS A C 1
ATOM 2710 O O . LYS A 1 336 ? 8.754 -52.814 3.097 1.00 35.31 336 LYS A O 1
ATOM 2715 N N . PRO A 1 337 ? 9.385 -51.737 1.216 1.00 45.44 337 PRO A N 1
ATOM 2716 C CA . PRO A 1 337 ? 9.575 -52.975 0.476 1.00 45.44 337 PRO A CA 1
ATOM 2717 C C . PRO A 1 337 ? 10.704 -53.775 1.142 1.00 45.44 337 PRO A C 1
ATOM 2719 O O . PRO A 1 337 ? 11.748 -53.222 1.505 1.00 45.44 337 PRO A O 1
ATOM 2722 N N . LYS A 1 338 ? 10.468 -55.074 1.362 1.00 36.09 338 LYS A N 1
ATOM 2723 C CA . LYS A 1 338 ? 11.434 -55.981 2.001 1.00 36.09 338 LYS A CA 1
ATOM 2724 C C . LYS A 1 338 ? 12.730 -56.028 1.169 1.00 36.09 338 LYS A C 1
ATOM 2726 O O . LYS A 1 338 ? 12.642 -56.260 -0.034 1.00 36.09 338 LYS A O 1
ATOM 2731 N N . PRO A 1 339 ? 13.922 -55.855 1.764 1.00 45.44 339 PRO A N 1
ATOM 2732 C CA . PRO A 1 339 ? 15.178 -55.960 1.027 1.00 45.44 339 PRO A CA 1
ATOM 2733 C C . PRO A 1 339 ? 15.759 -57.387 1.048 1.00 45.44 339 PRO A C 1
ATOM 2735 O O . PRO A 1 339 ? 15.583 -58.096 2.038 1.00 45.44 339 PRO A O 1
ATOM 2738 N N . LYS A 1 340 ? 16.600 -57.687 0.036 1.00 38.41 340 LYS A N 1
ATOM 2739 C CA . LYS A 1 340 ? 17.538 -58.838 -0.121 1.00 38.41 340 LYS A CA 1
ATOM 2740 C C . LYS A 1 340 ? 16.962 -60.104 -0.804 1.00 38.41 340 LYS A C 1
ATOM 2742 O O . LYS A 1 340 ? 15.765 -60.339 -0.682 1.00 38.41 340 LYS A O 1
ATOM 2747 N N . PRO A 1 341 ? 17.799 -60.919 -1.501 1.00 42.75 341 PRO A N 1
ATOM 2748 C CA . PRO A 1 341 ? 19.269 -60.978 -1.416 1.00 42.75 341 PRO A CA 1
ATOM 2749 C C . PRO A 1 341 ? 20.082 -60.680 -2.691 1.00 42.75 341 PRO A C 1
ATOM 2751 O O . PRO A 1 341 ? 19.573 -60.532 -3.794 1.00 42.75 341 PRO A O 1
ATOM 2754 N N . ARG A 1 342 ? 21.400 -60.574 -2.470 1.00 37.00 342 ARG A N 1
ATOM 2755 C CA . ARG A 1 342 ? 22.460 -60.350 -3.464 1.00 37.00 342 ARG A CA 1
ATOM 2756 C C . ARG A 1 342 ? 22.659 -61.571 -4.376 1.00 37.00 342 ARG A C 1
ATOM 2758 O O . ARG A 1 342 ? 22.672 -62.695 -3.882 1.00 37.00 342 ARG A O 1
ATOM 2765 N N . ARG A 1 343 ? 23.036 -61.328 -5.634 1.00 33.69 343 ARG A N 1
ATOM 2766 C CA . ARG A 1 343 ? 24.039 -62.130 -6.365 1.00 33.69 343 ARG A CA 1
ATOM 2767 C C . ARG A 1 343 ? 25.129 -61.196 -6.900 1.00 33.69 343 ARG A C 1
ATOM 2769 O O . ARG A 1 343 ? 24.928 -59.984 -6.926 1.00 33.69 343 ARG A O 1
ATOM 2776 N N . ALA A 1 344 ? 26.309 -61.743 -7.176 1.00 34.91 344 ALA A N 1
ATOM 2777 C CA . ALA A 1 344 ? 27.553 -60.983 -7.280 1.00 34.91 344 ALA A CA 1
ATOM 2778 C C . ALA A 1 344 ? 28.116 -60.897 -8.710 1.00 34.91 344 ALA A C 1
ATOM 2780 O O . ALA A 1 344 ? 27.921 -61.812 -9.498 1.00 34.91 344 ALA A O 1
ATOM 2781 N N . ALA A 1 345 ? 28.880 -59.821 -8.930 1.00 35.44 345 ALA A N 1
ATOM 2782 C CA . ALA A 1 345 ? 30.056 -59.686 -9.798 1.00 35.44 345 ALA A CA 1
ATOM 2783 C C . ALA A 1 345 ? 29.989 -60.060 -11.297 1.00 35.44 345 ALA A C 1
ATOM 2785 O O . ALA A 1 345 ? 30.004 -61.230 -11.661 1.00 35.44 345 ALA A O 1
ATOM 2786 N N . SER A 1 346 ? 30.228 -59.049 -12.142 1.00 32.44 346 SER A N 1
ATOM 2787 C CA . SER A 1 346 ? 31.389 -59.038 -13.052 1.00 32.44 346 SER A CA 1
ATOM 2788 C C . SER A 1 346 ? 31.845 -57.592 -13.339 1.00 32.44 346 SER A C 1
ATOM 2790 O O . SER A 1 346 ? 31.078 -56.652 -13.136 1.00 32.44 346 SER A O 1
ATOM 2792 N N . ALA A 1 347 ? 33.106 -57.423 -13.754 1.00 35.75 347 ALA A N 1
ATOM 2793 C CA . ALA A 1 347 ? 33.721 -56.156 -14.197 1.00 35.75 347 ALA A CA 1
ATOM 2794 C C . ALA A 1 347 ? 33.155 -55.708 -15.583 1.00 35.75 347 ALA A C 1
ATOM 2796 O O . ALA A 1 347 ? 32.321 -56.422 -16.134 1.00 35.75 347 ALA A O 1
ATOM 2797 N N . ASP A 1 348 ? 33.508 -54.576 -16.214 1.00 29.50 348 ASP A N 1
ATOM 2798 C CA . ASP A 1 348 ? 34.755 -53.780 -16.188 1.00 29.50 348 ASP A CA 1
ATOM 2799 C C . ASP A 1 348 ? 34.540 -52.327 -16.721 1.00 29.50 348 ASP A C 1
ATOM 2801 O O . ASP A 1 348 ? 33.458 -51.979 -17.184 1.00 29.50 348 ASP A O 1
ATOM 2805 N N . SER A 1 349 ? 35.617 -51.526 -16.720 1.00 33.38 349 SER A N 1
ATOM 2806 C CA . SER A 1 349 ? 35.875 -50.266 -17.449 1.00 33.38 349 SER A CA 1
ATOM 2807 C C . SER A 1 349 ? 35.714 -48.918 -16.713 1.00 33.38 349 SER A C 1
ATOM 2809 O O . SER A 1 349 ? 34.662 -48.289 -16.711 1.00 33.38 349 SER A O 1
ATOM 2811 N N . ARG A 1 350 ? 36.854 -48.448 -16.169 1.00 33.31 350 ARG A N 1
ATOM 2812 C CA . ARG A 1 350 ? 37.528 -47.128 -16.375 1.00 33.31 350 ARG A CA 1
ATOM 2813 C C . ARG A 1 350 ? 36.699 -46.019 -17.092 1.00 33.31 350 ARG A C 1
ATOM 2815 O O . ARG A 1 350 ? 36.097 -46.296 -18.119 1.00 33.31 350 ARG A O 1
ATOM 2822 N N . CYS A 1 351 ? 36.753 -44.723 -16.722 1.00 30.19 351 CYS A N 1
ATOM 2823 C CA . CYS A 1 351 ? 37.978 -43.937 -16.459 1.00 30.19 351 CYS A CA 1
ATOM 2824 C C . CYS A 1 351 ? 37.763 -42.518 -15.817 1.00 30.19 351 CYS A C 1
ATOM 2826 O O . CYS A 1 351 ? 36.791 -41.850 -16.136 1.00 30.19 351 CYS A O 1
ATOM 2828 N N . VAL A 1 352 ? 38.752 -42.068 -15.012 1.00 31.70 352 VAL A N 1
ATOM 2829 C CA . VAL A 1 352 ? 39.255 -40.694 -14.643 1.00 31.70 352 VAL A CA 1
ATOM 2830 C C . VAL A 1 352 ? 38.420 -39.499 -14.093 1.00 31.70 352 VAL A C 1
ATOM 2832 O O . VAL A 1 352 ? 37.350 -39.151 -14.567 1.00 31.70 352 VAL A O 1
ATOM 2835 N N . SER A 1 353 ? 39.109 -38.773 -13.181 1.00 30.78 353 SER A N 1
ATOM 2836 C CA . SER A 1 353 ? 38.982 -37.369 -12.693 1.00 30.78 353 SER A CA 1
ATOM 2837 C C . SER A 1 353 ? 37.703 -36.935 -11.956 1.00 30.78 353 SER A C 1
ATOM 2839 O O . SER A 1 353 ? 36.636 -36.872 -12.541 1.00 30.78 353 SER A O 1
ATOM 2841 N N . ARG A 1 354 ? 37.686 -36.605 -10.649 1.00 28.17 354 ARG A N 1
ATOM 2842 C CA . ARG A 1 354 ? 38.622 -35.911 -9.712 1.00 28.17 354 ARG A CA 1
ATOM 2843 C C . ARG A 1 354 ? 38.669 -34.376 -9.833 1.00 28.17 354 ARG A C 1
ATOM 2845 O O . ARG A 1 354 ? 39.648 -33.838 -10.330 1.00 28.17 354 ARG A O 1
ATOM 2852 N N . VAL A 1 355 ? 37.731 -33.701 -9.159 1.00 32.59 355 VAL A N 1
ATOM 2853 C CA . VAL A 1 355 ? 38.040 -32.575 -8.248 1.00 32.59 355 VAL A CA 1
ATOM 2854 C C . VAL A 1 355 ? 37.154 -32.705 -7.002 1.00 32.59 355 VAL A C 1
ATOM 2856 O O . VAL A 1 355 ? 35.933 -32.661 -7.100 1.00 32.59 355 VAL A O 1
ATOM 2859 N N . GLN A 1 356 ? 37.765 -32.870 -5.827 1.00 30.03 356 GLN A N 1
ATOM 2860 C CA . GLN A 1 356 ? 37.129 -32.595 -4.533 1.00 30.03 356 GLN A CA 1
ATOM 2861 C C . GLN A 1 356 ? 37.767 -31.324 -3.977 1.00 30.03 356 GLN A C 1
ATOM 2863 O O . GLN A 1 356 ? 38.992 -31.208 -4.002 1.00 30.03 356 GLN A O 1
ATOM 2868 N N . VAL A 1 357 ? 36.960 -30.409 -3.441 1.00 29.97 357 VAL A N 1
ATOM 2869 C CA . VAL A 1 357 ? 37.449 -29.282 -2.639 1.00 29.97 357 VAL A CA 1
ATOM 2870 C C . VAL A 1 357 ? 37.115 -29.562 -1.179 1.00 29.97 357 VAL A C 1
ATOM 2872 O O . VAL A 1 357 ? 35.953 -29.726 -0.817 1.00 29.97 357 VAL A O 1
ATOM 2875 N N . VAL A 1 358 ? 38.155 -29.621 -0.352 1.00 35.94 358 VAL A N 1
ATOM 2876 C CA . VAL A 1 358 ? 38.083 -29.739 1.108 1.00 35.94 358 VAL A CA 1
ATOM 2877 C C . VAL A 1 358 ? 38.604 -28.435 1.708 1.00 35.94 358 VAL A C 1
ATOM 2879 O O . VAL A 1 358 ? 39.682 -27.994 1.310 1.00 35.94 358 VAL A O 1
ATOM 2882 N N . PRO A 1 359 ? 37.926 -27.856 2.709 1.00 36.28 359 PRO A N 1
ATOM 2883 C CA . PRO A 1 359 ? 38.567 -26.983 3.685 1.00 36.28 359 PRO A CA 1
ATOM 2884 C C . PRO A 1 359 ? 38.864 -27.783 4.961 1.00 36.28 359 PRO A C 1
ATOM 2886 O O . PRO A 1 359 ? 37.946 -28.278 5.615 1.00 36.28 359 PRO A O 1
ATOM 2889 N N . SER A 1 360 ? 40.143 -27.915 5.321 1.00 27.62 360 SER A N 1
ATOM 2890 C CA . SER A 1 360 ? 40.555 -28.499 6.604 1.00 27.62 360 SER A CA 1
ATOM 2891 C C . SER A 1 360 ? 40.720 -27.410 7.661 1.00 27.62 360 SER A C 1
ATOM 2893 O O . SER A 1 360 ? 41.285 -26.351 7.397 1.00 27.62 360 SER A O 1
ATOM 2895 N N . CYS A 1 361 ? 40.265 -27.692 8.877 1.00 28.30 361 CYS A N 1
ATOM 2896 C CA . CYS A 1 361 ? 40.360 -26.811 10.038 1.00 28.30 361 CYS A CA 1
ATOM 2897 C C . CYS A 1 361 ? 41.756 -26.881 10.682 1.00 28.30 361 CYS A C 1
ATOM 2899 O O . CYS A 1 361 ? 42.251 -27.991 10.837 1.00 28.30 361 CYS A O 1
ATOM 2901 N N . VAL A 1 362 ? 42.294 -25.766 11.203 1.00 30.22 362 VAL A N 1
ATOM 2902 C CA . VAL A 1 362 ? 43.009 -25.681 12.505 1.00 30.22 362 VAL A CA 1
ATOM 2903 C C . VAL A 1 362 ? 42.923 -24.236 13.026 1.00 30.22 362 VAL A C 1
ATOM 2905 O O . VAL A 1 362 ? 43.240 -23.299 12.304 1.00 30.22 362 VAL A O 1
ATOM 2908 N N . GLY A 1 363 ? 42.551 -24.058 14.299 1.00 27.75 363 GLY A N 1
ATOM 2909 C CA . GLY A 1 363 ? 42.602 -22.772 15.010 1.00 27.75 363 GLY A CA 1
ATOM 2910 C C . GLY A 1 363 ? 41.967 -22.882 16.399 1.00 27.75 363 GLY A C 1
ATOM 2911 O O . GLY A 1 363 ? 40.747 -22.846 16.523 1.00 27.75 363 GLY A O 1
ATOM 2912 N N . LYS A 1 364 ? 42.776 -23.099 17.445 1.00 33.41 364 LYS A N 1
ATOM 2913 C CA . LYS A 1 364 ? 42.299 -23.348 18.821 1.00 33.41 364 LYS A CA 1
ATOM 2914 C C . LYS A 1 364 ? 41.998 -22.045 19.573 1.00 33.41 364 LYS A C 1
ATOM 2916 O O . LYS A 1 364 ? 42.891 -21.215 19.687 1.00 33.41 364 LYS A O 1
ATOM 2921 N N . ALA A 1 365 ? 40.834 -21.960 20.222 1.00 27.14 365 ALA A N 1
ATOM 2922 C CA . ALA A 1 365 ? 40.634 -21.190 21.457 1.00 27.14 365 ALA A CA 1
ATOM 2923 C C . ALA A 1 365 ? 39.389 -21.684 22.223 1.00 27.14 365 ALA A C 1
ATOM 2925 O O . ALA A 1 365 ? 38.371 -22.0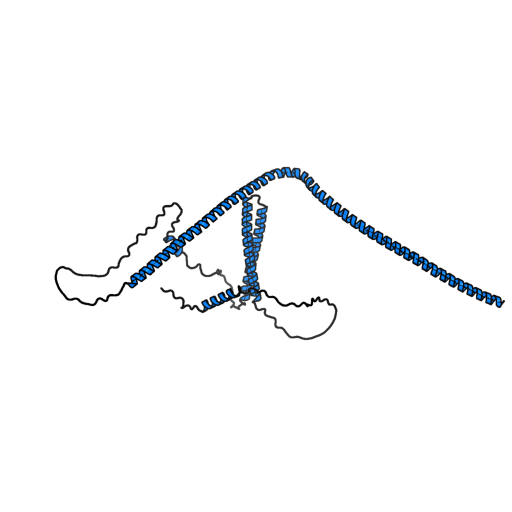24 21.625 1.00 27.14 365 ALA A O 1
ATOM 2926 N N . THR A 1 366 ? 39.467 -21.699 23.553 1.00 35.03 366 THR A N 1
ATOM 2927 C CA . THR A 1 366 ? 38.387 -22.041 24.502 1.00 35.03 366 THR A CA 1
ATOM 2928 C C . THR A 1 366 ? 38.518 -21.146 25.739 1.00 35.03 366 THR A C 1
ATOM 2930 O O . THR A 1 366 ? 39.646 -20.783 26.062 1.00 35.03 366 THR A O 1
ATOM 2933 N N . PRO A 1 367 ? 37.474 -20.965 26.565 1.00 40.22 367 PRO A N 1
ATOM 2934 C CA . PRO A 1 367 ? 36.075 -20.729 26.206 1.00 40.22 367 PRO A CA 1
ATOM 2935 C C . PRO A 1 367 ? 35.486 -19.522 26.978 1.00 40.22 367 PRO A C 1
ATOM 2937 O O . PRO A 1 367 ? 35.871 -19.251 28.112 1.00 40.22 367 PRO A O 1
ATOM 2940 N N . SER A 1 368 ? 34.456 -18.858 26.447 1.00 29.33 368 SER A N 1
ATOM 2941 C CA . SER A 1 368 ? 33.598 -17.981 27.261 1.00 29.33 368 SER A CA 1
ATOM 2942 C C . SER A 1 368 ? 32.121 -18.169 26.905 1.00 29.33 368 SER A C 1
ATOM 2944 O O . SER A 1 368 ? 31.712 -18.155 25.746 1.00 29.33 368 SER A O 1
ATOM 2946 N N . ARG A 1 369 ? 31.312 -18.429 27.935 1.00 36.38 369 ARG A N 1
ATOM 2947 C CA . ARG A 1 369 ? 29.872 -18.707 27.850 1.00 36.38 369 ARG A CA 1
ATOM 2948 C C . ARG A 1 369 ? 29.098 -17.429 28.167 1.00 36.38 369 ARG A C 1
ATOM 2950 O O . ARG A 1 369 ? 29.317 -16.865 29.236 1.00 36.38 369 ARG A O 1
ATOM 2957 N N . PRO A 1 370 ? 28.096 -17.078 27.347 1.00 31.25 370 PRO A N 1
ATOM 2958 C CA . PRO A 1 370 ? 26.859 -16.528 27.895 1.00 31.25 370 PRO A CA 1
ATOM 2959 C C . PRO A 1 370 ? 25.685 -17.498 27.750 1.00 31.25 370 PRO A C 1
ATOM 2961 O O . PRO A 1 370 ? 25.438 -18.136 26.730 1.00 31.25 370 PRO A O 1
ATOM 2964 N N . GLN A 1 371 ? 24.960 -17.592 28.848 1.00 32.44 371 GLN A N 1
ATOM 2965 C CA . GLN A 1 371 ? 23.803 -18.425 29.127 1.00 32.44 371 GLN A CA 1
ATOM 2966 C C . GLN A 1 371 ? 22.618 -18.180 28.168 1.00 32.44 371 GLN A C 1
ATOM 2968 O O . GLN A 1 371 ? 21.988 -17.128 28.214 1.00 32.44 371 GLN A O 1
ATOM 2973 N N . ARG A 1 372 ? 22.233 -19.179 27.356 1.00 31.25 372 ARG A N 1
ATOM 2974 C CA . ARG A 1 372 ? 20.904 -19.181 26.709 1.00 31.25 372 ARG A CA 1
ATOM 2975 C C . ARG A 1 372 ? 19.817 -19.347 27.773 1.00 31.25 372 ARG A C 1
ATOM 2977 O O . ARG A 1 372 ? 19.805 -20.355 28.480 1.00 31.25 372 ARG A O 1
ATOM 2984 N N . HIS A 1 373 ? 18.863 -18.420 27.823 1.00 36.78 373 HIS A N 1
ATOM 2985 C CA . HIS A 1 373 ? 17.648 -18.555 28.628 1.00 36.78 373 HIS A CA 1
ATOM 2986 C C . HIS A 1 373 ? 16.727 -19.646 28.055 1.00 36.78 373 HIS A C 1
ATOM 2988 O O . HIS A 1 373 ? 15.864 -19.386 27.220 1.00 36.78 373 HIS A O 1
ATOM 2994 N N . GLN A 1 374 ? 16.884 -20.882 28.532 1.00 46.91 374 GLN A N 1
ATOM 2995 C CA . GLN A 1 374 ? 15.882 -21.937 28.377 1.00 46.91 374 GLN A CA 1
ATOM 2996 C C . GLN A 1 374 ? 14.991 -21.960 29.625 1.00 46.91 374 GLN A C 1
ATOM 2998 O O . GLN A 1 374 ? 15.353 -22.574 30.622 1.00 46.91 374 GLN A O 1
ATOM 3003 N N . SER A 1 375 ? 13.841 -21.277 29.586 1.00 49.38 375 SER A N 1
ATOM 3004 C CA . SER A 1 375 ? 12.856 -21.335 30.688 1.00 49.38 375 SER A CA 1
ATOM 3005 C C . SER A 1 375 ? 11.387 -21.290 30.228 1.00 49.38 375 SER A C 1
ATOM 3007 O O . SER A 1 375 ? 10.538 -21.972 30.796 1.00 49.38 375 SER A O 1
ATOM 3009 N N . ALA A 1 376 ? 11.073 -20.612 29.116 1.00 50.38 376 ALA A N 1
ATOM 3010 C CA . ALA A 1 376 ? 9.688 -20.471 28.637 1.00 50.38 376 ALA A CA 1
ATOM 3011 C C . ALA A 1 376 ? 9.002 -21.795 28.210 1.00 50.38 376 ALA A C 1
ATOM 3013 O O . ALA A 1 376 ? 7.780 -21.910 28.267 1.00 50.38 376 ALA A O 1
ATOM 3014 N N . GLY A 1 377 ? 9.767 -22.809 27.785 1.00 53.69 377 GLY A N 1
ATOM 3015 C CA . GLY A 1 377 ? 9.212 -24.066 27.262 1.00 53.69 377 GLY A CA 1
ATOM 3016 C C . GLY A 1 377 ? 8.774 -25.082 28.325 1.00 53.69 377 GLY A C 1
ATOM 3017 O O . GLY A 1 377 ? 7.866 -25.873 28.076 1.00 53.69 377 GLY A O 1
ATOM 3018 N N . HIS A 1 378 ? 9.398 -25.084 29.509 1.00 58.81 378 HIS A N 1
ATOM 3019 C CA . HIS A 1 378 ? 9.086 -26.069 30.551 1.00 58.81 378 HIS A CA 1
ATOM 3020 C C . HIS A 1 378 ? 7.797 -25.736 31.306 1.00 58.81 378 HIS A C 1
ATOM 3022 O O . HIS A 1 378 ? 6.990 -26.640 31.504 1.00 58.81 378 HIS A O 1
ATOM 3028 N N . GLY A 1 379 ? 7.534 -24.461 31.620 1.00 69.00 379 GLY A N 1
ATOM 3029 C CA . GLY A 1 379 ? 6.303 -24.054 32.314 1.00 69.00 379 GLY A CA 1
ATOM 3030 C C . GLY A 1 379 ? 5.025 -24.511 31.597 1.00 69.00 379 GLY A C 1
ATOM 3031 O O . GLY A 1 379 ? 4.134 -25.080 32.218 1.00 69.00 379 GLY A O 1
ATOM 3032 N N . ARG A 1 380 ? 4.962 -24.381 30.263 1.00 72.12 380 ARG A N 1
ATOM 3033 C CA . ARG A 1 380 ? 3.790 -24.807 29.474 1.00 72.12 380 ARG A CA 1
ATOM 3034 C C . ARG A 1 380 ? 3.587 -26.330 29.448 1.00 72.12 380 ARG A C 1
ATOM 3036 O O . ARG A 1 380 ? 2.451 -26.792 29.439 1.00 72.12 380 ARG A O 1
ATOM 3043 N N . LEU A 1 381 ? 4.671 -27.110 29.451 1.00 79.19 381 LEU A N 1
ATOM 3044 C CA . LEU A 1 381 ? 4.615 -28.579 29.521 1.00 79.19 381 LEU A CA 1
ATOM 3045 C C . LEU A 1 381 ? 4.364 -29.101 30.942 1.00 79.19 381 LEU A C 1
ATOM 3047 O O . LEU A 1 381 ? 3.877 -30.222 31.097 1.00 79.19 381 LEU A O 1
ATOM 3051 N N . GLN A 1 382 ? 4.707 -28.309 31.958 1.00 86.62 382 GLN A N 1
ATOM 3052 C CA . GLN A 1 382 ? 4.400 -28.577 33.357 1.00 86.62 382 GLN A CA 1
ATOM 3053 C C . GLN A 1 382 ? 2.905 -28.344 33.614 1.00 86.62 382 GLN A C 1
ATOM 3055 O O . GLN A 1 382 ? 2.217 -29.283 33.991 1.00 86.62 382 GLN A O 1
ATOM 3060 N N . LEU A 1 383 ? 2.369 -27.181 33.219 1.00 86.31 383 LEU A N 1
ATOM 3061 C CA . LEU A 1 383 ? 0.934 -26.859 33.295 1.00 86.31 383 LEU A CA 1
ATOM 3062 C C . LEU A 1 383 ? 0.039 -27.906 32.610 1.00 86.31 383 LEU A C 1
ATOM 3064 O O . LEU A 1 383 ? -0.992 -28.283 33.157 1.00 86.31 383 LEU A O 1
ATOM 3068 N N . LEU A 1 384 ? 0.435 -28.417 31.436 1.00 85.50 384 LEU A N 1
ATOM 3069 C CA . LEU A 1 384 ? -0.297 -29.497 30.758 1.00 85.50 384 LEU A CA 1
ATOM 3070 C C . LEU A 1 384 ? -0.283 -30.812 31.555 1.00 85.50 384 LEU A C 1
ATOM 3072 O O . LEU A 1 384 ? -1.304 -31.495 31.618 1.00 85.50 384 LEU A O 1
ATOM 3076 N N . ARG A 1 385 ? 0.847 -31.157 32.187 1.00 87.62 385 ARG A N 1
ATOM 3077 C CA . ARG A 1 385 ? 0.953 -32.329 33.072 1.00 87.62 385 ARG A CA 1
ATOM 3078 C C . ARG A 1 385 ? 0.128 -32.159 34.344 1.00 87.62 385 ARG A C 1
ATOM 3080 O O . ARG A 1 385 ? -0.535 -33.106 34.755 1.00 87.62 385 ARG A O 1
ATOM 3087 N N . ASP A 1 386 ? 0.133 -30.970 34.932 1.00 88.44 386 ASP A N 1
ATOM 3088 C CA . ASP A 1 386 ? -0.591 -30.676 36.168 1.00 88.44 386 ASP A CA 1
ATOM 3089 C C . ASP A 1 386 ? -2.113 -30.654 35.926 1.00 88.44 386 ASP A C 1
ATOM 3091 O O . ASP A 1 386 ? -2.867 -31.249 36.695 1.00 88.44 386 ASP A O 1
ATOM 3095 N N . ALA A 1 387 ? -2.570 -30.096 34.798 1.00 88.00 387 ALA A N 1
ATOM 3096 C CA . ALA A 1 387 ? -3.969 -30.164 34.366 1.00 88.00 387 ALA A CA 1
ATOM 3097 C C . ALA A 1 387 ? -4.426 -31.608 34.083 1.00 88.00 387 ALA A C 1
ATOM 3099 O O . ALA A 1 387 ? -5.494 -32.020 34.536 1.00 88.00 387 ALA A O 1
ATOM 3100 N N . GLN A 1 388 ? -3.602 -32.411 33.398 1.00 83.56 388 GLN A N 1
ATOM 31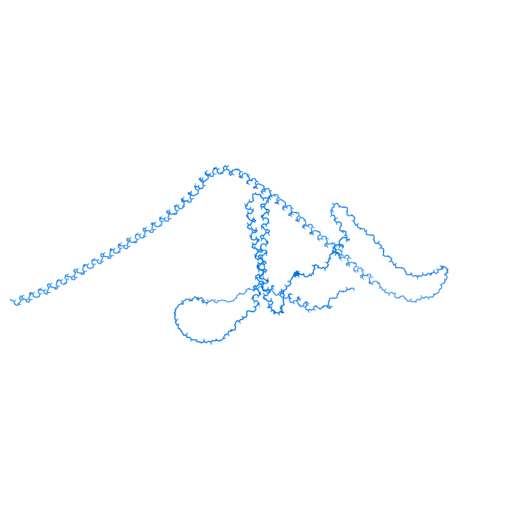01 C CA . GLN A 1 388 ? -3.893 -33.830 33.165 1.00 83.56 388 GLN A CA 1
ATOM 3102 C C . GLN A 1 388 ? -3.934 -34.624 34.484 1.00 83.56 388 GLN A C 1
ATOM 3104 O O . GLN A 1 388 ? -4.794 -35.487 34.663 1.00 83.56 388 GLN A O 1
ATOM 3109 N N . LYS A 1 389 ? -3.052 -34.297 35.439 1.00 88.38 389 LYS A N 1
ATOM 3110 C CA . LYS A 1 389 ? -3.048 -34.882 36.786 1.00 88.38 389 LYS A CA 1
ATOM 3111 C C . LYS A 1 389 ? -4.336 -34.542 37.540 1.00 88.38 389 LYS A C 1
ATOM 3113 O O . LYS A 1 389 ? -4.958 -35.459 38.070 1.00 88.38 389 LYS A O 1
ATOM 3118 N N . MET A 1 390 ? -4.779 -33.281 37.519 1.00 80.19 390 MET A N 1
ATOM 3119 C CA . MET A 1 390 ? -6.063 -32.855 38.099 1.00 80.19 390 MET A CA 1
ATOM 3120 C C . MET A 1 390 ? -7.238 -33.630 37.490 1.00 80.19 390 MET A C 1
ATOM 3122 O O . MET A 1 390 ? -8.024 -34.225 38.223 1.00 80.19 390 MET A O 1
ATOM 3126 N N . GLN A 1 391 ? -7.305 -33.715 36.157 1.00 78.25 391 GLN A N 1
ATOM 3127 C CA . GLN A 1 391 ? -8.355 -34.449 35.443 1.00 78.25 391 GLN A CA 1
ATOM 3128 C C . GLN A 1 391 ? -8.370 -35.950 35.786 1.00 78.25 391 GLN A C 1
ATOM 3130 O O . GLN A 1 391 ? -9.438 -36.548 35.852 1.00 78.25 391 GLN A O 1
ATOM 3135 N N . SER A 1 392 ? -7.205 -36.562 36.028 1.00 77.44 392 SER A N 1
ATOM 3136 C CA . SER A 1 392 ? -7.106 -37.967 36.460 1.00 77.44 392 SER A CA 1
ATOM 3137 C C . SER A 1 392 ? -7.380 -38.195 37.953 1.00 77.44 392 SER A C 1
ATOM 3139 O O . SER A 1 392 ? -7.656 -39.323 38.358 1.00 77.44 392 SER A O 1
ATOM 3141 N N . SER A 1 393 ? -7.277 -37.143 38.773 1.00 77.69 393 SER A N 1
ATOM 3142 C CA . SER A 1 393 ? -7.455 -37.210 40.226 1.00 77.69 393 SER A CA 1
ATOM 3143 C C . SER A 1 393 ? -8.896 -36.944 40.658 1.00 77.69 393 SER A C 1
ATOM 3145 O O . SER A 1 393 ? -9.318 -37.497 41.669 1.00 77.69 393 SER A O 1
ATOM 3147 N N . LEU A 1 394 ? -9.632 -36.114 39.912 1.00 71.94 394 LEU A N 1
ATOM 3148 C CA . LEU A 1 394 ? -11.040 -35.811 40.164 1.00 71.94 394 LEU A CA 1
ATOM 3149 C C . LEU A 1 394 ? -11.916 -37.001 39.763 1.00 71.94 394 LEU A C 1
ATOM 3151 O O . LEU A 1 394 ? -12.025 -37.350 38.586 1.00 71.94 394 LEU A O 1
ATOM 3155 N N . ARG A 1 395 ? -12.568 -37.626 40.742 1.00 76.00 395 ARG A N 1
ATOM 3156 C CA . ARG A 1 395 ? -13.554 -38.684 40.520 1.00 76.00 395 ARG A CA 1
ATOM 3157 C C . ARG A 1 395 ? -14.948 -38.076 40.439 1.00 76.00 395 ARG A C 1
ATOM 3159 O O . ARG A 1 395 ? -15.254 -37.066 41.060 1.00 76.00 395 ARG A O 1
ATOM 3166 N N . GLN A 1 396 ? -15.854 -38.762 39.746 1.00 62.16 396 GLN A N 1
ATOM 3167 C CA . GLN A 1 396 ? -17.252 -38.336 39.574 1.00 62.16 396 GLN A CA 1
ATOM 3168 C C . GLN A 1 396 ? -18.046 -38.203 40.897 1.00 62.16 396 GLN A C 1
ATOM 3170 O O . GLN A 1 396 ? -19.169 -37.715 40.889 1.00 62.16 396 GLN A O 1
ATOM 3175 N N . ARG A 1 397 ? -17.478 -38.644 42.030 1.00 61.28 397 ARG A N 1
ATOM 3176 C CA . ARG A 1 397 ? -18.057 -38.529 43.380 1.00 61.28 397 ARG A CA 1
ATOM 3177 C C . ARG A 1 397 ? -17.548 -37.320 44.172 1.00 61.28 397 ARG A C 1
ATOM 3179 O O . ARG A 1 397 ? -18.115 -37.031 45.215 1.00 61.28 397 ARG A O 1
ATOM 3186 N N . ASP A 1 398 ? -16.538 -36.616 43.666 1.00 66.88 398 ASP A N 1
ATOM 3187 C CA . ASP A 1 398 ? -15.946 -35.441 44.321 1.00 66.88 398 ASP A CA 1
ATOM 3188 C C . ASP A 1 398 ? -16.689 -34.141 43.932 1.00 66.88 398 ASP A C 1
ATOM 3190 O O . ASP A 1 398 ? -16.331 -33.050 44.365 1.00 66.88 398 ASP A O 1
ATOM 3194 N N . ILE A 1 399 ? -17.731 -34.257 43.097 1.00 67.69 399 ILE A N 1
ATOM 3195 C CA . ILE A 1 399 ? -18.597 -33.165 42.639 1.00 67.69 399 ILE A CA 1
ATOM 3196 C C . ILE A 1 399 ? -19.929 -33.256 43.395 1.00 67.69 399 ILE A C 1
ATOM 3198 O O . ILE A 1 399 ? -20.939 -33.714 42.860 1.00 67.69 399 ILE A O 1
ATOM 3202 N N . SER A 1 400 ? -19.923 -32.842 44.661 1.00 64.31 400 SER A N 1
ATOM 3203 C CA . SER A 1 400 ? -21.140 -32.625 45.445 1.00 64.31 400 SER A CA 1
ATOM 3204 C C . SER A 1 400 ? -21.531 -31.150 45.400 1.00 64.31 400 SER A C 1
ATOM 3206 O O . SER A 1 400 ? -20.801 -30.303 45.912 1.00 64.31 400 SER A O 1
ATOM 3208 N N . TRP A 1 401 ? -22.698 -30.850 44.836 1.00 63.53 401 TRP A N 1
ATOM 3209 C CA . TRP A 1 401 ? -23.376 -29.582 45.090 1.00 63.53 401 TRP A CA 1
ATOM 3210 C C . TRP A 1 401 ? -24.264 -29.778 46.319 1.00 63.53 401 TRP A C 1
ATOM 3212 O O . TRP A 1 401 ? -25.187 -30.593 46.278 1.00 63.53 401 TRP A O 1
ATOM 3222 N N . GLU A 1 402 ? -23.970 -29.078 47.416 1.00 50.50 402 GLU A N 1
ATOM 3223 C CA . GLU A 1 402 ? -24.903 -28.999 48.545 1.00 50.50 402 GLU A CA 1
ATOM 3224 C C . GLU A 1 402 ? -26.230 -28.413 48.038 1.00 50.50 402 GLU A C 1
ATOM 3226 O O . GLU A 1 402 ? -26.236 -27.418 47.310 1.00 50.50 402 GLU A O 1
ATOM 3231 N N . THR A 1 403 ? -27.336 -29.092 48.352 1.00 46.25 403 THR A N 1
ATOM 3232 C CA . THR A 1 403 ? -28.700 -28.771 47.898 1.00 46.25 403 THR A CA 1
ATOM 3233 C C . THR A 1 403 ? -29.635 -28.715 49.098 1.00 46.25 403 THR A C 1
ATOM 3235 O O . THR A 1 403 ? -29.497 -29.614 49.958 1.00 46.25 403 THR A O 1
#